Protein 2CYC (pdb70)

Sequence (742 aa):
MDIEERINLVLKKPTEEVLTVENLRHLFEIGAPLQHYIGFEISGYIHLGTGLMAGAKIADFQKAGIKTRVFLADWHSWINDKLGGDLEVIQEVALKYFKVGMEKSIEVMGGDPKKVEFVLASEILEKGDYWQTVIDISKNVTLSRVMRSITIMGRQMGEAIDFAKLIYPMMQVADIFYQGVTIAHAGMDQRKAHVIAIEVAQKLRYHPIVHEGEKLKPVAVHHHLLLGLQEPPKWPIESEEEFKEIKAQMKMSKSKPYSAVFIHDSPEEIRQKLRKAFCPAREVRYNPVLDWVEYIIFREEPTEFTVHRPAKFGGDVTYTTFEELKRDFAEGKLHPLDLKNAVAEYLINLLEPIRRYFEKHPEPLELMRSVMDIEERINLVLKKPTEEVLTVENLRHLFEIGAPLQHYIGFEISGYIHLGTGLMAGAKIADFQKAGIKTRVFLADWHSWINDKLGGDLEVIQEVALKYFKVGMEKSIEVMGGDPKKVEFVLASEILEKGDYWQTVIDISKNVTLSRVMRSITIMGRQMGEAIDFAKLIYPMMQVADIFYQGVTIAHAGMDQRKAHVIAIEVAQKLRYHPIVHEGEKLKPVAVHHHLLLGLQEPPKWPIESEEEFKEIKAQMKMSKSKPYSAVFIHDSPEEIRQKLRKAFCPAREVRYNPVLDWVEYIIFREEPTEFTVHRPAKFGGDVTYTTFEELKRDFAEGKLHPLDLKNAVAEYLINLLEPIRRYFEKHPEPLELMRSV

Organism: Pyrococcus horikoshii (strain ATCC 700860 / DSM 12428 / JCM 9974 / NBRC 100139 / OT-3) (NCBI:txid70601)

Solvent-accessible surface area: 30712 Å² total

Radius of gyration: 33.65 Å; Cα contacts (8 Å, |Δi|>4): 1297; chains: 2; bounding box: 55×48×128 Å

Structure (mmCIF, N/CA/C/O backbone):
data_2CYC
#
_entry.id   2CYC
#
_cell.length_a   74.350
_cell.length_b   88.260
_cell.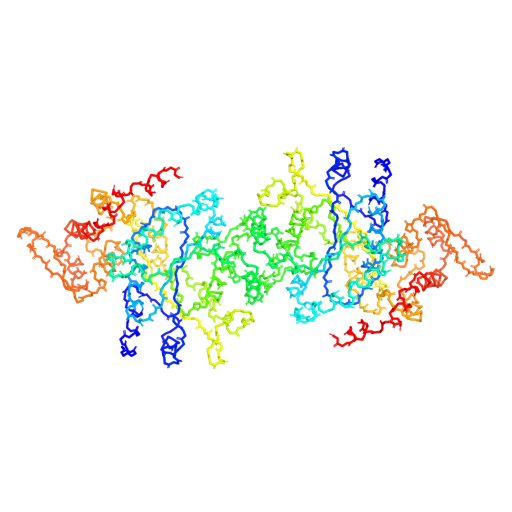length_c   162.920
_cell.angle_alpha   90.00
_cell.angle_beta   90.00
_cell.angle_gamma   90.00
#
_symmetry.space_group_name_H-M   'P 21 21 21'
#
loop_
_entity.id
_entity.type
_entity.pdbx_description
1 polymer 'tyrosyl-tRNA synthetase'
2 non-polymer TYROSINE
3 water water
#
loop_
_atom_site.group_PDB
_atom_site.id
_atom_site.type_symbol
_atom_site.label_atom_id
_atom_site.label_alt_id
_atom_site.label_comp_id
_atom_site.label_asym_id
_atom_site.label_entity_id
_atom_site.label_seq_id
_atom_site.pdbx_PDB_ins_code
_atom_site.Cartn_x
_atom_site.Cartn_y
_atom_site.Cartn_z
_atom_site.occupancy
_atom_site.B_iso_or_equiv
_atom_site.auth_seq_id
_atom_site.auth_comp_id
_atom_site.auth_asym_id
_atom_site.auth_atom_id
_atom_site.pdbx_PDB_model_num
ATOM 1 N N . MET A 1 1 ? 83.682 46.262 9.527 1.00 31.48 1 MET A N 1
ATOM 2 C CA . MET A 1 1 ? 83.936 47.239 8.434 1.00 29.15 1 MET A CA 1
ATOM 3 C C . MET A 1 1 ? 84.793 48.382 8.954 1.00 29.71 1 MET A C 1
ATOM 4 O O . MET A 1 1 ? 84.906 48.584 10.166 1.00 22.74 1 MET A O 1
ATOM 9 N N . ASP A 1 2 ? 85.415 49.115 8.036 1.00 26.16 2 ASP A N 1
ATOM 10 C CA . ASP A 1 2 ? 86.269 50.238 8.410 1.00 28.50 2 ASP A CA 1
ATOM 11 C C . ASP A 1 2 ? 85.529 51.226 9.331 1.00 25.60 2 ASP A C 1
ATOM 12 O O . ASP A 1 2 ? 84.361 51.555 9.110 1.00 21.77 2 ASP A O 1
ATOM 17 N N . ILE A 1 3 ? 86.214 51.696 10.365 1.00 21.12 3 ILE A N 1
ATOM 18 C CA . ILE A 1 3 ? 85.607 52.629 11.302 1.00 22.59 3 ILE A CA 1
ATOM 19 C C . ILE A 1 3 ? 85.055 53.891 10.615 1.00 26.96 3 ILE A C 1
ATOM 20 O O . ILE A 1 3 ? 84.063 54.468 11.068 1.00 22.50 3 ILE A O 1
ATOM 25 N N . GLU A 1 4 ? 85.685 54.304 9.516 1.00 22.59 4 GLU A N 1
ATOM 26 C CA . GLU A 1 4 ? 85.242 55.490 8.785 1.00 26.33 4 GLU A CA 1
ATOM 27 C C . GLU A 1 4 ? 83.853 55.266 8.183 1.00 24.34 4 GLU A C 1
ATOM 28 O O . GLU A 1 4 ? 82.988 56.140 8.219 1.00 20.83 4 GLU A O 1
ATOM 34 N N . GLU A 1 5 ? 83.648 54.080 7.633 1.00 23.46 5 GLU A N 1
ATOM 35 C CA . GLU A 1 5 ? 82.373 53.717 7.047 1.00 22.60 5 GLU A CA 1
ATOM 36 C C . GLU A 1 5 ? 81.306 53.562 8.139 1.00 21.46 5 GLU A C 1
ATOM 37 O O . GLU A 1 5 ? 80.133 53.892 7.925 1.00 20.66 5 GLU A O 1
ATOM 43 N N . ARG A 1 6 ? 81.710 53.072 9.311 1.00 16.12 6 ARG A N 1
ATOM 44 C CA . ARG A 1 6 ? 80.763 52.902 10.426 1.00 21.84 6 ARG A CA 1
ATOM 45 C C . ARG A 1 6 ? 80.290 54.272 10.916 1.00 19.90 6 ARG A C 1
ATOM 46 O O . ARG A 1 6 ? 79.102 54.485 11.156 1.00 17.86 6 ARG A O 1
ATOM 54 N N . ILE A 1 7 ? 81.238 55.190 11.073 1.00 19.16 7 ILE A N 1
ATOM 55 C CA . ILE A 1 7 ? 80.927 56.541 11.508 1.00 20.09 7 ILE A CA 1
ATOM 56 C C . ILE A 1 7 ? 79.990 57.210 10.517 1.00 18.98 7 ILE A C 1
ATOM 57 O O . ILE A 1 7 ? 79.006 57.830 10.914 1.00 18.26 7 ILE A O 1
ATOM 62 N N . ASN A 1 8 ? 80.282 57.073 9.225 1.00 16.72 8 ASN A N 1
ATOM 63 C CA . ASN A 1 8 ? 79.438 57.690 8.202 1.00 20.30 8 ASN A CA 1
ATOM 64 C C . ASN A 1 8 ? 78.009 57.152 8.213 1.00 21.03 8 ASN A C 1
ATOM 65 O O . ASN A 1 8 ? 77.068 57.887 7.936 1.00 19.44 8 ASN A O 1
ATOM 70 N N . LEU A 1 9 ? 77.846 55.867 8.506 1.00 21.30 9 LEU A N 1
ATOM 71 C CA . LEU A 1 9 ? 76.509 55.277 8.564 1.00 21.97 9 LEU A CA 1
ATOM 72 C C . LEU A 1 9 ? 75.725 55.961 9.696 1.00 21.36 9 LEU A C 1
ATOM 73 O O . LEU A 1 9 ? 74.532 56.243 9.562 1.00 24.00 9 LEU A O 1
ATOM 78 N N . VAL A 1 10 ? 76.395 56.227 10.816 1.00 17.22 10 VAL A N 1
ATOM 79 C CA . VAL A 1 10 ? 75.720 56.874 11.942 1.00 20.26 10 VAL A CA 1
ATOM 80 C C . VAL A 1 10 ? 75.413 58.331 11.592 1.00 21.55 10 VAL A C 1
ATOM 81 O O . VAL A 1 10 ? 74.340 58.851 11.903 1.00 16.38 10 VAL A O 1
ATOM 85 N N . LEU A 1 11 ? 76.364 58.966 10.915 1.00 22.81 11 LEU A N 1
ATOM 86 C CA . LEU A 1 11 ? 76.262 60.366 10.524 1.00 26.14 11 LEU A CA 1
ATOM 87 C C . LEU A 1 11 ? 75.346 60.705 9.346 1.00 23.91 11 LEU A C 1
ATOM 88 O O . LEU A 1 11 ? 74.831 61.815 9.275 1.00 24.07 11 LEU A O 1
ATOM 93 N N . LYS A 1 12 ? 75.118 59.767 8.437 1.00 24.06 12 LYS A N 1
ATOM 94 C CA . LYS A 1 12 ? 74.291 60.068 7.273 1.00 24.08 12 LYS A CA 1
ATOM 95 C C . LYS A 1 12 ? 72.861 60.504 7.584 1.00 28.03 12 LYS A C 1
ATOM 96 O O . LYS A 1 12 ? 72.252 60.054 8.567 1.00 18.18 12 LYS A O 1
ATOM 102 N N . LYS A 1 13 ? 72.334 61.390 6.735 1.00 20.44 13 LYS A N 1
ATOM 103 C CA . LYS A 1 13 ? 70.976 61.901 6.900 1.00 24.32 13 LYS A CA 1
ATOM 104 C C . LYS A 1 13 ? 70.032 60.727 7.000 1.00 19.16 13 LYS A C 1
ATOM 105 O O . LYS A 1 13 ? 70.260 59.695 6.383 1.00 21.54 13 LYS A O 1
ATOM 111 N N . PRO A 1 14 ? 68.908 60.897 7.708 1.00 19.71 14 PRO A N 1
ATOM 112 C CA . PRO A 1 14 ? 68.459 62.108 8.405 1.00 17.44 14 PRO A CA 1
ATOM 113 C C . PRO A 1 14 ? 69.146 62.531 9.712 1.00 17.08 14 PRO A C 1
ATOM 114 O O . PRO A 1 14 ? 68.614 63.368 10.436 1.00 17.11 14 PRO A O 1
ATOM 118 N N . THR A 1 15 ? 70.301 61.965 10.034 1.00 16.22 15 THR A N 1
ATOM 119 C CA . THR A 1 15 ? 70.978 62.391 11.256 1.00 21.51 15 THR A CA 1
ATOM 120 C C . THR A 1 15 ? 71.196 63.903 11.167 1.00 22.91 15 THR A C 1
ATOM 121 O O . THR A 1 15 ? 71.601 64.416 10.123 1.00 25.72 15 THR A O 1
ATOM 125 N N . GLU A 1 16 ? 70.930 64.609 12.257 1.00 22.42 16 GLU A N 1
ATOM 126 C CA . GLU A 1 16 ? 71.119 66.052 12.283 1.00 22.02 16 GLU A CA 1
ATOM 127 C C . GLU A 1 16 ? 72.197 66.436 13.290 1.00 23.01 16 GLU A C 1
ATOM 128 O O . GLU A 1 16 ? 72.907 67.422 13.116 1.00 20.26 16 GLU A O 1
ATOM 134 N N . GLU A 1 17 ? 72.326 65.643 14.342 1.00 20.80 17 GLU A N 1
ATOM 135 C CA . GLU A 1 17 ? 73.306 65.938 15.371 1.00 21.64 17 GLU A CA 1
ATOM 136 C C . GLU A 1 17 ? 73.801 64.672 16.058 1.00 20.19 17 GLU A C 1
ATOM 137 O O . GLU A 1 17 ? 73.033 63.736 16.285 1.00 17.21 17 GLU A O 1
ATOM 143 N N . VAL A 1 18 ? 75.088 64.658 16.388 1.00 18.41 18 VAL A N 1
ATOM 144 C CA . VAL A 1 18 ? 75.672 63.544 17.115 1.00 21.68 18 VAL A CA 1
ATOM 145 C C . VAL A 1 18 ? 76.492 64.111 18.263 1.00 23.44 18 VAL A C 1
ATOM 146 O O . VAL A 1 18 ? 77.370 64.947 18.045 1.00 22.20 18 VAL A O 1
ATOM 150 N N . LEU A 1 19 ? 76.179 63.684 19.486 1.00 18.29 19 LEU A N 1
ATOM 151 C CA . LEU A 1 19 ? 76.928 64.118 20.664 1.00 21.13 19 LEU A CA 1
ATOM 152 C C . LEU A 1 19 ? 77.629 62.881 21.240 1.00 19.89 19 LEU A C 1
ATOM 153 O O . LEU A 1 19 ? 77.001 62.112 21.971 1.00 19.51 19 LEU A O 1
ATOM 158 N N . THR A 1 20 ? 78.896 62.644 20.889 1.00 21.29 20 THR A N 1
ATOM 159 C CA . THR A 1 20 ? 79.693 63.475 19.980 1.00 21.89 20 THR A CA 1
ATOM 160 C C . THR A 1 20 ? 80.397 62.501 19.029 1.00 23.99 20 THR A C 1
ATOM 161 O O . THR A 1 20 ? 80.524 61.304 19.329 1.00 16.09 20 THR A O 1
ATOM 165 N N . VAL A 1 21 ? 80.874 63.005 17.897 1.00 19.61 21 VAL A N 1
ATOM 166 C CA . VAL A 1 21 ? 81.564 62.149 16.941 1.00 22.00 21 VAL A CA 1
ATOM 167 C C . VAL A 1 21 ? 82.821 61.560 17.571 1.00 21.45 21 VAL A C 1
ATOM 168 O O . VAL A 1 21 ? 83.167 60.398 17.336 1.00 22.31 21 VAL A O 1
ATOM 172 N N . GLU A 1 22 ? 83.495 62.359 18.389 1.00 18.91 22 GLU A N 1
ATOM 173 C CA . GLU A 1 22 ? 84.696 61.894 19.058 1.00 22.61 22 GLU A CA 1
ATOM 174 C C . GLU A 1 22 ? 84.397 60.715 19.994 1.00 22.58 22 GLU A C 1
ATOM 175 O O . GLU A 1 22 ? 85.135 59.732 20.012 1.00 19.59 22 GLU A O 1
ATOM 181 N N . ASN A 1 23 ? 83.319 60.806 20.772 1.00 20.25 23 ASN A N 1
ATOM 182 C CA . ASN A 1 23 ? 82.999 59.715 21.689 1.00 22.28 23 ASN A CA 1
ATOM 183 C C . ASN A 1 23 ? 82.542 58.483 20.905 1.00 19.21 23 ASN A C 1
ATOM 184 O O . ASN A 1 23 ? 82.834 57.345 21.284 1.00 21.33 23 ASN A O 1
ATOM 189 N N . LEU A 1 24 ? 81.839 58.716 19.800 1.00 18.51 24 LEU A N 1
ATOM 190 C CA . LEU A 1 24 ? 81.362 57.628 18.953 1.00 19.16 24 LEU A CA 1
ATOM 191 C C . LEU A 1 24 ? 82.550 56.834 18.425 1.00 22.00 24 LEU A C 1
ATOM 192 O O . LEU A 1 24 ? 82.563 55.601 18.467 1.00 22.74 24 LEU A O 1
ATOM 197 N N . ARG A 1 25 ? 83.544 57.553 17.911 1.00 24.64 25 ARG A N 1
ATOM 198 C CA . ARG A 1 25 ? 84.742 56.929 17.369 1.00 23.56 25 ARG A CA 1
ATOM 199 C C . ARG A 1 25 ? 85.451 56.159 18.479 1.00 19.24 25 ARG A C 1
ATOM 200 O O . ARG A 1 25 ? 85.926 55.046 18.276 1.00 19.78 25 ARG A O 1
ATOM 208 N N . HIS A 1 26 ? 85.513 56.769 19.654 1.00 17.68 26 HIS A N 1
ATOM 209 C CA . HIS A 1 26 ? 86.124 56.146 20.813 1.00 22.54 26 HIS A CA 1
ATOM 210 C C . HIS A 1 26 ? 85.419 54.813 21.092 1.00 24.37 26 HIS A C 1
ATOM 211 O O . HIS A 1 26 ? 86.072 53.783 21.274 1.00 25.73 26 HIS A O 1
ATOM 218 N N . LEU A 1 27 ? 84.086 54.829 21.119 1.00 21.84 27 LEU A N 1
ATOM 219 C CA . LEU A 1 27 ? 83.341 53.598 21.371 1.00 24.44 27 LEU A CA 1
ATOM 220 C C . LEU A 1 27 ? 83.649 52.525 20.327 1.00 22.81 27 LEU A C 1
ATOM 221 O O . LEU A 1 27 ? 83.792 51.356 20.668 1.00 20.02 27 LEU A O 1
ATOM 226 N N . PHE A 1 28 ? 83.729 52.918 19.056 1.00 19.71 28 PHE A N 1
ATOM 227 C CA . PHE A 1 28 ? 84.038 51.963 17.996 1.00 23.83 28 PHE A CA 1
ATOM 228 C C . PHE A 1 28 ? 85.430 51.374 18.206 1.00 26.89 28 PHE A C 1
ATOM 229 O O . PHE A 1 28 ? 85.611 50.156 18.156 1.00 26.06 28 PHE A O 1
ATOM 237 N N . GLU A 1 29 ? 86.404 52.245 18.462 1.00 23.47 29 GLU A N 1
ATOM 238 C CA . GLU A 1 29 ? 87.788 51.823 18.655 1.00 27.03 29 GLU A CA 1
ATOM 239 C C . GLU A 1 29 ? 88.053 50.907 19.840 1.00 28.86 29 GLU A C 1
ATOM 240 O O . GLU A 1 29 ? 88.803 49.939 19.712 1.00 29.23 29 GLU A O 1
ATOM 246 N N . ILE A 1 30 ? 87.438 51.192 20.987 1.00 27.44 30 ILE A N 1
ATOM 247 C CA . ILE A 1 30 ? 87.665 50.372 22.172 1.00 24.12 30 ILE A CA 1
ATOM 248 C C . ILE A 1 30 ? 86.813 49.113 22.186 1.00 25.30 30 ILE A C 1
ATOM 249 O O . ILE A 1 30 ? 86.924 48.293 23.092 1.00 26.75 30 ILE A O 1
ATOM 254 N N . GLY A 1 31 ? 85.964 48.963 21.178 1.00 22.11 31 GLY A N 1
ATOM 255 C CA . GLY A 1 31 ? 85.108 47.794 21.109 1.00 25.43 31 GLY A CA 1
ATOM 256 C C . GLY A 1 31 ? 84.041 47.763 22.189 1.00 29.22 31 GLY A C 1
ATOM 257 O O . GLY A 1 31 ? 83.648 46.694 22.659 1.00 28.45 31 GLY A O 1
ATOM 258 N N . ALA A 1 32 ? 83.564 48.934 22.595 1.00 26.08 32 ALA A N 1
ATOM 259 C CA . ALA A 1 32 ? 82.525 48.993 23.613 1.00 24.25 32 ALA A CA 1
ATOM 260 C C . ALA A 1 32 ? 81.229 48.389 23.066 1.00 19.73 32 ALA A C 1
ATOM 261 O O . ALA A 1 32 ? 81.032 48.309 21.855 1.00 18.18 32 ALA A O 1
ATOM 263 N N . PRO A 1 33 ? 80.340 47.923 23.953 1.00 20.91 33 PRO A N 1
ATOM 264 C CA . PRO A 1 33 ? 79.077 47.347 23.474 1.00 21.28 33 PRO A CA 1
ATOM 265 C C . PRO A 1 33 ? 78.296 48.412 22.712 1.00 21.25 33 PRO A C 1
ATOM 266 O O . PRO A 1 33 ? 78.326 49.585 23.076 1.00 21.87 33 PRO A O 1
ATOM 270 N N . LEU A 1 34 ? 77.614 48.003 21.650 1.00 16.37 34 LEU A N 1
ATOM 271 C CA . LEU A 1 34 ? 76.839 48.927 20.833 1.00 22.95 34 LEU A CA 1
ATOM 272 C C . LEU A 1 34 ? 75.357 48.575 20.909 1.00 22.63 34 LEU A C 1
ATOM 273 O O . LEU A 1 34 ? 74.848 47.776 20.119 1.00 25.47 34 LEU A O 1
ATOM 278 N N . GLN A 1 35 ? 74.675 49.164 21.883 1.00 19.28 35 GLN A N 1
ATOM 279 C CA . GLN A 1 35 ? 73.261 48.918 22.053 1.00 18.05 35 GLN A CA 1
ATOM 280 C C . GLN A 1 35 ? 72.520 50.212 21.787 1.00 17.51 35 GLN A C 1
ATOM 281 O O . GLN A 1 35 ? 72.717 51.214 22.475 1.00 17.86 35 GLN A O 1
ATOM 287 N N . HIS A 1 36 ? 71.674 50.182 20.772 1.00 16.25 36 HIS A N 1
ATOM 288 C CA . HIS A 1 36 ? 70.884 51.337 20.419 1.00 15.39 36 HIS A CA 1
ATOM 289 C C . HIS A 1 36 ? 69.472 51.153 20.948 1.00 16.78 36 HIS A C 1
ATOM 290 O O . HIS A 1 36 ? 69.089 50.070 21.399 1.00 14.14 36 HIS A O 1
ATOM 297 N N . TYR A 1 37 ? 68.724 52.245 20.894 1.00 16.81 37 TYR A N 1
ATOM 298 C CA . TYR A 1 37 ? 67.326 52.265 21.236 1.00 18.05 37 TYR A CA 1
ATOM 299 C C . TYR A 1 37 ? 66.766 53.619 20.841 1.00 15.07 37 TYR A C 1
ATOM 300 O O . TYR A 1 37 ? 67.500 54.601 20.689 1.00 14.65 37 TYR A O 1
ATOM 309 N N . ILE A 1 38 ? 65.460 53.641 20.639 1.00 18.68 38 ILE A N 1
ATOM 310 C CA . ILE A 1 38 ? 64.731 54.865 20.366 1.00 22.51 38 ILE A CA 1
ATOM 311 C C . ILE A 1 38 ? 63.346 54.566 20.926 1.00 20.66 38 ILE A C 1
ATOM 312 O O . ILE A 1 38 ? 62.729 53.539 20.606 1.00 20.98 38 ILE A O 1
ATOM 317 N N . GLY A 1 39 ? 62.894 55.436 21.819 1.00 16.94 39 GLY A N 1
ATOM 318 C CA . GLY A 1 39 ? 61.603 55.245 22.446 1.00 16.97 39 GLY A CA 1
ATOM 319 C C . GLY A 1 39 ? 60.511 56.069 21.800 1.00 21.42 39 GLY A C 1
ATOM 320 O O . GLY A 1 39 ? 60.762 57.131 21.228 1.00 14.39 39 GLY A O 1
ATOM 321 N N . PHE A 1 40 ? 59.283 55.575 21.887 1.00 16.01 40 PHE A N 1
ATOM 322 C CA . PHE A 1 40 ? 58.163 56.290 21.305 1.00 15.27 40 PHE A CA 1
ATOM 323 C C . PHE A 1 40 ? 56.981 56.254 22.242 1.00 17.46 40 PHE A C 1
ATOM 324 O O . PHE A 1 40 ? 56.704 55.239 22.886 1.00 20.11 40 PHE A O 1
ATOM 332 N N . GLU A 1 41 ? 56.274 57.365 22.309 1.00 16.01 41 GLU A N 1
ATOM 333 C CA . GLU A 1 41 ? 55.061 57.395 23.094 1.00 21.90 41 GLU A CA 1
ATOM 334 C C . GLU A 1 41 ? 54.047 56.668 22.204 1.00 21.99 41 GLU A C 1
ATOM 335 O O . GLU A 1 41 ? 54.232 56.581 20.988 1.00 16.74 41 GLU A O 1
ATOM 341 N N . ILE A 1 42 ? 52.989 56.146 22.807 1.00 23.39 42 ILE A N 1
ATOM 342 C CA . ILE A 1 42 ? 51.949 55.436 22.068 1.00 24.48 42 ILE A CA 1
ATOM 343 C C . ILE A 1 42 ? 50.702 56.331 22.128 1.00 29.89 42 ILE A C 1
ATOM 344 O O . ILE A 1 42 ? 50.122 56.527 23.199 1.00 27.47 42 ILE A O 1
ATOM 349 N N . SER A 1 43 ? 50.286 56.886 20.995 1.00 28.71 43 SER A N 1
ATOM 350 C CA . SER A 1 43 ? 49.126 57.780 21.024 1.00 38.93 43 SER A CA 1
ATOM 351 C C . SER A 1 43 ? 48.547 58.218 19.691 1.00 40.08 43 SER A C 1
ATOM 352 O O . SER A 1 43 ? 47.955 59.296 19.616 1.00 48.54 43 SER A O 1
ATOM 355 N N . GLY A 1 44 ? 48.713 57.420 18.644 1.00 37.06 44 GLY A N 1
ATOM 356 C CA . GLY A 1 44 ? 48.165 57.808 17.357 1.00 31.50 44 GLY A CA 1
ATOM 357 C C . GLY A 1 44 ? 48.805 57.096 16.183 1.00 29.29 44 GLY A C 1
ATOM 358 O O . GLY A 1 44 ? 49.668 56.228 16.360 1.00 20.84 44 GLY A O 1
ATOM 359 N N . TYR A 1 45 ? 48.376 57.466 14.980 1.00 23.84 45 TYR A N 1
ATOM 360 C CA . TYR A 1 45 ? 48.901 56.873 13.761 1.00 24.57 45 TYR A CA 1
ATOM 361 C C . TYR A 1 45 ? 50.343 57.293 13.546 1.00 21.89 45 TYR A C 1
ATOM 362 O O . TYR A 1 45 ? 50.743 58.398 13.908 1.00 22.39 45 TYR A O 1
ATOM 371 N N . ILE A 1 46 ? 51.125 56.394 12.964 1.00 19.83 46 ILE A N 1
ATOM 372 C CA . ILE A 1 46 ? 52.530 56.658 12.708 1.00 20.44 46 ILE A CA 1
ATOM 373 C C . ILE A 1 46 ? 52.702 57.522 11.457 1.00 25.67 46 ILE A C 1
ATOM 374 O O . ILE A 1 46 ? 52.444 57.059 10.343 1.00 22.43 46 ILE A O 1
ATOM 379 N N . HIS A 1 47 ? 53.123 58.774 11.639 1.00 20.13 47 HIS A N 1
ATOM 380 C CA . HIS A 1 47 ? 53.334 59.661 10.494 1.00 24.01 47 HIS A CA 1
ATOM 381 C C . HIS A 1 47 ? 54.733 59.400 9.942 1.00 19.68 47 HIS A C 1
ATOM 382 O O . HIS A 1 47 ? 55.519 58.705 10.581 1.00 17.27 47 HIS A O 1
ATOM 389 N N . LEU A 1 48 ? 55.045 59.939 8.762 1.00 21.44 48 LEU A N 1
ATOM 390 C CA . LEU A 1 48 ? 56.340 59.677 8.115 1.00 21.88 48 LEU A CA 1
ATOM 391 C C . LEU A 1 48 ? 57.590 60.012 8.921 1.00 26.67 48 LEU A C 1
ATOM 392 O O . LEU A 1 48 ? 58.619 59.334 8.791 1.00 19.40 48 LEU A O 1
ATOM 397 N N . GLY A 1 49 ? 57.518 61.061 9.732 1.00 21.96 49 GLY A N 1
ATOM 398 C CA . GLY A 1 49 ? 58.671 61.419 10.539 1.00 26.70 49 GLY A CA 1
ATOM 399 C C . GLY A 1 49 ? 59.012 60.298 11.505 1.00 25.51 49 GLY A C 1
ATOM 400 O O . GLY A 1 49 ? 60.166 59.891 11.631 1.00 29.98 49 GLY A O 1
ATOM 401 N N . THR A 1 50 ? 57.993 59.778 12.176 1.00 28.07 50 THR A N 1
ATOM 402 C CA . THR A 1 50 ? 58.170 58.708 13.155 1.00 24.23 50 THR A CA 1
ATOM 403 C C . THR A 1 50 ? 58.654 57.404 12.522 1.00 27.08 50 THR A C 1
ATOM 404 O O . THR A 1 50 ? 59.648 56.816 12.954 1.00 23.13 50 THR A O 1
ATOM 408 N N . GLY A 1 51 ? 57.951 56.955 11.490 1.00 22.64 51 GLY A N 1
ATOM 409 C CA . GLY A 1 51 ? 58.331 55.713 10.852 1.00 22.08 51 GLY A CA 1
ATOM 410 C C . GLY A 1 51 ? 59.538 55.770 9.936 1.00 27.00 51 GLY A C 1
ATOM 411 O O . GLY A 1 51 ? 60.506 55.026 10.140 1.00 28.76 51 GLY A O 1
ATOM 412 N N . LEU A 1 52 ? 59.497 56.654 8.938 1.00 20.53 52 LEU A N 1
ATOM 413 C CA . LEU A 1 52 ? 60.580 56.752 7.960 1.00 20.30 52 LEU A CA 1
ATOM 414 C C . LEU A 1 52 ? 61.929 57.249 8.465 1.00 17.45 52 LEU A C 1
ATOM 415 O O . LEU A 1 52 ? 62.954 56.641 8.175 1.00 20.45 52 LEU A O 1
ATOM 420 N N . MET A 1 53 ? 61.945 58.342 9.214 1.00 15.90 53 MET A N 1
ATOM 421 C CA . MET A 1 53 ? 63.213 58.863 9.702 1.00 19.78 53 MET A CA 1
ATOM 422 C C . MET A 1 53 ? 63.840 57.922 10.730 1.00 22.62 53 MET A C 1
ATOM 423 O O . MET A 1 53 ? 65.030 57.625 10.659 1.00 20.81 53 MET A O 1
ATOM 428 N N . ALA A 1 54 ? 63.050 57.445 11.684 1.00 18.20 54 ALA A N 1
ATOM 429 C CA . ALA A 1 54 ? 63.581 56.511 12.679 1.00 20.38 54 ALA A CA 1
ATOM 430 C C . ALA A 1 54 ? 63.972 55.209 11.969 1.00 16.02 54 ALA A C 1
ATOM 431 O O . ALA A 1 54 ? 65.008 54.620 12.249 1.00 16.20 54 ALA A O 1
ATOM 433 N N . GLY A 1 55 ? 63.125 54.777 11.041 1.00 19.40 55 GLY A N 1
ATOM 434 C CA . GLY A 1 55 ? 63.379 53.556 10.302 1.00 19.10 55 GLY A CA 1
ATOM 435 C C . GLY A 1 55 ? 64.660 53.638 9.512 1.00 20.91 55 GLY A C 1
ATOM 436 O O . GLY A 1 55 ? 65.439 52.682 9.489 1.00 20.05 55 GLY A O 1
ATOM 437 N N . ALA A 1 56 ? 64.881 54.777 8.856 1.00 16.17 56 ALA A N 1
ATOM 438 C CA . ALA A 1 56 ? 66.103 54.971 8.082 1.00 18.37 56 ALA A CA 1
ATOM 439 C C . ALA A 1 56 ? 67.337 54.847 8.986 1.00 19.94 56 ALA A C 1
ATOM 440 O O . ALA A 1 56 ? 68.295 54.163 8.639 1.00 20.41 56 ALA A O 1
ATOM 442 N N . LYS A 1 57 ? 67.318 55.489 10.154 1.00 16.21 57 LYS A N 1
ATOM 443 C CA . LYS A 1 57 ? 68.480 55.401 11.040 1.00 18.50 57 LYS A CA 1
ATOM 444 C C . LYS A 1 57 ? 68.671 53.988 11.593 1.00 20.99 57 LYS A C 1
ATOM 445 O O . LYS A 1 57 ? 69.802 53.508 11.710 1.00 15.77 57 LYS A O 1
ATOM 451 N N . ILE A 1 58 ? 67.569 53.326 11.941 1.00 12.65 58 ILE A N 1
ATOM 452 C CA . ILE A 1 58 ? 67.670 51.976 12.454 1.00 14.81 58 ILE A CA 1
ATOM 453 C C . ILE A 1 58 ? 68.371 51.120 11.392 1.00 19.11 58 ILE A C 1
ATOM 454 O O . ILE A 1 58 ? 69.265 50.326 11.714 1.00 19.91 58 ILE A O 1
ATOM 459 N N . ALA A 1 59 ? 67.996 51.311 10.128 1.00 15.42 59 ALA A N 1
ATOM 460 C CA . ALA A 1 59 ? 68.616 50.567 9.034 1.00 20.50 59 ALA A CA 1
ATOM 461 C C . ALA A 1 59 ? 70.108 50.880 8.971 1.00 21.35 59 ALA A C 1
ATOM 462 O O . ALA A 1 59 ? 70.932 49.973 8.827 1.00 23.21 59 ALA A O 1
ATOM 464 N N . ASP A 1 60 ? 70.456 52.163 9.070 1.00 20.25 60 ASP A N 1
ATOM 465 C CA . ASP A 1 60 ? 71.863 52.562 9.031 1.00 19.54 60 ASP A CA 1
ATOM 466 C C . ASP A 1 60 ? 72.647 51.942 10.178 1.00 20.63 60 ASP A C 1
ATOM 467 O O . ASP A 1 60 ? 73.761 51.435 9.982 1.00 16.23 60 ASP A O 1
ATOM 472 N N . PHE A 1 61 ? 72.068 51.996 11.377 1.00 13.17 61 PHE A N 1
ATOM 473 C CA . PHE A 1 61 ? 72.741 51.468 12.554 1.00 17.49 61 PHE A CA 1
ATOM 474 C C . PHE A 1 61 ? 73.026 49.971 12.421 1.00 15.09 61 PHE A C 1
ATOM 475 O O . PHE A 1 61 ? 74.126 49.517 12.748 1.00 19.71 61 PHE A O 1
ATOM 483 N N . GLN A 1 62 ? 72.046 49.211 11.937 1.00 21.18 62 GLN A N 1
ATOM 484 C CA . GLN A 1 62 ? 72.218 47.773 11.766 1.00 20.25 62 GLN A CA 1
ATOM 485 C C . GLN A 1 62 ? 73.435 47.516 10.866 1.00 23.69 62 GLN A C 1
ATOM 486 O O . GLN A 1 62 ? 74.281 46.677 11.185 1.00 21.23 62 GLN A O 1
ATOM 492 N N . LYS A 1 63 ? 73.532 48.249 9.755 1.00 19.89 63 LYS A N 1
ATOM 493 C CA . LYS A 1 63 ? 74.655 48.063 8.828 1.00 21.14 63 LYS A CA 1
ATOM 494 C C . LYS A 1 63 ? 76.005 48.394 9.442 1.00 22.26 63 LYS A C 1
ATOM 495 O O . LYS A 1 63 ? 77.043 47.905 8.989 1.00 18.03 63 LYS A O 1
ATOM 501 N N . ALA A 1 64 ? 75.995 49.235 10.468 1.00 19.17 64 ALA A N 1
ATOM 502 C CA . ALA A 1 64 ? 77.229 49.613 11.133 1.00 17.73 64 ALA A CA 1
ATOM 503 C C . ALA A 1 64 ? 77.567 48.594 12.221 1.00 15.85 64 ALA A C 1
ATOM 504 O O . ALA A 1 64 ? 78.575 48.724 12.900 1.00 22.19 64 ALA A O 1
ATOM 506 N N . GLY A 1 65 ? 76.717 47.588 12.393 1.00 21.53 65 GLY A N 1
ATOM 507 C CA . GLY A 1 65 ? 76.980 46.588 13.416 1.00 22.51 65 GLY A CA 1
ATOM 508 C C . GLY A 1 65 ? 76.517 47.008 14.804 1.00 21.43 65 GLY A C 1
ATOM 509 O O . GLY A 1 65 ? 77.120 46.629 15.807 1.00 20.02 65 GLY A O 1
ATOM 510 N N . ILE A 1 66 ? 75.449 47.801 14.860 1.00 18.72 66 ILE A N 1
ATOM 511 C CA . ILE A 1 66 ? 74.876 48.262 16.125 1.00 17.01 66 ILE A CA 1
ATOM 512 C C . ILE A 1 66 ? 73.579 47.489 16.381 1.00 18.96 66 ILE A C 1
ATOM 513 O O . ILE A 1 66 ? 72.759 47.339 15.473 1.00 20.88 66 ILE A O 1
ATOM 518 N N . LYS A 1 67 ? 73.396 46.986 17.604 1.00 17.87 67 LYS A N 1
ATOM 519 C CA . LYS A 1 67 ? 72.175 46.247 17.949 1.00 19.17 67 LYS A CA 1
ATOM 520 C C . LYS A 1 67 ? 71.062 47.268 18.192 1.00 14.13 67 LYS A C 1
ATOM 521 O O . LYS A 1 67 ? 71.140 48.079 19.116 1.00 22.79 67 LYS A O 1
ATOM 527 N N . THR A 1 68 ? 70.028 47.205 17.368 1.00 15.88 68 THR A N 1
ATOM 528 C CA . THR A 1 68 ? 68.923 48.145 17.422 1.00 17.51 68 THR A CA 1
ATOM 529 C C . THR A 1 68 ? 67.691 47.696 18.196 1.00 21.00 68 THR A C 1
ATOM 530 O O . THR A 1 68 ? 67.335 46.509 18.212 1.00 17.84 68 THR A O 1
ATOM 534 N N . ARG A 1 69 ? 67.025 48.666 18.820 1.00 17.72 69 ARG A N 1
ATOM 535 C CA . ARG A 1 69 ? 65.835 48.378 19.623 1.00 15.75 69 ARG A CA 1
ATOM 536 C C . ARG A 1 69 ? 64.796 49.488 19.587 1.00 17.16 69 ARG A C 1
ATOM 537 O O . ARG A 1 69 ? 65.142 50.670 19.654 1.00 18.47 69 ARG A O 1
ATOM 545 N N . VAL A 1 70 ? 63.527 49.097 19.477 1.00 15.48 70 VAL A N 1
ATOM 546 C CA . VAL A 1 70 ? 62.407 50.040 19.496 1.00 15.77 70 VAL A CA 1
ATOM 547 C C . VAL A 1 70 ? 61.799 49.871 20.895 1.00 19.52 70 VAL A C 1
ATOM 548 O O . VAL A 1 70 ? 61.434 48.762 21.296 1.00 18.40 70 VAL A O 1
ATOM 552 N N . PHE A 1 71 ? 61.722 50.979 21.626 1.00 19.27 71 PHE A N 1
ATOM 553 C CA . PHE A 1 71 ? 61.212 51.031 22.994 1.00 15.16 71 PHE A CA 1
ATOM 554 C C . PHE A 1 71 ? 59.809 51.656 22.983 1.00 19.08 71 PHE A C 1
ATOM 555 O O . PHE A 1 71 ? 59.651 52.834 22.637 1.00 16.62 71 PHE A O 1
ATOM 563 N N . LEU A 1 72 ? 58.803 50.860 23.357 1.00 16.13 72 LEU A N 1
ATOM 564 C CA . LEU A 1 72 ? 57.408 51.306 23.389 1.00 20.41 72 LEU A CA 1
ATOM 565 C C . LEU A 1 72 ? 57.154 51.850 24.800 1.00 20.71 72 LEU A C 1
ATOM 566 O O . LEU A 1 72 ? 56.974 51.087 25.759 1.00 21.78 72 LEU A O 1
ATOM 571 N N . ALA A 1 73 ? 57.150 53.175 24.913 1.00 18.73 73 ALA A N 1
ATOM 572 C CA . ALA A 1 73 ? 57.004 53.852 26.207 1.00 21.44 73 ALA A CA 1
ATOM 573 C C . ALA A 1 73 ? 55.582 53.914 26.753 1.00 21.32 73 ALA A C 1
ATOM 574 O O . ALA A 1 73 ? 54.974 54.993 26.768 1.00 18.68 73 ALA A O 1
ATOM 576 N N . ASP A 1 74 ? 55.069 52.776 27.240 1.00 17.86 74 ASP A N 1
ATOM 577 C CA . ASP A 1 74 ? 53.697 52.730 27.738 1.00 18.92 74 ASP A CA 1
ATOM 578 C C . ASP A 1 74 ? 53.387 53.560 28.986 1.00 19.10 74 ASP A C 1
ATOM 579 O O . ASP A 1 74 ? 52.503 54.419 28.929 1.00 19.32 74 ASP A O 1
ATOM 584 N N . TRP A 1 75 ? 54.093 53.335 30.097 1.00 16.17 75 TRP A N 1
ATOM 585 C CA . TRP A 1 75 ? 53.827 54.124 31.306 1.00 18.09 75 TRP A CA 1
ATOM 586 C C . TRP A 1 75 ? 54.064 55.600 31.019 1.00 20.37 75 TRP A C 1
ATOM 587 O O . TRP A 1 75 ? 53.349 56.464 31.538 1.00 22.28 75 TRP A O 1
ATOM 598 N N . HIS A 1 76 ? 55.067 55.889 30.193 1.00 17.96 76 HIS A N 1
ATOM 599 C CA . HIS A 1 76 ? 55.384 57.273 29.844 1.00 20.42 76 HIS A CA 1
ATOM 600 C C . HIS A 1 76 ? 54.173 57.917 29.169 1.00 19.38 76 HIS A C 1
ATOM 601 O O . HIS A 1 76 ? 53.816 59.048 29.478 1.00 20.39 76 HIS A O 1
ATOM 608 N N . SER A 1 77 ? 53.557 57.192 28.240 1.00 17.85 77 SER A N 1
ATOM 609 C CA . SER A 1 77 ? 52.387 57.690 27.518 1.00 20.53 77 SER A CA 1
ATOM 610 C C . SER A 1 77 ? 51.204 57.851 28.465 1.00 21.35 77 SER A C 1
ATOM 611 O O . SER A 1 77 ? 50.393 58.762 28.311 1.00 18.59 77 SER A O 1
ATOM 614 N N . TRP A 1 78 ? 51.108 56.944 29.431 1.00 19.14 78 TRP A N 1
ATOM 615 C CA . TRP A 1 78 ? 50.050 56.977 30.436 1.00 21.42 78 TRP A CA 1
ATOM 616 C C . TRP A 1 78 ? 50.223 58.267 31.253 1.00 27.03 78 TRP A C 1
ATOM 617 O O . TRP A 1 78 ? 49.268 59.012 31.490 1.00 23.60 78 TRP A O 1
ATOM 628 N N . ILE A 1 79 ? 51.460 58.528 31.659 1.00 21.36 79 ILE A N 1
ATOM 629 C CA . ILE A 1 79 ? 51.797 59.724 32.423 1.00 22.96 79 ILE A CA 1
ATOM 630 C C . ILE A 1 79 ? 51.490 60.972 31.606 1.00 24.54 79 ILE A C 1
ATOM 631 O O . ILE A 1 79 ? 50.975 61.968 32.127 1.00 23.12 79 ILE A O 1
ATOM 636 N N . ASN A 1 80 ? 51.798 60.907 30.315 1.00 18.36 80 ASN A N 1
ATOM 637 C CA . ASN A 1 80 ? 51.580 62.048 29.444 1.00 22.19 80 ASN A CA 1
ATOM 638 C C . ASN A 1 80 ? 50.155 62.158 28.899 1.00 20.10 80 ASN A C 1
ATOM 639 O O . ASN A 1 80 ? 49.906 62.877 27.936 1.00 21.73 80 ASN A O 1
ATOM 644 N N . ASP A 1 81 ? 49.229 61.441 29.529 1.00 22.68 81 ASP A N 1
ATOM 645 C CA . ASP A 1 81 ? 47.812 61.452 29.158 1.00 26.15 81 ASP A CA 1
ATOM 646 C C . ASP A 1 81 ? 47.456 61.058 27.724 1.00 31.02 81 ASP A C 1
ATOM 647 O O . ASP A 1 81 ? 46.518 61.604 27.150 1.00 25.86 81 ASP A O 1
ATOM 652 N N . LYS A 1 82 ? 48.173 60.104 27.144 1.00 28.72 82 LYS A N 1
ATOM 653 C CA . LYS A 1 82 ? 47.854 59.703 25.780 1.00 27.67 82 LYS A CA 1
ATOM 654 C C . LYS A 1 82 ? 46.732 58.688 25.794 1.00 27.36 82 LYS A C 1
ATOM 655 O O . LYS A 1 82 ? 46.555 57.960 26.775 1.00 22.09 82 LYS A O 1
ATOM 661 N N . LEU A 1 83 ? 45.972 58.642 24.704 1.00 26.64 83 LEU A N 1
ATOM 662 C CA . LEU A 1 83 ? 44.874 57.706 24.609 1.00 22.43 83 LEU A CA 1
ATOM 663 C C . LEU A 1 83 ? 44.046 57.787 25.884 1.00 25.95 83 LEU A C 1
ATOM 664 O O . LEU A 1 83 ? 43.743 56.772 26.519 1.00 26.30 83 LEU A O 1
ATOM 669 N N . GLY A 1 84 ? 43.693 59.016 26.258 1.00 27.08 84 GLY A N 1
ATOM 670 C CA . GLY A 1 84 ? 42.884 59.229 27.447 1.00 31.77 84 GLY A CA 1
ATOM 671 C C . GLY A 1 84 ? 43.464 58.668 28.734 1.00 34.29 84 GLY A C 1
ATOM 672 O O . GLY A 1 84 ? 42.728 58.388 29.680 1.00 37.32 84 GLY A O 1
ATOM 673 N N . GLY A 1 85 ? 44.781 58.495 28.771 1.00 35.24 85 GLY A N 1
ATOM 674 C CA . GLY A 1 85 ? 45.429 57.974 29.961 1.00 31.12 85 GLY A CA 1
ATOM 675 C C . GLY A 1 85 ? 45.044 56.556 30.342 1.00 29.10 85 GLY A C 1
ATOM 676 O O . GLY A 1 85 ? 45.202 56.163 31.500 1.00 30.55 85 GLY A O 1
ATOM 677 N N . ASP A 1 86 ? 44.547 55.780 29.384 1.00 29.23 86 ASP A N 1
ATOM 678 C CA . ASP A 1 86 ? 44.153 54.400 29.662 1.00 29.71 86 ASP A CA 1
ATOM 679 C C . ASP A 1 86 ? 45.345 53.493 29.346 1.00 29.95 86 ASP A C 1
ATOM 680 O O . ASP A 1 86 ? 45.535 53.061 28.203 1.00 31.95 86 ASP A O 1
ATOM 685 N N . LEU A 1 87 ? 46.149 53.212 30.365 1.00 29.64 87 LEU A N 1
ATOM 686 C CA . LEU A 1 87 ? 47.330 52.370 30.205 1.00 28.25 87 LEU A CA 1
ATOM 687 C C . LEU A 1 87 ? 47.026 51.070 29.464 1.00 28.71 87 LEU A C 1
ATOM 688 O O . LEU A 1 87 ? 47.818 50.629 28.633 1.00 29.47 87 LEU A O 1
ATOM 693 N N . GLU A 1 88 ? 45.880 50.463 29.767 1.00 26.72 88 GLU A N 1
ATOM 694 C CA . GLU A 1 88 ? 45.467 49.214 29.126 1.00 28.44 88 GLU A CA 1
ATOM 695 C C . GLU A 1 88 ? 45.372 49.377 27.610 1.00 29.54 88 GLU A C 1
ATOM 696 O O . GLU A 1 88 ? 45.866 48.539 26.854 1.00 27.87 88 GLU A O 1
ATOM 702 N N . VAL A 1 89 ? 44.703 50.444 27.176 1.00 21.08 89 VAL A N 1
ATOM 703 C CA . VAL A 1 89 ? 44.540 50.706 25.757 1.00 26.63 89 VAL A CA 1
ATOM 704 C C . VAL A 1 89 ? 45.890 51.051 25.135 1.00 24.81 89 VAL A C 1
ATOM 705 O O . VAL A 1 89 ? 46.185 50.647 24.004 1.00 22.20 89 VAL A O 1
ATOM 709 N N . ILE A 1 90 ? 46.703 51.801 25.878 1.00 21.99 90 ILE A N 1
ATOM 710 C CA . ILE A 1 90 ? 48.032 52.177 25.414 1.00 21.92 90 ILE A CA 1
ATOM 711 C C . ILE A 1 90 ? 48.828 50.910 25.103 1.00 22.54 90 ILE A C 1
ATOM 712 O O . ILE A 1 90 ? 49.450 50.793 24.047 1.00 22.41 90 ILE A O 1
ATOM 717 N N . GLN A 1 91 ? 48.770 49.948 26.017 1.00 19.55 91 GLN A N 1
ATOM 718 C CA . GLN A 1 91 ? 49.495 48.695 25.847 1.00 26.32 91 GLN A CA 1
ATOM 719 C C . GLN A 1 91 ? 48.998 47.832 24.686 1.00 28.09 91 GLN A C 1
ATOM 720 O O . GLN A 1 91 ? 49.791 47.207 23.979 1.00 26.89 91 GLN A O 1
ATOM 726 N N . GLU A 1 92 ? 47.690 47.817 24.471 1.00 26.20 92 GLU A N 1
ATOM 727 C CA . GLU A 1 92 ? 47.137 47.032 23.383 1.00 26.73 92 GLU A CA 1
ATOM 728 C C . GLU A 1 92 ? 47.563 47.655 22.054 1.00 28.36 92 GLU A C 1
ATOM 729 O O . GLU A 1 92 ? 47.967 46.951 21.120 1.00 21.65 92 GLU A O 1
ATOM 735 N N . VAL A 1 93 ? 47.466 48.982 21.983 1.00 23.38 93 VAL A N 1
ATOM 736 C CA . VAL A 1 93 ? 47.844 49.725 20.787 1.00 22.45 93 VAL A CA 1
ATOM 737 C C . VAL A 1 93 ? 49.328 49.546 20.477 1.00 21.05 93 VAL A C 1
ATOM 738 O O . VAL A 1 93 ? 49.712 49.334 19.328 1.00 16.80 93 VAL A O 1
ATOM 742 N N . ALA A 1 94 ? 50.158 49.636 21.509 1.00 21.62 94 ALA A N 1
ATOM 743 C CA . ALA A 1 94 ? 51.598 49.492 21.342 1.00 24.79 94 ALA A CA 1
ATOM 744 C C . ALA A 1 94 ? 51.947 48.148 20.691 1.00 24.07 94 ALA A C 1
ATOM 745 O O . ALA A 1 94 ? 52.694 48.090 19.715 1.00 23.04 94 ALA A O 1
ATOM 747 N N . LEU A 1 95 ? 51.385 47.074 21.234 1.00 22.29 95 LEU A N 1
ATOM 748 C CA . LEU A 1 95 ? 51.635 45.728 20.738 1.00 29.03 95 LEU A CA 1
ATOM 749 C C . LEU A 1 95 ? 50.887 45.324 19.469 1.00 26.09 95 LEU A C 1
ATOM 750 O O . LEU A 1 95 ? 51.417 44.583 18.647 1.00 28.74 95 LEU A O 1
ATOM 755 N N . LYS A 1 96 ? 49.665 45.808 19.295 1.00 26.97 96 LYS A N 1
ATOM 756 C CA . LYS A 1 96 ? 48.890 45.407 18.132 1.00 30.62 96 LYS A CA 1
ATOM 757 C C . LYS A 1 96 ? 48.970 46.306 16.919 1.00 29.27 96 LYS A C 1
ATOM 758 O O . LYS A 1 96 ? 48.699 45.863 15.803 1.00 28.48 96 LYS A O 1
ATOM 764 N N . TYR A 1 97 ? 49.338 47.564 17.122 1.00 27.13 97 TYR A N 1
ATOM 765 C CA . TYR A 1 97 ? 49.439 48.487 15.996 1.00 25.37 97 TYR A CA 1
ATOM 766 C C . TYR A 1 97 ? 50.816 49.099 15.807 1.00 25.33 97 TYR A C 1
ATOM 767 O O . TYR A 1 97 ? 51.432 48.955 14.753 1.00 22.57 97 TYR A O 1
ATOM 776 N N . PHE A 1 98 ? 51.290 49.793 16.835 1.00 26.46 98 PHE A N 1
ATOM 777 C CA . PHE A 1 98 ? 52.564 50.488 16.747 1.00 23.59 98 PHE A CA 1
ATOM 778 C C . PHE A 1 98 ? 53.759 49.616 16.405 1.00 21.34 98 PHE A C 1
ATOM 779 O O . PHE A 1 98 ? 54.544 49.958 15.524 1.00 23.24 98 PHE A O 1
ATOM 787 N N . LYS A 1 99 ? 53.898 48.496 17.105 1.00 22.18 99 LYS A N 1
ATOM 788 C CA . LYS A 1 99 ? 55.001 47.583 16.867 1.00 21.43 99 LYS A CA 1
ATOM 789 C C . LYS A 1 99 ? 55.092 47.188 15.403 1.00 21.23 99 LYS A C 1
ATOM 790 O O . LYS A 1 99 ? 56.140 47.358 14.780 1.00 22.29 99 LYS A O 1
ATOM 796 N N . VAL A 1 100 ? 53.989 46.682 14.849 1.00 21.94 100 VAL A N 1
ATOM 797 C CA . VAL A 1 100 ? 53.989 46.250 13.457 1.00 22.58 100 VAL A CA 1
ATOM 798 C C . VAL A 1 100 ? 54.115 47.425 12.485 1.00 23.12 100 VAL A C 1
ATOM 799 O O . VAL A 1 100 ? 54.702 47.288 11.413 1.00 24.38 100 VAL A O 1
ATOM 803 N N . GLY A 1 101 ? 53.573 48.580 12.858 1.00 23.56 101 GLY A N 1
ATOM 804 C CA . GLY A 1 101 ? 53.692 49.745 11.998 1.00 20.22 101 GLY A CA 1
ATOM 805 C C . GLY A 1 101 ? 55.162 50.121 11.862 1.00 23.91 101 GLY A C 1
ATOM 806 O O . GLY A 1 101 ? 55.625 50.476 10.782 1.00 24.96 101 GLY A O 1
ATOM 807 N N . MET A 1 102 ? 55.904 50.039 12.964 1.00 22.30 102 MET A N 1
ATOM 808 C CA . MET A 1 102 ? 57.332 50.358 12.949 1.00 23.39 102 MET A CA 1
ATOM 809 C C . MET A 1 102 ? 58.124 49.306 12.187 1.00 23.90 102 MET A C 1
ATOM 810 O O . MET A 1 102 ? 59.054 49.636 11.448 1.00 26.59 102 MET A O 1
ATOM 815 N N . GLU A 1 103 ? 57.761 48.038 12.377 1.00 21.53 103 GLU A N 1
ATOM 816 C CA . GLU A 1 103 ? 58.442 46.952 11.683 1.00 23.66 103 GLU A CA 1
ATOM 817 C C . GLU A 1 103 ? 58.376 47.186 10.174 1.00 23.51 103 GLU A C 1
ATOM 818 O O . GLU A 1 103 ? 59.380 47.049 9.475 1.00 20.35 103 GLU A O 1
ATOM 824 N N . LYS A 1 104 ? 57.200 47.554 9.674 1.00 24.85 104 LYS A N 1
ATOM 825 C CA . LYS A 1 104 ? 57.053 47.790 8.243 1.00 25.04 104 LYS A CA 1
ATOM 826 C C . LYS A 1 104 ? 57.751 49.073 7.788 1.00 27.50 104 LYS A C 1
ATOM 827 O O . LYS A 1 104 ? 58.214 49.159 6.653 1.00 23.65 104 LYS A O 1
ATOM 833 N N . SER A 1 105 ? 57.832 50.068 8.667 1.00 23.18 105 SER A N 1
ATOM 834 C CA . SER A 1 105 ? 58.505 51.313 8.312 1.00 24.67 105 SER A CA 1
ATOM 835 C C . SER A 1 105 ? 59.999 51.045 8.184 1.00 24.17 105 SER A C 1
ATOM 836 O O . SER A 1 105 ? 60.645 51.516 7.256 1.00 22.34 105 SER A O 1
ATOM 839 N N . ILE A 1 106 ? 60.540 50.281 9.128 1.00 25.02 106 ILE A N 1
ATOM 840 C CA . ILE A 1 106 ? 61.957 49.932 9.116 1.00 23.88 106 ILE A CA 1
ATOM 841 C C . ILE A 1 106 ? 62.256 49.163 7.827 1.00 22.83 106 ILE A C 1
ATOM 842 O O . ILE A 1 106 ? 63.261 49.391 7.159 1.00 21.70 106 ILE A O 1
ATOM 847 N N . GLU A 1 107 ? 61.351 48.267 7.474 1.00 22.96 107 GLU A N 1
ATOM 848 C CA . GLU A 1 107 ? 61.510 47.461 6.285 1.00 25.93 107 GLU A CA 1
ATOM 849 C C . GLU A 1 107 ? 61.562 48.276 4.991 1.00 22.87 107 GLU A C 1
ATOM 850 O O . GLU A 1 107 ? 62.459 48.066 4.180 1.00 25.17 107 GLU A O 1
ATOM 856 N N . VAL A 1 108 ? 60.630 49.208 4.786 1.00 20.38 108 VAL A N 1
ATOM 857 C CA . VAL A 1 108 ? 60.675 50.000 3.553 1.00 22.89 108 VAL A CA 1
ATOM 858 C C . VAL A 1 108 ? 61.879 50.925 3.496 1.00 20.44 108 VAL A C 1
ATOM 859 O O . VAL A 1 108 ? 62.277 51.353 2.414 1.00 24.01 108 VAL A O 1
ATOM 863 N N . MET A 1 109 ? 62.456 51.250 4.648 1.00 19.48 109 MET A N 1
ATOM 864 C CA . MET A 1 109 ? 63.636 52.113 4.656 1.00 20.83 109 MET A CA 1
ATOM 865 C C . MET A 1 109 ? 64.897 51.259 4.539 1.00 23.50 109 MET A C 1
ATOM 866 O O . MET A 1 109 ? 66.008 51.740 4.748 1.00 22.87 109 MET A O 1
ATOM 871 N N . GLY A 1 110 ? 64.715 49.981 4.217 1.00 20.82 110 GLY A N 1
ATOM 872 C CA . GLY A 1 110 ? 65.859 49.102 4.036 1.00 20.30 110 GLY A CA 1
ATOM 873 C C . GLY A 1 110 ? 66.448 48.396 5.240 1.00 22.31 110 GLY A C 1
ATOM 874 O O . GLY A 1 110 ? 67.519 47.798 5.143 1.00 23.88 110 GLY A O 1
ATOM 875 N N . GLY A 1 111 ? 65.778 48.469 6.382 1.00 20.02 111 GLY A N 1
ATOM 876 C CA . GLY A 1 111 ? 66.299 47.792 7.554 1.00 22.87 111 GLY A CA 1
ATOM 877 C C . GLY A 1 111 ? 65.681 46.407 7.656 1.00 20.49 111 GLY A C 1
ATOM 878 O O . GLY A 1 111 ? 64.759 46.086 6.916 1.00 20.04 111 GLY A O 1
ATOM 879 N N . ASP A 1 112 ? 66.195 45.589 8.564 1.00 20.93 112 ASP A N 1
ATOM 880 C CA . ASP A 1 112 ? 65.680 44.237 8.773 1.00 25.69 112 ASP A CA 1
ATOM 881 C C . ASP A 1 112 ? 64.952 44.219 10.113 1.00 20.23 112 ASP A C 1
ATOM 882 O O . ASP A 1 112 ? 65.578 44.139 11.169 1.00 23.19 112 ASP A O 1
ATOM 887 N N . PRO A 1 113 ? 63.615 44.285 10.082 1.00 26.38 113 PRO A N 1
ATOM 888 C CA . PRO A 1 113 ? 62.753 44.287 11.270 1.00 26.55 113 PRO A CA 1
ATOM 889 C C . PRO A 1 113 ? 62.989 43.095 12.191 1.00 29.16 113 PRO A C 1
ATOM 890 O O . PRO A 1 113 ? 62.876 43.213 13.414 1.00 25.13 113 PRO A O 1
ATOM 894 N N . LYS A 1 114 ? 63.310 41.950 11.595 1.00 25.71 114 LYS A N 1
ATOM 895 C CA . LYS A 1 114 ? 63.539 40.725 12.355 1.00 33.11 114 LYS A CA 1
ATOM 896 C C . LYS A 1 114 ? 64.758 40.827 13.264 1.00 30.91 114 LYS A C 1
ATOM 897 O O . LYS A 1 114 ? 64.909 40.055 14.209 1.00 27.57 114 LYS A O 1
ATOM 903 N N . LYS A 1 115 ? 65.632 41.782 12.981 1.00 28.40 115 LYS A N 1
ATOM 904 C CA . LYS A 1 115 ? 66.819 41.930 13.798 1.00 30.67 115 LYS A CA 1
ATOM 905 C C . LYS A 1 115 ? 66.711 43.131 14.724 1.00 28.58 115 LYS A C 1
ATOM 906 O O . LYS A 1 115 ? 67.695 43.562 15.312 1.00 34.36 115 LYS A O 1
ATOM 912 N N . VAL A 1 116 ? 65.504 43.665 14.849 1.00 23.26 116 VAL A N 1
ATOM 913 C CA . VAL A 1 116 ? 65.263 44.798 15.729 1.00 21.41 116 VAL A CA 1
ATOM 914 C C . VAL A 1 116 ? 64.575 44.288 16.999 1.00 21.23 116 VAL A C 1
ATOM 915 O O . VAL A 1 116 ? 63.599 43.550 16.927 1.00 18.48 116 VAL A O 1
ATOM 919 N N . GLU A 1 117 ? 65.109 44.654 18.157 1.00 19.17 117 GLU A N 1
ATOM 920 C CA . GLU A 1 117 ? 64.511 44.261 19.428 1.00 23.49 117 GLU A CA 1
ATOM 921 C C . GLU A 1 117 ? 63.329 45.194 19.697 1.00 27.10 117 GLU A C 1
ATOM 922 O O . GLU A 1 117 ? 63.405 46.398 19.417 1.00 23.36 117 GLU A O 1
ATOM 928 N N . PHE A 1 118 ? 62.234 44.631 20.202 1.00 21.66 118 PHE A N 1
ATOM 929 C CA . PHE A 1 118 ? 61.059 45.411 20.551 1.00 22.80 118 PHE A CA 1
ATOM 930 C C . PHE A 1 118 ? 60.804 45.185 22.043 1.00 22.57 118 PHE A C 1
ATOM 931 O O . PHE A 1 118 ? 60.604 44.057 22.487 1.00 22.78 118 PHE A O 1
ATOM 939 N N . VAL A 1 119 ? 60.829 46.270 22.808 1.00 19.44 119 VAL A N 1
ATOM 940 C CA . VAL A 1 119 ? 60.648 46.212 24.258 1.00 16.73 119 VAL A CA 1
ATOM 941 C C . VAL A 1 119 ? 59.516 47.115 24.747 1.00 20.91 119 VAL A C 1
ATOM 942 O O . VAL A 1 119 ? 59.498 48.312 24.463 1.00 21.11 119 VAL A O 1
ATOM 946 N N . LEU A 1 120 ? 58.562 46.535 25.469 1.00 23.17 120 LEU A N 1
ATOM 947 C CA . LEU A 1 120 ? 57.468 47.310 26.045 1.00 20.48 120 LEU A CA 1
ATOM 948 C C . LEU A 1 120 ? 58.087 47.891 27.322 1.00 18.62 120 LEU A C 1
ATOM 949 O O . LEU A 1 120 ? 58.593 47.135 28.149 1.00 19.61 120 LEU A O 1
ATOM 954 N N . ALA A 1 121 ? 58.057 49.213 27.492 1.00 16.31 121 ALA A N 1
ATOM 955 C CA . ALA A 1 121 ? 58.680 49.839 28.673 1.00 19.30 121 ALA A CA 1
ATOM 956 C C . ALA A 1 121 ? 58.369 49.153 29.996 1.00 17.60 121 ALA A C 1
ATOM 957 O O . ALA A 1 121 ? 59.266 48.946 30.816 1.00 18.15 121 ALA A O 1
ATOM 959 N N . SER A 1 122 ? 57.108 48.801 30.212 1.00 17.18 122 SER A N 1
ATOM 960 C CA . SER A 1 122 ? 56.733 48.161 31.468 1.00 16.02 122 SER A CA 1
ATOM 961 C C . SER A 1 122 ? 57.561 46.910 31.789 1.00 19.92 122 SER A C 1
ATOM 962 O O . SER A 1 122 ? 57.638 46.502 32.949 1.00 21.63 122 SER A O 1
ATOM 965 N N . GLU A 1 123 ? 58.190 46.315 30.774 1.00 19.49 123 GLU A N 1
ATOM 966 C CA . GLU A 1 123 ? 59.029 45.142 30.993 1.00 20.74 123 GLU A CA 1
ATOM 967 C C . GLU A 1 123 ? 60.148 45.524 31.964 1.00 25.09 123 GLU A C 1
ATOM 968 O O . GLU A 1 123 ? 60.554 44.713 32.800 1.00 21.52 123 GLU A O 1
ATOM 974 N N . ILE A 1 124 ? 60.664 46.750 31.856 1.00 18.24 124 ILE A N 1
ATOM 975 C CA . ILE A 1 124 ? 61.713 47.160 32.785 1.00 18.97 124 ILE A CA 1
ATOM 976 C C . ILE A 1 124 ? 61.154 48.005 33.927 1.00 16.05 124 ILE A C 1
ATOM 977 O O . ILE A 1 124 ? 61.679 47.958 35.035 1.00 22.71 124 ILE A O 1
ATOM 982 N N . LEU A 1 125 ? 60.090 48.766 33.681 1.00 17.96 125 LEU A N 1
ATOM 983 C CA . LEU A 1 125 ? 59.525 49.617 34.741 1.00 19.63 125 LEU A CA 1
ATOM 984 C C . LEU A 1 125 ? 58.922 48.809 35.898 1.00 21.77 125 LEU A C 1
ATOM 985 O O . LEU A 1 125 ? 58.785 49.309 37.016 1.00 20.80 125 LEU A O 1
ATOM 990 N N . GLU A 1 126 ? 58.574 47.557 35.625 1.00 22.56 126 GLU A N 1
ATOM 991 C CA . GLU A 1 126 ? 58.019 46.673 36.647 1.00 29.09 126 GLU A CA 1
ATOM 992 C C . GLU A 1 126 ? 59.127 46.136 37.552 1.00 28.12 126 GLU A C 1
ATOM 993 O O . GLU A 1 126 ? 58.901 45.261 38.381 1.00 27.52 126 GLU A O 1
ATOM 999 N N . LYS A 1 127 ? 60.330 46.676 37.401 1.00 27.66 127 LYS A N 1
ATOM 1000 C CA . LYS A 1 127 ? 61.452 46.245 38.225 1.00 28.53 127 LYS A CA 1
ATOM 1001 C C . LYS A 1 127 ? 61.905 47.356 39.169 1.00 29.02 127 LYS A C 1
ATOM 1002 O O . LYS A 1 127 ? 62.235 48.454 38.730 1.00 27.05 127 LYS A O 1
ATOM 1008 N N . GLY A 1 128 ? 61.913 47.065 40.467 1.00 25.52 128 GLY A N 1
ATOM 1009 C CA . GLY A 1 128 ? 62.324 48.054 41.446 1.00 21.84 128 GLY A CA 1
ATOM 1010 C C . GLY A 1 128 ? 63.755 48.555 41.307 1.00 25.85 128 GLY A C 1
ATOM 1011 O O . GLY A 1 128 ? 64.040 49.699 41.661 1.00 21.38 128 GLY A O 1
ATOM 1012 N N . ASP A 1 129 ? 64.663 47.717 40.805 1.00 23.11 129 ASP A N 1
ATOM 1013 C CA . ASP A 1 129 ? 66.057 48.136 40.660 1.00 22.26 129 ASP A CA 1
ATOM 1014 C C . ASP A 1 129 ? 66.179 49.191 39.553 1.00 22.55 129 ASP A C 1
ATOM 1015 O O . ASP A 1 129 ? 67.131 49.973 39.521 1.00 18.44 129 ASP A O 1
ATOM 1020 N N . TYR A 1 130 ? 65.195 49.216 38.659 1.00 20.96 130 TYR A N 1
ATOM 1021 C CA . TYR A 1 130 ? 65.148 50.219 37.608 1.00 20.90 130 TYR A CA 1
ATOM 1022 C C . TYR A 1 130 ? 64.857 51.555 38.310 1.00 21.66 130 TYR A C 1
ATOM 1023 O O . TYR A 1 130 ? 65.502 52.579 38.049 1.00 17.24 130 TYR A O 1
ATOM 1032 N N . TRP A 1 131 ? 63.883 51.535 39.214 1.00 23.69 131 TRP A N 1
ATOM 1033 C CA . TRP A 1 131 ? 63.506 52.749 39.936 1.00 20.96 131 TRP A CA 1
ATOM 1034 C C . TRP A 1 131 ? 64.588 53.240 40.886 1.00 20.22 131 TRP A C 1
ATOM 1035 O O . TRP A 1 131 ? 64.680 54.443 41.183 1.00 17.56 131 TRP A O 1
ATOM 1046 N N . GLN A 1 132 ? 65.428 52.324 41.352 1.00 20.20 132 GLN A N 1
ATOM 1047 C CA . GLN A 1 132 ? 66.505 52.736 42.231 1.00 19.41 132 GLN A CA 1
ATOM 1048 C C . GLN A 1 132 ? 67.430 53.618 41.388 1.00 18.22 132 GLN A C 1
ATOM 1049 O O . GLN A 1 132 ? 68.015 54.584 41.877 1.00 19.23 132 GLN A O 1
ATOM 1055 N N . THR A 1 133 ? 67.540 53.288 40.108 1.00 20.31 133 THR A N 1
ATOM 1056 C CA . THR A 1 133 ? 68.374 54.064 39.201 1.00 20.11 133 THR A CA 1
ATOM 1057 C C . THR A 1 133 ? 67.671 55.374 38.821 1.00 18.23 133 THR A C 1
ATOM 1058 O O . THR A 1 133 ? 68.327 56.380 38.567 1.00 16.99 133 THR A O 1
ATOM 1062 N N . VAL A 1 134 ? 66.343 55.383 38.804 1.00 17.87 134 VAL A N 1
ATOM 1063 C CA . VAL A 1 134 ? 65.640 56.635 38.527 1.00 14.02 134 VAL A CA 1
ATOM 1064 C C . VAL A 1 134 ? 66.031 57.591 39.670 1.00 20.76 134 VAL A C 1
ATOM 1065 O O . VAL A 1 134 ? 66.318 58.773 39.445 1.00 18.37 134 VAL A O 1
ATOM 1069 N N . ILE A 1 135 ? 66.050 57.061 40.894 1.00 19.27 135 ILE A N 1
ATOM 1070 C CA . ILE A 1 135 ? 66.416 57.850 42.071 1.00 18.03 135 ILE A CA 1
ATOM 1071 C C . ILE A 1 135 ? 67.880 58.301 41.986 1.00 21.95 135 ILE A C 1
ATOM 1072 O O . ILE A 1 135 ? 68.193 59.469 42.203 1.00 17.88 135 ILE A O 1
ATOM 1077 N N . ASP A 1 136 ? 68.767 57.358 41.681 1.00 16.84 136 ASP A N 1
ATOM 1078 C CA . ASP A 1 136 ? 70.197 57.639 41.581 1.00 17.50 136 ASP A CA 1
ATOM 1079 C C . ASP A 1 136 ? 70.463 58.800 40.626 1.00 21.20 136 ASP A C 1
ATOM 1080 O O . ASP A 1 136 ? 71.248 59.706 40.919 1.00 21.65 136 ASP A O 1
ATOM 1085 N N . ILE A 1 137 ? 69.810 58.755 39.472 1.00 16.09 137 ILE A N 1
ATOM 1086 C CA . ILE A 1 137 ? 69.938 59.804 38.480 1.00 16.79 137 ILE A CA 1
ATOM 1087 C C . ILE A 1 137 ? 69.346 61.111 39.028 1.00 18.87 137 ILE A C 1
ATOM 1088 O O . ILE A 1 137 ? 69.951 62.181 38.914 1.00 18.62 137 ILE A O 1
ATOM 1093 N N . SER A 1 138 ? 68.164 61.015 39.627 1.00 16.95 138 SER A N 1
ATOM 1094 C CA . SER A 1 138 ? 67.485 62.191 40.156 1.00 19.20 138 SER A CA 1
ATOM 1095 C C . SER A 1 138 ? 68.282 62.937 41.215 1.00 21.65 138 SER A C 1
ATOM 1096 O O . SER A 1 138 ? 68.053 64.125 41.441 1.00 21.48 138 SER A O 1
ATOM 1099 N N . LYS A 1 139 ? 69.208 62.238 41.864 1.00 15.64 139 LYS A N 1
ATOM 1100 C CA . LYS A 1 139 ? 70.066 62.858 42.870 1.00 18.73 139 LYS A CA 1
ATOM 1101 C C . LYS A 1 139 ? 71.093 63.774 42.202 1.00 21.05 139 LYS A C 1
ATOM 1102 O O . LYS A 1 139 ? 71.660 64.647 42.855 1.00 22.14 139 LYS A O 1
ATOM 1108 N N . ASN A 1 140 ? 71.330 63.578 40.904 1.00 18.02 140 ASN A N 1
ATOM 1109 C CA . ASN A 1 140 ? 72.323 64.381 40.183 1.00 19.74 140 ASN A CA 1
ATOM 1110 C C . ASN A 1 140 ? 71.739 65.403 39.230 1.00 23.71 140 ASN A C 1
ATOM 1111 O O . ASN A 1 140 ? 72.455 65.942 38.393 1.00 26.45 140 ASN A O 1
ATOM 1116 N N . VAL A 1 141 ? 70.441 65.655 39.351 1.00 22.58 141 VAL A N 1
ATOM 1117 C CA . VAL A 1 141 ? 69.760 66.603 38.487 1.00 21.91 141 VAL A CA 1
ATOM 1118 C C . VAL A 1 141 ? 68.869 67.500 39.345 1.00 26.12 141 VAL A C 1
ATOM 1119 O O . VAL A 1 141 ? 68.150 67.019 40.218 1.00 23.03 141 VAL A O 1
ATOM 1123 N N . THR A 1 142 ? 68.911 68.800 39.095 1.00 22.93 142 THR A N 1
ATOM 1124 C CA . THR A 1 142 ? 68.094 69.719 39.869 1.00 23.41 142 THR A CA 1
ATOM 1125 C C . THR A 1 142 ? 66.665 69.751 39.370 1.00 21.97 142 THR A C 1
ATOM 1126 O O . THR A 1 142 ? 66.381 69.426 38.214 1.00 26.45 142 THR A O 1
ATOM 1130 N N . LEU A 1 143 ? 65.765 70.146 40.258 1.00 23.32 143 LEU A N 1
ATOM 1131 C CA . LEU A 1 143 ? 64.360 70.268 39.920 1.00 25.23 143 LEU A CA 1
ATOM 1132 C C . LEU A 1 143 ? 64.229 71.231 38.745 1.00 24.79 143 LEU A C 1
ATOM 1133 O O . LEU A 1 143 ? 63.515 70.961 37.778 1.00 23.87 143 LEU A O 1
ATOM 1138 N N . SER A 1 144 ? 64.934 72.355 38.829 1.00 28.23 144 SER A N 1
ATOM 1139 C CA . SER A 1 144 ? 64.882 73.368 37.777 1.00 29.49 144 SER A CA 1
ATOM 1140 C C . SER A 1 144 ? 65.287 72.776 36.431 1.00 25.24 144 SER A C 1
ATOM 1141 O O . SER A 1 144 ? 64.694 73.090 35.403 1.00 27.41 144 SER A O 1
ATOM 1144 N N . ARG A 1 145 ? 66.300 71.918 36.446 1.00 24.43 145 ARG A N 1
ATOM 1145 C CA . ARG A 1 145 ? 66.772 71.280 35.228 1.00 26.48 145 ARG A CA 1
ATOM 1146 C C . ARG A 1 145 ? 65.671 70.365 34.668 1.00 22.98 145 ARG A C 1
ATOM 1147 O O . ARG A 1 145 ? 65.389 70.380 33.476 1.00 21.99 145 ARG A O 1
ATOM 1155 N N . VAL A 1 146 ? 65.034 69.585 35.534 1.00 23.44 146 VAL A N 1
ATOM 1156 C CA . VAL A 1 146 ? 63.972 68.698 35.080 1.00 21.06 146 VAL A CA 1
ATOM 1157 C C . VAL A 1 146 ? 62.825 69.522 34.501 1.00 27.01 146 VAL A C 1
ATOM 1158 O O . VAL A 1 146 ? 62.261 69.174 33.465 1.00 22.62 146 VAL A O 1
ATOM 1162 N N . MET A 1 147 ? 62.478 70.614 35.178 1.00 25.57 147 MET A N 1
ATOM 1163 C CA . MET A 1 147 ? 61.396 71.479 34.719 1.00 29.69 147 MET A CA 1
ATOM 1164 C C . MET A 1 147 ? 61.676 71.969 33.304 1.00 31.87 147 MET A C 1
ATOM 1165 O O . MET A 1 147 ? 60.768 72.061 32.485 1.00 26.00 147 MET A O 1
ATOM 1170 N N . ARG A 1 148 ? 62.943 72.268 33.026 1.00 31.90 148 ARG A N 1
ATOM 1171 C CA . ARG A 1 148 ? 63.351 72.754 31.711 1.00 34.77 148 ARG A CA 1
ATOM 1172 C C . ARG A 1 148 ? 63.353 71.671 30.641 1.00 32.19 148 ARG A C 1
ATOM 1173 O O . ARG A 1 148 ? 63.344 71.979 29.454 1.00 31.46 148 ARG A O 1
ATOM 1181 N N . SER A 1 149 ? 63.358 70.407 31.053 1.00 30.72 149 SER A N 1
ATOM 1182 C CA . SER A 1 149 ? 63.411 69.305 30.091 1.00 29.24 149 SER A CA 1
ATOM 1183 C C . SER A 1 149 ? 62.029 68.764 29.733 1.00 27.43 149 SER A C 1
ATOM 1184 O O . SER A 1 149 ? 61.897 67.812 28.966 1.00 28.99 149 SER A O 1
ATOM 1187 N N . ILE A 1 150 ? 61.007 69.401 30.291 1.00 28.23 150 ILE A N 1
ATOM 1188 C CA . ILE A 1 150 ? 59.614 69.024 30.096 1.00 29.77 150 ILE A CA 1
ATOM 1189 C C . ILE A 1 150 ? 59.148 69.094 28.629 1.00 24.88 150 ILE A C 1
ATOM 1190 O O . ILE A 1 150 ? 58.176 68.442 28.234 1.00 24.97 150 ILE A O 1
ATOM 1195 N N . THR A 1 151 ? 59.851 69.879 27.823 1.00 23.88 151 THR A N 1
ATOM 1196 C CA . THR A 1 151 ? 59.504 70.020 26.415 1.00 25.50 151 THR A CA 1
ATOM 1197 C C . THR A 1 151 ? 59.668 68.715 25.619 1.00 27.40 151 THR A C 1
ATOM 1198 O O . THR A 1 151 ? 59.054 68.560 24.561 1.00 21.70 151 THR A O 1
ATOM 1202 N N . ILE A 1 152 ? 60.481 67.777 26.116 1.00 20.97 152 ILE A N 1
ATOM 1203 C CA . ILE A 1 152 ? 60.672 66.526 25.390 1.00 24.14 152 ILE A CA 1
ATOM 1204 C C . ILE A 1 152 ? 59.363 65.749 25.276 1.00 26.43 152 ILE A C 1
ATOM 1205 O O . ILE A 1 152 ? 59.237 64.861 24.424 1.00 25.84 152 ILE A O 1
ATOM 1210 N N . MET A 1 153 ? 58.385 66.071 26.121 1.00 23.98 153 MET A N 1
ATOM 1211 C CA . MET A 1 153 ? 57.113 65.366 26.043 1.00 26.09 153 MET A CA 1
ATOM 1212 C C . MET A 1 153 ? 56.036 66.228 25.407 1.00 26.66 153 MET A C 1
ATOM 1213 O O . MET A 1 153 ? 54.838 65.950 25.525 1.00 26.95 153 MET A O 1
ATOM 1218 N N . GLY A 1 154 ? 56.492 67.268 24.711 1.00 28.99 154 GLY A N 1
ATOM 1219 C CA . GLY A 1 154 ? 55.596 68.169 24.013 1.00 35.82 154 GLY A CA 1
ATOM 1220 C C . GLY A 1 154 ? 54.823 69.121 24.899 1.00 37.13 154 GLY A C 1
ATOM 1221 O O . GLY A 1 154 ? 53.761 69.596 24.511 1.00 38.71 154 GLY A O 1
ATOM 1222 N N . ARG A 1 155 ? 55.351 69.404 26.084 1.00 37.92 155 ARG A N 1
ATOM 1223 C CA . ARG A 1 155 ? 54.689 70.311 27.018 1.00 39.69 155 ARG A CA 1
ATOM 1224 C C . ARG A 1 155 ? 55.577 71.451 27.466 1.00 42.22 155 ARG A C 1
ATOM 1225 O O . ARG A 1 155 ? 56.795 71.435 27.267 1.00 37.63 155 ARG A O 1
ATOM 1233 N N . GLN A 1 156 ? 54.937 72.438 28.079 1.00 39.77 156 GLN A N 1
ATOM 1234 C CA . GLN A 1 156 ? 55.624 73.589 28.629 1.00 45.17 156 GLN A CA 1
ATOM 1235 C C . GLN A 1 156 ? 55.241 73.581 30.105 1.00 45.08 156 GLN A C 1
ATOM 1236 O O . GLN A 1 156 ? 54.188 73.056 30.470 1.00 44.57 156 GLN A O 1
ATOM 1242 N N . MET A 1 157 ? 56.095 74.139 30.952 1.00 46.09 157 MET A N 1
ATOM 1243 C CA . MET A 1 157 ? 55.812 74.181 32.377 1.00 51.73 157 MET A CA 1
ATOM 1244 C C . MET A 1 157 ? 54.517 74.928 32.681 1.00 57.72 157 MET A C 1
ATOM 1245 O O . MET A 1 157 ? 54.424 76.137 32.471 1.00 61.59 157 MET A O 1
ATOM 1250 N N . GLY A 1 158 ? 53.519 74.196 33.170 1.00 61.90 158 GLY A N 1
ATOM 1251 C CA . GLY A 1 158 ? 52.242 74.797 33.510 1.00 61.46 158 GLY A CA 1
ATOM 1252 C C . GLY A 1 158 ? 52.123 75.030 35.004 1.00 61.67 158 GLY A C 1
ATOM 1253 O O . GLY A 1 158 ? 52.750 74.335 35.805 1.00 60.41 158 GLY A O 1
ATOM 1254 N N . GLU A 1 159 ? 51.315 76.011 35.385 1.00 62.93 159 GLU A N 1
ATOM 1255 C CA . GLU A 1 159 ? 51.123 76.336 36.795 1.00 66.63 159 GLU A CA 1
ATOM 1256 C C . GLU A 1 159 ? 50.657 75.145 37.634 1.00 63.54 159 GLU A C 1
ATOM 1257 O O . GLU A 1 159 ? 51.165 74.914 38.733 1.00 64.20 159 GLU A O 1
ATOM 1263 N N . ALA A 1 160 ? 49.693 74.390 37.120 1.00 55.71 160 ALA A N 1
ATOM 1264 C CA . ALA A 1 160 ? 49.166 73.254 37.865 1.00 51.38 160 ALA A CA 1
ATOM 1265 C C . ALA A 1 160 ? 49.516 71.897 37.264 1.00 47.17 160 ALA A C 1
ATOM 1266 O O . ALA A 1 160 ? 48.702 70.973 37.295 1.00 45.06 160 ALA A O 1
ATOM 1268 N N . ILE A 1 161 ? 50.722 71.766 36.726 1.00 39.91 161 ILE A N 1
ATOM 1269 C CA . ILE A 1 161 ? 51.128 70.497 36.137 1.00 35.17 161 ILE A CA 1
ATOM 1270 C C . ILE A 1 161 ? 51.246 69.435 37.236 1.00 29.76 161 ILE A C 1
ATOM 1271 O O . ILE A 1 161 ? 51.713 69.726 38.339 1.00 25.68 161 ILE A O 1
ATOM 1276 N N . ASP A 1 162 ? 50.802 68.212 36.944 1.00 27.28 162 ASP A N 1
ATOM 1277 C CA . ASP A 1 162 ? 50.875 67.137 37.930 1.00 26.84 162 ASP A CA 1
ATOM 1278 C C . ASP A 1 162 ? 52.322 66.676 38.093 1.00 23.36 162 ASP A C 1
ATOM 1279 O O . ASP A 1 162 ? 53.134 66.784 37.168 1.00 19.12 162 ASP A O 1
ATOM 1284 N N . PHE A 1 163 ? 52.642 66.147 39.268 1.00 19.10 163 PHE A N 1
ATOM 1285 C CA . PHE A 1 163 ? 54.005 65.736 39.535 1.00 18.91 163 PHE A CA 1
ATOM 1286 C C . PHE A 1 163 ? 54.544 64.597 38.681 1.00 20.44 163 PHE A C 1
ATOM 1287 O O . PHE A 1 163 ? 55.740 64.570 38.375 1.00 20.42 163 PHE A O 1
ATOM 1295 N N . ALA A 1 164 ? 53.678 63.666 38.291 1.00 17.74 164 ALA A N 1
ATOM 1296 C CA . ALA A 1 164 ? 54.106 62.521 37.491 1.00 20.06 164 ALA A CA 1
ATOM 1297 C C . ALA A 1 164 ? 54.813 62.937 36.209 1.00 19.42 164 ALA A C 1
ATOM 1298 O O . ALA A 1 164 ? 55.743 62.259 35.773 1.00 14.57 164 ALA A O 1
ATOM 1300 N N . LYS A 1 165 ? 54.376 64.047 35.610 1.00 15.31 165 LYS A N 1
ATOM 1301 C CA . LYS A 1 165 ? 54.983 64.524 34.367 1.00 22.13 165 LYS A CA 1
ATOM 1302 C C . LYS A 1 165 ? 56.426 64.951 34.541 1.00 20.56 165 LYS A C 1
ATOM 1303 O O . LYS A 1 165 ? 57.207 64.899 33.589 1.00 18.90 165 LYS A O 1
ATOM 1309 N N . LEU A 1 166 ? 56.779 65.368 35.755 1.00 17.84 166 LEU A N 1
ATOM 1310 C CA . LEU A 1 166 ? 58.156 65.765 36.060 1.00 17.48 166 LEU A CA 1
ATOM 1311 C C . LEU A 1 166 ? 59.015 64.506 36.240 1.00 15.92 166 LEU A C 1
ATOM 1312 O O . LEU A 1 166 ? 60.230 64.542 36.068 1.00 19.45 166 LEU A O 1
ATOM 1317 N N . ILE A 1 167 ? 58.386 63.391 36.598 1.00 13.95 167 ILE A N 1
ATOM 1318 C CA . ILE A 1 167 ? 59.142 62.150 36.762 1.00 18.95 167 ILE A CA 1
ATOM 1319 C C . ILE A 1 167 ? 59.539 61.597 35.383 1.00 15.85 167 ILE A C 1
ATOM 1320 O O . ILE A 1 167 ? 60.625 61.041 35.203 1.00 18.77 167 ILE A O 1
ATOM 1325 N N . TYR A 1 168 ? 58.652 61.772 34.409 1.00 19.87 168 TYR A N 1
ATOM 1326 C CA . TYR A 1 168 ? 58.860 61.306 33.030 1.00 15.95 168 TYR A CA 1
ATOM 1327 C C . TYR A 1 168 ? 60.285 61.518 32.464 1.00 17.69 168 TYR A C 1
ATOM 1328 O O . TYR A 1 168 ? 60.913 60.582 31.966 1.00 23.25 168 TYR A O 1
ATOM 1337 N N . PRO A 1 169 ? 60.823 62.738 32.544 1.00 18.60 169 PRO A N 1
ATOM 1338 C CA . PRO A 1 169 ? 62.174 62.910 31.988 1.00 21.25 169 PRO A CA 1
ATOM 1339 C C . PRO A 1 169 ? 63.253 62.075 32.691 1.00 20.38 169 PRO A C 1
ATOM 1340 O O . PRO A 1 169 ? 64.216 61.635 32.067 1.00 16.89 169 PRO A O 1
ATOM 1344 N N . MET A 1 170 ? 63.104 61.874 33.994 1.00 14.51 170 MET A N 1
ATOM 1345 C CA . MET A 1 170 ? 64.083 61.089 34.724 1.00 17.07 170 MET A CA 1
ATOM 1346 C C . MET A 1 170 ? 63.942 59.616 34.332 1.00 16.65 170 MET A C 1
ATOM 1347 O O . MET A 1 170 ? 64.909 58.854 34.359 1.00 20.25 170 MET A O 1
ATOM 1352 N N . MET A 1 171 ? 62.733 59.221 33.954 1.00 19.64 171 MET A N 1
ATOM 1353 C CA . MET A 1 171 ? 62.499 57.851 33.515 1.00 18.89 171 MET A CA 1
ATOM 1354 C C . MET A 1 171 ? 63.159 57.648 32.144 1.00 18.06 171 MET A C 1
ATOM 1355 O O . MET A 1 171 ? 63.712 56.582 31.868 1.00 18.08 171 MET A O 1
ATOM 1360 N N . GLN A 1 172 ? 63.105 58.671 31.291 1.00 14.55 172 GLN A N 1
ATOM 1361 C CA . GLN A 1 172 ? 63.699 58.566 29.958 1.00 19.44 172 GLN A CA 1
ATOM 1362 C C . GLN A 1 172 ? 65.205 58.401 30.081 1.00 20.60 172 GLN A C 1
ATOM 1363 O O . GLN A 1 172 ? 65.809 57.606 29.352 1.00 16.11 172 GLN A O 1
ATOM 1369 N N . VAL A 1 173 ? 65.817 59.141 31.000 1.00 13.02 173 VAL A N 1
ATOM 1370 C CA . VAL A 1 173 ? 67.257 59.009 31.182 1.00 16.54 173 VAL A CA 1
ATOM 1371 C C . VAL A 1 173 ? 67.591 57.622 31.746 1.00 17.22 173 VAL A C 1
ATOM 1372 O O . VAL A 1 173 ? 68.529 56.965 31.285 1.00 17.66 173 VAL A O 1
ATOM 1376 N N . ALA A 1 174 ? 66.810 57.177 32.730 1.00 15.83 174 ALA A N 1
ATOM 1377 C CA . ALA A 1 174 ? 67.004 55.863 33.350 1.00 16.10 174 ALA A CA 1
ATOM 1378 C C . ALA A 1 174 ? 66.838 54.734 32.329 1.00 16.49 174 ALA A C 1
ATOM 1379 O O . ALA A 1 174 ? 67.555 53.729 32.373 1.00 15.26 174 ALA A O 1
ATOM 1381 N N . ASP A 1 175 ? 65.896 54.907 31.407 1.00 14.88 175 ASP A N 1
ATOM 1382 C CA . ASP A 1 175 ? 65.665 53.912 30.368 1.00 17.49 175 ASP A CA 1
ATOM 1383 C C . ASP A 1 175 ? 66.958 53.646 29.613 1.00 22.65 175 ASP A C 1
ATOM 1384 O O . ASP A 1 175 ? 67.221 52.520 29.181 1.00 14.83 175 ASP A O 1
ATOM 1389 N N . ILE A 1 176 ? 67.753 54.697 29.436 1.00 15.39 176 ILE A N 1
ATOM 1390 C CA . ILE A 1 176 ? 69.006 54.564 28.716 1.00 17.66 176 ILE A CA 1
ATOM 1391 C C . ILE A 1 176 ? 70.014 53.710 29.480 1.00 15.67 176 ILE A C 1
ATOM 1392 O O . ILE A 1 176 ? 70.544 52.724 28.957 1.00 17.26 176 ILE A O 1
ATOM 1397 N N . PHE A 1 177 ? 70.266 54.072 30.728 1.00 16.65 177 PHE A N 1
ATOM 1398 C CA . PHE A 1 177 ? 71.248 53.341 31.512 1.00 21.17 177 PHE A CA 1
ATOM 1399 C C . PHE A 1 177 ? 70.830 51.945 31.919 1.00 19.69 177 PHE A C 1
ATOM 1400 O O . PHE A 1 177 ? 71.653 51.037 31.930 1.00 19.61 177 PHE A O 1
ATOM 1408 N N . TYR A 1 178 ? 69.547 51.759 32.213 1.00 17.88 178 TYR A N 1
ATOM 1409 C CA . TYR A 1 178 ? 69.073 50.446 32.614 1.00 19.66 178 TYR A CA 1
ATOM 1410 C C . TYR A 1 178 ? 69.223 49.405 31.503 1.00 20.55 178 TYR A C 1
ATOM 1411 O O . TYR A 1 178 ? 69.502 48.241 31.777 1.00 19.99 178 TYR A O 1
ATOM 1420 N N . GLN A 1 179 ? 69.031 49.818 30.252 1.00 16.99 179 GLN A N 1
ATOM 1421 C CA . GLN A 1 179 ? 69.156 48.900 29.120 1.00 15.53 179 GLN A CA 1
ATOM 1422 C C . GLN A 1 179 ? 70.585 48.867 28.552 1.00 16.47 179 GLN A C 1
ATOM 1423 O O . GLN A 1 179 ? 70.836 48.198 27.551 1.00 21.48 179 GLN A O 1
ATOM 1429 N N . GLY A 1 180 ? 71.505 49.589 29.190 1.00 13.71 180 GLY A N 1
ATOM 1430 C CA . GLY A 1 180 ? 72.887 49.638 28.730 1.00 14.07 180 GLY A CA 1
ATOM 1431 C C . GLY A 1 180 ? 73.037 50.304 27.370 1.00 17.71 180 GLY A C 1
ATOM 1432 O O . GLY A 1 180 ? 73.918 49.948 26.588 1.00 16.45 180 GLY A O 1
ATOM 1433 N N . VAL A 1 181 ? 72.189 51.288 27.084 1.00 16.98 181 VAL A N 1
ATOM 1434 C CA . VAL A 1 181 ? 72.229 51.973 25.794 1.00 17.58 181 VAL A CA 1
ATOM 1435 C C . VAL A 1 181 ? 73.463 52.864 25.574 1.00 19.99 181 VAL A C 1
ATOM 1436 O O . VAL A 1 181 ? 73.727 53.776 26.357 1.00 16.80 181 VAL A O 1
ATOM 1440 N N . THR A 1 182 ? 74.226 52.585 24.513 1.00 19.15 182 THR A N 1
ATOM 1441 C CA . THR A 1 182 ? 75.417 53.380 24.192 1.00 16.89 182 THR A CA 1
ATOM 1442 C C . THR A 1 182 ? 75.153 54.246 22.958 1.00 19.71 182 THR A C 1
ATOM 1443 O O . THR A 1 182 ? 75.906 55.174 22.666 1.00 17.08 182 THR A O 1
ATOM 1447 N N . ILE A 1 183 ? 74.093 53.916 22.224 1.00 16.18 183 ILE A N 1
ATOM 1448 C CA . ILE A 1 183 ? 73.691 54.697 21.052 1.00 14.52 183 ILE A CA 1
ATOM 1449 C C . ILE A 1 183 ? 72.255 55.155 21.332 1.00 18.56 183 ILE A C 1
ATOM 1450 O O . ILE A 1 183 ? 71.291 54.449 21.011 1.00 14.86 183 ILE A O 1
ATOM 1455 N N . ALA A 1 184 ? 72.118 56.327 21.949 1.00 18.30 184 ALA A N 1
ATOM 1456 C CA . ALA A 1 184 ? 70.798 56.866 22.293 1.00 19.70 184 ALA A CA 1
ATOM 1457 C C . ALA A 1 184 ? 70.272 57.648 21.098 1.00 18.95 184 ALA A C 1
ATOM 1458 O O . ALA A 1 184 ? 70.748 58.745 20.793 1.00 16.86 184 ALA A O 1
ATOM 1460 N N . HIS A 1 185 ? 69.280 57.065 20.433 1.00 18.77 185 HIS A N 1
ATOM 1461 C CA . HIS A 1 185 ? 68.690 57.625 19.223 1.00 17.88 185 HIS A CA 1
ATOM 1462 C C . HIS A 1 185 ? 67.298 58.238 19.442 1.00 19.47 185 HIS A C 1
ATOM 1463 O O . HIS A 1 185 ? 66.435 57.653 20.107 1.00 17.53 185 HIS A O 1
ATOM 1470 N N . ALA A 1 186 ? 67.096 59.429 18.884 1.00 17.76 186 ALA A N 1
ATOM 1471 C CA . ALA A 1 186 ? 65.823 60.136 18.987 1.00 18.80 186 ALA A CA 1
ATOM 1472 C C . ALA A 1 186 ? 65.761 61.266 17.972 1.00 16.87 186 ALA A C 1
ATOM 1473 O O . ALA A 1 186 ? 66.742 61.555 17.285 1.00 16.24 186 ALA A O 1
ATOM 1475 N N . GLY A 1 187 ? 64.590 61.894 17.887 1.00 19.45 187 GLY A N 1
ATOM 1476 C CA . GLY A 1 187 ? 64.432 63.046 17.027 1.00 14.38 187 GLY A CA 1
ATOM 1477 C C . GLY A 1 187 ? 65.042 64.192 17.829 1.00 14.85 187 GLY A C 1
ATOM 1478 O O . GLY A 1 187 ? 65.154 64.096 19.057 1.00 13.98 187 GLY A O 1
ATOM 1479 N N . MET A 1 188 ? 65.434 65.263 17.145 1.00 15.88 188 MET A N 1
ATOM 1480 C CA . MET A 1 188 ? 66.052 66.440 17.763 1.00 18.35 188 MET A CA 1
ATOM 1481 C C . MET A 1 188 ? 65.354 67.042 18.980 1.00 17.70 188 MET A C 1
ATOM 1482 O O . MET A 1 188 ? 66.022 67.624 19.833 1.00 16.59 188 MET A O 1
ATOM 1487 N N . ASP A 1 189 ? 64.032 66.910 19.071 1.00 15.59 189 ASP A N 1
ATOM 1488 C CA . ASP A 1 189 ? 63.309 67.483 20.203 1.00 22.15 189 ASP A CA 1
ATOM 1489 C C . ASP A 1 189 ? 63.489 66.734 21.521 1.00 23.27 189 ASP A C 1
ATOM 1490 O O . ASP A 1 189 ? 62.992 67.165 22.563 1.00 24.70 189 ASP A O 1
ATOM 1495 N N . GLN A 1 190 ? 64.202 65.616 21.479 1.00 18.00 190 GLN A N 1
ATOM 1496 C CA . GLN A 1 190 ? 64.453 64.843 22.686 1.00 17.76 190 GLN A CA 1
ATOM 1497 C C . GLN A 1 190 ? 65.869 65.076 23.204 1.00 19.54 190 GLN A C 1
ATOM 1498 O O . GLN A 1 190 ? 66.244 64.509 24.223 1.00 18.89 190 GLN A O 1
ATOM 1504 N N . ARG A 1 191 ? 66.647 65.911 22.514 1.00 17.72 191 ARG A N 1
ATOM 1505 C CA . ARG A 1 191 ? 68.052 66.124 22.883 1.00 18.80 191 ARG A CA 1
ATOM 1506 C C . ARG A 1 191 ? 68.337 66.524 24.320 1.00 13.30 191 ARG A C 1
ATOM 1507 O O . ARG A 1 191 ? 69.384 66.169 24.868 1.00 20.27 191 ARG A O 1
ATOM 1515 N N . LYS A 1 192 ? 67.420 67.250 24.946 1.00 18.54 192 LYS A N 1
ATOM 1516 C CA . LYS A 1 192 ? 67.642 67.656 26.327 1.00 19.09 192 LYS A CA 1
ATOM 1517 C C . LYS A 1 192 ? 67.852 66.467 27.252 1.00 18.62 192 LYS A C 1
ATOM 1518 O O . LYS A 1 192 ? 68.709 66.507 28.137 1.00 21.08 192 LYS A O 1
ATOM 1524 N N . ALA A 1 193 ? 67.072 65.408 27.046 1.00 16.47 193 ALA A N 1
ATOM 1525 C CA . ALA A 1 193 ? 67.186 64.220 27.890 1.00 18.00 193 ALA A CA 1
ATOM 1526 C C . ALA A 1 193 ? 68.542 63.559 27.703 1.00 15.22 193 ALA A C 1
ATOM 1527 O O . ALA A 1 193 ? 69.119 63.001 28.642 1.00 18.36 193 ALA A O 1
ATOM 1529 N N . HIS A 1 194 ? 69.048 63.612 26.478 1.00 15.07 194 HIS A N 1
ATOM 1530 C CA . HIS A 1 194 ? 70.331 63.002 26.173 1.00 15.94 194 HIS A CA 1
ATOM 1531 C C . HIS A 1 194 ? 71.493 63.840 26.718 1.00 19.73 194 HIS A C 1
ATOM 1532 O O . HIS A 1 194 ? 72.515 63.291 27.130 1.00 18.35 194 HIS A O 1
ATOM 1539 N N . VAL A 1 195 ? 71.335 65.164 26.745 1.00 18.40 195 VAL A N 1
ATOM 1540 C CA . VAL A 1 195 ? 72.387 66.018 27.292 1.00 18.77 195 VAL A CA 1
ATOM 1541 C C . VAL A 1 195 ? 72.518 65.714 28.801 1.00 17.38 195 VAL A C 1
ATOM 1542 O O . VAL A 1 195 ? 73.616 65.685 29.347 1.00 20.23 195 VAL A O 1
ATOM 1546 N N . ILE A 1 196 ? 71.392 65.475 29.465 1.00 21.33 196 ILE A N 1
ATOM 1547 C CA . ILE A 1 196 ? 71.410 65.149 30.888 1.00 19.68 196 ILE A CA 1
ATOM 1548 C C . ILE A 1 196 ? 72.045 63.761 31.069 1.00 20.06 196 ILE A C 1
ATOM 1549 O O . ILE A 1 196 ? 72.891 63.559 31.937 1.00 22.06 196 ILE A O 1
ATOM 1554 N N . ALA A 1 197 ? 71.644 62.814 30.229 1.00 17.10 197 ALA A N 1
ATOM 1555 C CA . ALA A 1 197 ? 72.189 61.466 30.294 1.00 17.67 197 ALA A CA 1
ATOM 1556 C C . ALA A 1 197 ? 73.720 61.503 30.206 1.00 20.10 197 ALA A C 1
ATOM 1557 O O . ALA A 1 197 ? 74.413 60.828 30.958 1.00 17.65 197 ALA A O 1
ATOM 1559 N N . ILE A 1 198 ? 74.242 62.298 29.282 1.00 18.33 198 ILE A N 1
ATOM 1560 C CA . ILE A 1 198 ? 75.677 62.399 29.113 1.00 21.08 198 ILE A CA 1
ATOM 1561 C C . ILE A 1 198 ? 76.331 63.032 30.336 1.00 23.37 198 ILE A C 1
ATOM 1562 O O . ILE A 1 198 ? 77.396 62.588 30.761 1.00 21.48 198 ILE A O 1
ATOM 1567 N N . GLU A 1 199 ? 75.686 64.045 30.912 1.00 22.72 199 GLU A N 1
ATOM 1568 C CA . GLU A 1 199 ? 76.196 64.714 32.118 1.00 25.57 199 GLU A CA 1
ATOM 1569 C C . GLU A 1 199 ? 76.277 63.805 33.362 1.00 27.38 199 GLU A C 1
ATOM 1570 O O . GLU A 1 199 ? 77.237 63.884 34.129 1.00 26.08 199 GLU A O 1
ATOM 1576 N N . VAL A 1 200 ? 75.278 62.947 33.568 1.00 20.89 200 VAL A N 1
ATOM 1577 C CA . VAL A 1 200 ? 75.277 62.082 34.748 1.00 22.98 200 VAL A CA 1
ATOM 1578 C C . VAL A 1 200 ? 75.873 60.688 34.555 1.00 21.00 200 VAL A C 1
ATOM 1579 O O . VAL A 1 200 ? 76.047 59.955 35.531 1.00 18.90 200 VAL A O 1
ATOM 1583 N N . ALA A 1 201 ? 76.183 60.322 33.312 1.00 16.26 201 ALA A N 1
ATOM 1584 C CA . ALA A 1 201 ? 76.693 58.975 33.018 1.00 20.90 201 ALA A CA 1
ATOM 1585 C C . ALA A 1 201 ? 77.753 58.412 33.959 1.00 23.60 201 ALA A C 1
ATOM 1586 O O . ALA A 1 201 ? 77.627 57.289 34.453 1.00 22.95 201 ALA A O 1
ATOM 1588 N N . GLN A 1 202 ? 78.806 59.184 34.191 1.00 18.98 202 GLN A N 1
ATOM 1589 C CA . GLN A 1 202 ? 79.893 58.720 35.025 1.00 21.81 202 GLN A CA 1
ATOM 1590 C C . GLN A 1 202 ? 79.676 58.868 36.521 1.00 23.98 202 GLN A C 1
ATOM 1591 O O . GLN A 1 202 ? 80.521 58.463 37.314 1.00 24.10 202 GLN A O 1
ATOM 1597 N N . LYS A 1 203 ? 78.532 59.424 36.907 1.00 22.19 203 LYS A N 1
ATOM 1598 C CA . LYS A 1 203 ? 78.215 59.592 38.322 1.00 23.27 203 LYS A CA 1
ATOM 1599 C C . LYS A 1 203 ? 77.283 58.494 38.831 1.00 25.03 203 LYS A C 1
ATOM 1600 O O . LYS A 1 203 ? 77.062 58.377 40.037 1.00 26.00 203 LYS A O 1
ATOM 1606 N N . LEU A 1 204 ? 76.729 57.705 37.911 1.00 20.17 204 LEU A N 1
ATOM 1607 C CA . LEU A 1 204 ? 75.789 56.630 38.258 1.00 22.49 204 LEU A CA 1
ATOM 1608 C C . LEU A 1 204 ? 76.400 55.475 39.041 1.00 22.12 204 LEU A C 1
ATOM 1609 O O . LEU A 1 204 ? 77.492 54.993 38.725 1.00 24.44 204 LEU A O 1
ATOM 1614 N N . ARG A 1 205 ? 75.676 55.018 40.055 1.00 23.25 205 ARG A N 1
ATOM 1615 C CA . ARG A 1 205 ? 76.165 53.934 40.891 1.00 26.54 205 ARG A CA 1
ATOM 1616 C C . ARG A 1 205 ? 75.615 52.556 40.546 1.00 23.52 205 ARG A C 1
ATOM 1617 O O . ARG A 1 205 ? 76.336 51.570 40.627 1.00 27.37 205 ARG A O 1
ATOM 1625 N N . TYR A 1 206 ? 74.347 52.471 40.160 1.00 25.37 206 TYR A N 1
ATOM 1626 C CA . TYR A 1 206 ? 73.765 51.163 39.875 1.00 18.12 206 TYR A CA 1
ATOM 1627 C C . TYR A 1 206 ? 73.751 50.746 38.417 1.00 23.11 206 TYR A C 1
ATOM 1628 O O . TYR A 1 206 ? 73.939 49.565 38.104 1.00 20.48 206 TYR A O 1
ATOM 1637 N N . HIS A 1 207 ? 73.527 51.695 37.516 1.00 18.81 207 HIS A N 1
ATOM 1638 C CA . HIS A 1 207 ? 73.537 51.334 36.110 1.00 20.47 207 HIS A CA 1
ATOM 1639 C C . HIS A 1 207 ? 74.451 52.144 35.202 1.00 20.40 207 HIS A C 1
ATOM 1640 O O . HIS A 1 207 ? 74.047 52.601 34.136 1.00 18.24 207 HIS A O 1
ATOM 1647 N N . PRO A 1 208 ? 75.702 52.353 35.630 1.00 21.56 208 PRO A N 1
ATOM 1648 C CA . PRO A 1 208 ? 76.583 53.109 34.737 1.00 21.29 208 PRO A CA 1
ATOM 1649 C C . PRO A 1 208 ? 76.909 52.137 33.596 1.00 22.27 208 PRO A C 1
ATOM 1650 O O . PRO A 1 208 ? 76.596 50.956 33.682 1.00 22.83 208 PRO A O 1
ATOM 1654 N N . ILE A 1 209 ? 77.505 52.632 32.524 1.00 23.07 209 ILE A N 1
ATOM 1655 C CA . ILE A 1 209 ? 77.882 51.772 31.414 1.00 23.83 209 ILE A CA 1
ATOM 1656 C C . ILE A 1 209 ? 79.379 51.543 31.614 1.00 26.27 209 ILE A C 1
ATOM 1657 O O . ILE A 1 209 ? 80.184 52.457 31.432 1.00 24.95 209 ILE A O 1
ATOM 1662 N N . VAL A 1 210 ? 79.742 50.330 32.022 1.00 27.26 210 VAL A N 1
ATOM 1663 C CA . VAL A 1 210 ? 81.135 50.005 32.289 1.00 24.89 210 VAL A CA 1
ATOM 1664 C C . VAL A 1 210 ? 81.765 49.149 31.210 1.00 29.35 210 VAL A C 1
ATOM 1665 O O . VAL A 1 210 ? 81.227 48.109 30.816 1.00 29.27 210 VAL A O 1
ATOM 1669 N N . HIS A 1 211 ? 82.908 49.605 30.716 1.00 22.72 211 HIS A N 1
ATOM 1670 C CA . HIS A 1 211 ? 83.620 48.849 29.705 1.00 29.40 211 HIS A CA 1
ATOM 1671 C C . HIS A 1 211 ? 85.093 48.896 30.045 1.00 27.40 211 HIS A C 1
ATOM 1672 O O . HIS A 1 211 ? 85.682 49.974 30.159 1.00 27.59 211 HIS A O 1
ATOM 1679 N N . GLU A 1 212 ? 85.676 47.720 30.233 1.00 31.87 212 GLU A N 1
ATOM 1680 C CA . GLU A 1 212 ? 87.093 47.608 30.556 1.00 35.87 212 GLU A CA 1
ATOM 1681 C C . GLU A 1 212 ? 87.510 48.563 31.668 1.00 30.84 212 GLU A C 1
ATOM 1682 O O . GLU A 1 212 ? 88.474 49.316 31.533 1.00 37.20 212 GLU A O 1
ATOM 1688 N N . GLY A 1 213 ? 86.759 48.522 32.765 1.00 31.35 213 GLY A N 1
ATOM 1689 C CA . GLY A 1 213 ? 87.048 49.356 33.912 1.00 32.36 213 GLY A CA 1
ATOM 1690 C C . GLY A 1 213 ? 86.669 50.822 33.804 1.00 35.48 213 GLY A C 1
ATOM 1691 O O . GLY A 1 213 ? 86.891 51.582 34.742 1.00 36.84 213 GLY A O 1
ATOM 1692 N N . GLU A 1 214 ? 86.094 51.238 32.683 1.00 34.82 214 GLU A N 1
ATOM 1693 C CA . GLU A 1 214 ? 85.732 52.643 32.537 1.00 37.86 214 GLU A CA 1
ATOM 1694 C C . GLU A 1 214 ? 84.236 52.915 32.393 1.00 34.16 214 GLU A C 1
ATOM 1695 O O . GLU A 1 214 ? 83.510 52.164 31.731 1.00 29.06 214 GLU A O 1
ATOM 1701 N N . LYS A 1 215 ? 83.783 53.998 33.021 1.00 26.95 215 LYS A N 1
ATOM 1702 C CA . LYS A 1 215 ? 82.386 54.391 32.924 1.00 30.23 215 LYS A CA 1
ATOM 1703 C C . LYS A 1 215 ? 82.271 55.198 31.641 1.00 27.01 215 LYS A C 1
ATOM 1704 O O . LYS A 1 215 ? 82.967 56.195 31.458 1.00 29.76 215 LYS A O 1
ATOM 1710 N N . LEU A 1 216 ? 81.394 54.754 30.753 1.00 23.26 216 LEU A N 1
ATOM 1711 C CA . LEU A 1 216 ? 81.211 55.411 29.473 1.00 26.53 216 LEU A CA 1
ATOM 1712 C C . LEU A 1 216 ? 80.037 56.372 29.440 1.00 24.31 216 LEU A C 1
ATOM 1713 O O . LEU A 1 216 ? 79.146 56.320 30.281 1.00 23.84 216 LEU A O 1
ATOM 1718 N N . LYS A 1 217 ? 80.061 57.249 28.444 1.00 21.24 217 LYS A N 1
ATOM 1719 C CA . LYS A 1 217 ? 78.993 58.201 28.213 1.00 24.96 217 LYS A CA 1
ATOM 1720 C C . LYS A 1 217 ? 78.312 57.708 26.944 1.00 21.26 217 LYS A C 1
ATOM 1721 O O . LYS A 1 217 ? 78.975 57.394 25.958 1.00 20.61 217 LYS A O 1
ATOM 1727 N N . PRO A 1 218 ? 76.984 57.601 26.959 1.00 21.36 218 PRO A N 1
ATOM 1728 C CA . PRO A 1 218 ? 76.347 57.134 25.730 1.00 20.96 218 PRO A CA 1
ATOM 1729 C C . PRO A 1 218 ? 76.473 58.215 24.663 1.00 20.76 218 PRO A C 1
ATOM 1730 O O . PRO A 1 218 ? 76.632 59.395 24.982 1.00 20.72 218 PRO A O 1
ATOM 1734 N N . VAL A 1 219 ? 76.410 57.796 23.406 1.00 17.01 219 VAL A N 1
ATOM 1735 C CA . VAL A 1 219 ? 76.468 58.698 22.268 1.00 20.99 219 VAL A CA 1
ATOM 1736 C C . VAL A 1 219 ? 75.018 59.008 21.887 1.00 22.05 219 VAL A C 1
ATOM 1737 O O . VAL A 1 219 ? 74.202 58.097 21.748 1.00 21.27 219 VAL A O 1
ATOM 1741 N N . ALA A 1 220 ? 74.701 60.287 21.732 1.00 17.45 220 ALA A N 1
ATOM 1742 C CA . ALA A 1 220 ? 73.355 60.701 21.347 1.00 17.63 220 ALA A CA 1
ATOM 1743 C C . ALA A 1 220 ? 73.329 60.953 19.842 1.00 18.74 220 ALA A C 1
ATOM 1744 O O . ALA A 1 220 ? 74.204 61.640 19.310 1.00 18.23 220 ALA A O 1
ATOM 1746 N N . VAL A 1 221 ? 72.344 60.382 19.152 1.00 15.51 221 VAL A N 1
ATOM 1747 C CA . VAL A 1 221 ? 72.218 60.576 17.706 1.00 13.03 221 VAL A CA 1
ATOM 1748 C C . VAL A 1 221 ? 70.796 61.051 17.451 1.00 16.97 221 VAL A C 1
ATOM 1749 O O . VAL A 1 221 ? 69.824 60.329 17.707 1.00 15.35 221 VAL A O 1
ATOM 1753 N N . HIS A 1 222 ? 70.685 62.276 16.943 1.00 12.90 222 HIS A N 1
ATOM 1754 C CA . HIS A 1 222 ? 69.389 62.904 16.708 1.00 14.58 222 HIS A CA 1
ATOM 1755 C C . HIS A 1 222 ? 69.072 63.078 15.242 1.00 18.35 222 HIS A C 1
ATOM 1756 O O . HIS A 1 222 ? 69.902 63.560 14.461 1.00 16.43 222 HIS A O 1
ATOM 1763 N N . HIS A 1 223 ? 67.866 62.684 14.851 1.00 15.79 223 HIS A N 1
ATOM 1764 C CA . HIS A 1 223 ? 67.524 62.827 13.457 1.00 21.15 223 HIS A CA 1
ATOM 1765 C C . HIS A 1 223 ? 66.629 64.015 13.227 1.00 17.08 223 HIS A C 1
ATOM 1766 O O . HIS A 1 223 ? 65.953 64.483 14.136 1.00 17.41 223 HIS A O 1
ATOM 1773 N N . HIS A 1 224 ? 66.657 64.496 11.995 1.00 16.72 224 HIS A N 1
ATOM 1774 C CA . HIS A 1 224 ? 65.879 65.646 11.564 1.00 19.92 224 HIS A CA 1
ATOM 1775 C C . HIS A 1 224 ? 64.376 65.437 11.776 1.00 21.86 224 HIS A C 1
ATOM 1776 O O . HIS A 1 224 ? 63.854 64.332 11.586 1.00 16.61 224 HIS A O 1
ATOM 1783 N N . LEU A 1 225 ? 63.687 66.498 12.184 1.00 17.64 225 LEU A N 1
ATOM 1784 C CA . LEU A 1 225 ? 62.243 66.424 12.379 1.00 19.16 225 LEU A CA 1
ATOM 1785 C C . LEU A 1 225 ? 61.540 66.919 11.111 1.00 19.24 225 LEU A C 1
ATOM 1786 O O . LEU A 1 225 ? 61.637 68.091 10.762 1.00 20.71 225 LEU A O 1
ATOM 1791 N N . LEU A 1 226 ? 60.848 66.032 10.403 1.00 20.64 226 LEU A N 1
ATOM 1792 C CA . LEU A 1 226 ? 60.143 66.456 9.196 1.00 21.75 226 LEU A CA 1
ATOM 1793 C C . LEU A 1 226 ? 59.013 67.425 9.565 1.00 22.56 226 LEU A C 1
ATOM 1794 O O . LEU A 1 226 ? 58.297 67.220 10.545 1.00 24.38 226 LEU A O 1
ATOM 1799 N N . LEU A 1 227 ? 58.862 68.476 8.770 1.00 25.70 227 LEU A N 1
ATOM 1800 C CA . LEU A 1 227 ? 57.817 69.472 8.987 1.00 23.84 227 LEU A CA 1
ATOM 1801 C C . LEU A 1 227 ? 56.455 68.972 8.541 1.00 26.18 227 LEU A C 1
ATOM 1802 O O . LEU A 1 227 ? 56.355 68.118 7.657 1.00 22.38 227 LEU A O 1
ATOM 1807 N N . GLY A 1 228 ? 55.406 69.496 9.169 1.00 24.92 228 GLY A N 1
ATOM 1808 C CA . GLY A 1 228 ? 54.061 69.145 8.760 1.00 23.39 228 GLY A CA 1
ATOM 1809 C C . GLY A 1 228 ? 53.857 69.885 7.439 1.00 21.03 228 GLY A C 1
ATOM 1810 O O . GLY A 1 228 ? 54.615 70.798 7.129 1.00 19.84 228 GLY A O 1
ATOM 1811 N N . LEU A 1 229 ? 52.840 69.518 6.665 1.00 23.29 229 LEU A N 1
ATOM 1812 C CA . LEU A 1 229 ? 52.606 70.154 5.370 1.00 24.30 229 LEU A CA 1
ATOM 1813 C C . LEU A 1 229 ? 51.811 71.460 5.408 1.00 27.92 229 LEU A C 1
ATOM 1814 O O . LEU A 1 229 ? 51.685 72.132 4.387 1.00 26.77 229 LEU A O 1
ATOM 1819 N N . GLN A 1 230 ? 51.295 71.825 6.580 1.00 28.82 230 GLN A N 1
ATOM 1820 C CA . GLN A 1 230 ? 50.489 73.039 6.722 1.00 30.24 230 GLN A CA 1
ATOM 1821 C C . GLN A 1 230 ? 51.271 74.345 6.573 1.00 32.68 230 GLN A C 1
ATOM 1822 O O . GLN A 1 230 ? 52.471 74.398 6.853 1.00 30.49 230 GLN A O 1
ATOM 1828 N N . GLU A 1 231 ? 50.588 75.403 6.132 1.00 35.69 231 GLU A N 1
ATOM 1829 C CA . GLU A 1 231 ? 51.251 76.691 5.980 1.00 41.21 231 GLU A CA 1
ATOM 1830 C C . GLU A 1 231 ? 51.513 77.257 7.369 1.00 37.14 231 GLU A C 1
ATOM 1831 O O . GLU A 1 231 ? 50.754 77.001 8.303 1.00 40.86 231 GLU A O 1
ATOM 1837 N N . PRO A 1 232 ? 52.597 78.031 7.523 1.00 36.56 232 PRO A N 1
ATOM 1838 C CA . PRO A 1 232 ? 52.983 78.642 8.801 1.00 39.23 232 PRO A CA 1
ATOM 1839 C C . PRO A 1 232 ? 51.910 79.572 9.363 1.00 43.66 232 PRO A C 1
ATOM 1840 O O . PRO A 1 232 ? 51.085 80.100 8.620 1.00 42.26 232 PRO A O 1
ATOM 1844 N N . PRO A 1 233 ? 51.925 79.793 10.686 1.00 46.18 233 PRO A N 1
ATOM 1845 C CA . PRO A 1 233 ? 50.954 80.667 11.354 1.00 49.95 233 PRO A CA 1
ATOM 1846 C C . PRO A 1 233 ? 51.179 82.119 10.944 1.00 52.16 233 PRO A C 1
ATOM 1847 O O . PRO A 1 233 ? 50.301 82.968 11.093 1.00 52.71 233 PRO A O 1
ATOM 1851 N N . LYS A 1 234 ? 52.370 82.386 10.420 1.00 53.37 234 LYS A N 1
ATOM 1852 C CA . LYS A 1 234 ? 52.751 83.722 9.990 1.00 54.47 234 LYS A CA 1
ATOM 1853 C C . LYS A 1 234 ? 53.619 83.655 8.733 1.00 57.06 234 LYS A C 1
ATOM 1854 O O . LYS A 1 234 ? 54.405 82.718 8.558 1.00 52.75 234 LYS A O 1
ATOM 1860 N N . TRP A 1 235 ? 53.479 84.648 7.860 1.00 52.87 235 TRP A N 1
ATOM 1861 C CA . TRP A 1 235 ? 54.266 84.683 6.635 1.00 53.78 235 TRP A CA 1
ATOM 1862 C C . TRP A 1 235 ? 54.314 86.095 6.062 1.00 54.69 235 TRP A C 1
ATOM 1863 O O . TRP A 1 235 ? 53.303 86.795 6.038 1.00 57.81 235 TRP A O 1
ATOM 1874 N N . PRO A 1 236 ? 55.496 86.539 5.601 1.00 54.95 236 PRO A N 1
ATOM 1875 C CA . PRO A 1 236 ? 56.763 85.802 5.589 1.00 53.85 236 PRO A CA 1
ATOM 1876 C C . PRO A 1 236 ? 57.383 85.673 6.973 1.00 53.02 236 PRO A C 1
ATOM 1877 O O . PRO A 1 236 ? 57.046 86.426 7.886 1.00 52.15 236 PRO A O 1
ATOM 1881 N N . ILE A 1 237 ? 58.288 84.711 7.119 1.00 50.84 237 ILE A N 1
ATOM 1882 C CA . ILE A 1 237 ? 58.978 84.496 8.384 1.00 53.98 237 ILE A CA 1
ATOM 1883 C C . ILE A 1 237 ? 60.186 85.426 8.372 1.00 55.46 237 ILE A C 1
ATOM 1884 O O . ILE A 1 237 ? 61.027 85.349 7.479 1.00 53.18 237 ILE A O 1
ATOM 1889 N N . GLU A 1 238 ? 60.262 86.305 9.365 1.00 60.23 238 GLU A N 1
ATOM 1890 C CA . GLU A 1 238 ? 61.341 87.286 9.456 1.00 64.57 238 GLU A CA 1
ATOM 1891 C C . GLU A 1 238 ? 62.677 86.802 10.030 1.00 65.38 238 GLU A C 1
ATOM 1892 O O . GLU A 1 238 ? 63.520 86.285 9.294 1.00 70.51 238 GLU A O 1
ATOM 1898 N N . SER A 1 239 ? 62.871 86.970 11.335 1.00 63.71 239 SER A N 1
ATOM 1899 C CA . SER A 1 239 ? 64.121 86.574 11.990 1.00 62.51 239 SER A CA 1
ATOM 1900 C C . SER A 1 239 ? 64.471 85.087 11.913 1.00 62.21 239 SER A C 1
ATOM 1901 O O . SER A 1 239 ? 63.640 84.246 11.559 1.00 60.27 239 SER A O 1
ATOM 1904 N N . GLU A 1 240 ? 65.718 84.780 12.258 1.00 60.24 240 GLU A N 1
ATOM 1905 C CA . GLU A 1 240 ? 66.217 83.412 12.257 1.00 62.97 240 GLU A CA 1
ATOM 1906 C C . GLU A 1 240 ? 65.684 82.697 13.493 1.00 63.02 240 GLU A C 1
ATOM 1907 O O . GLU A 1 240 ? 65.372 81.509 13.451 1.00 63.63 240 GLU A O 1
ATOM 1913 N N . GLU A 1 241 ? 65.588 83.431 14.598 1.00 61.26 241 GLU A N 1
ATOM 1914 C CA . GLU A 1 241 ? 65.076 82.870 15.840 1.00 60.73 241 GLU A CA 1
ATOM 1915 C C . GLU A 1 241 ? 63.622 82.469 15.603 1.00 57.96 241 GLU A C 1
ATOM 1916 O O . GLU A 1 241 ? 63.138 81.475 16.144 1.00 55.51 241 GLU A O 1
ATOM 1922 N N . GLU A 1 242 ? 62.938 83.256 14.778 1.00 55.48 242 GLU A N 1
ATOM 1923 C CA . GLU A 1 242 ? 61.540 83.014 14.442 1.00 54.22 242 GLU A CA 1
ATOM 1924 C C . GLU A 1 242 ? 61.440 81.775 13.550 1.00 47.36 242 GLU A C 1
ATOM 1925 O O . GLU A 1 242 ? 60.508 80.983 13.669 1.00 44.50 242 GLU A O 1
ATOM 1931 N N . PHE A 1 243 ? 62.413 81.625 12.659 1.00 46.26 243 PHE A N 1
ATOM 1932 C CA . PHE A 1 243 ? 62.480 80.487 11.751 1.00 45.71 243 PHE A CA 1
ATOM 1933 C C . PHE A 1 243 ? 62.457 79.225 12.618 1.00 44.11 243 PHE A C 1
ATOM 1934 O O . PHE A 1 243 ? 61.554 78.393 12.506 1.00 41.69 243 PHE A O 1
ATOM 1942 N N . LYS A 1 244 ? 63.447 79.102 13.499 1.00 41.69 244 LYS A N 1
ATOM 1943 C CA . LYS A 1 244 ? 63.545 77.958 14.403 1.00 50.11 244 LYS A CA 1
ATOM 1944 C C . LYS A 1 244 ? 62.255 77.758 15.213 1.00 48.43 244 LYS A C 1
ATOM 1945 O O . LYS A 1 244 ? 61.697 76.657 15.261 1.00 46.37 244 LYS A O 1
ATOM 1951 N N . GLU A 1 245 ? 61.795 78.832 15.847 1.00 46.15 245 GLU A N 1
ATOM 1952 C CA . GLU A 1 245 ? 60.580 78.818 16.657 1.00 48.89 245 GLU A CA 1
ATOM 1953 C C . GLU A 1 245 ? 59.382 78.222 15.900 1.00 48.18 245 GLU A C 1
ATOM 1954 O O . GLU A 1 245 ? 58.690 77.331 16.402 1.00 39.45 245 GLU A O 1
ATOM 1960 N N . ILE A 1 246 ? 59.139 78.719 14.691 1.00 42.61 246 ILE A N 1
ATOM 1961 C CA . ILE A 1 246 ? 58.024 78.232 13.891 1.00 42.11 246 ILE A CA 1
ATOM 1962 C C . ILE A 1 246 ? 58.225 76.778 13.464 1.00 42.12 246 ILE A C 1
ATOM 1963 O O . ILE A 1 246 ? 57.270 75.990 13.466 1.00 35.84 246 ILE A O 1
ATOM 1968 N N . LYS A 1 247 ? 59.456 76.418 13.099 1.00 36.54 247 LYS A N 1
ATOM 1969 C CA . LYS A 1 247 ? 59.730 75.042 12.693 1.00 38.01 247 LYS A CA 1
ATOM 1970 C C . LYS A 1 247 ? 59.398 74.080 13.832 1.00 34.61 247 LYS A C 1
ATOM 1971 O O . LYS A 1 247 ? 58.814 73.016 13.604 1.00 30.56 247 LYS A O 1
ATOM 1977 N N . ALA A 1 248 ? 59.746 74.464 15.058 1.00 29.95 248 ALA A N 1
ATOM 1978 C CA . ALA A 1 248 ? 59.461 73.632 16.223 1.00 30.62 248 ALA A CA 1
ATOM 1979 C C . ALA A 1 248 ? 57.956 73.443 16.368 1.00 33.32 248 ALA A C 1
ATOM 1980 O O . ALA A 1 248 ? 57.482 72.372 16.746 1.00 37.40 248 ALA A O 1
ATOM 1982 N N . GLN A 1 249 ? 57.203 74.492 16.060 1.00 35.63 249 GLN A N 1
ATOM 1983 C CA . GLN A 1 249 ? 55.748 74.447 16.152 1.00 37.36 249 GLN A CA 1
ATOM 1984 C C . GLN A 1 249 ? 55.102 73.694 14.992 1.00 36.29 249 GLN A C 1
ATOM 1985 O O . GLN A 1 249 ? 54.059 73.052 15.158 1.00 34.05 249 GLN A O 1
ATOM 1991 N N . MET A 1 250 ? 55.729 73.777 13.823 1.00 30.24 250 MET A N 1
ATOM 1992 C CA . MET A 1 250 ? 55.198 73.157 12.617 1.00 34.61 250 MET A CA 1
ATOM 1993 C C . MET A 1 250 ? 55.586 71.697 12.363 1.00 35.73 250 MET A C 1
ATOM 1994 O O . MET A 1 250 ? 55.098 71.089 11.401 1.00 29.38 250 MET A O 1
ATOM 1999 N N . LYS A 1 251 ? 56.442 71.128 13.213 1.00 33.36 251 LYS A N 1
ATOM 2000 C CA . LYS A 1 251 ? 56.856 69.734 13.030 1.00 33.78 251 LYS A CA 1
ATOM 2001 C C . LYS A 1 251 ? 55.617 68.828 12.967 1.00 33.72 251 LYS A C 1
ATOM 2002 O O . LYS A 1 251 ? 54.646 69.025 13.701 1.00 31.21 251 LYS A O 1
ATOM 2008 N N . MET A 1 252 ? 55.663 67.843 12.075 1.00 30.46 252 MET A N 1
ATOM 2009 C CA . MET A 1 252 ? 54.551 66.925 11.863 1.00 25.02 252 MET A CA 1
ATOM 2010 C C . MET A 1 252 ? 53.918 66.283 13.100 1.00 30.28 252 MET A C 1
ATOM 2011 O O . MET A 1 252 ? 52.722 65.979 13.088 1.00 30.21 252 MET A O 1
ATOM 2016 N N . SER A 1 253 ? 54.690 66.062 14.160 1.00 29.18 253 SER A N 1
ATOM 2017 C CA . SER A 1 253 ? 54.116 65.465 15.373 1.00 34.87 253 SER A CA 1
ATOM 2018 C C . SER A 1 253 ? 53.054 66.357 16.011 1.00 32.78 253 SER A C 1
ATOM 2019 O O . SER A 1 253 ? 52.258 65.900 16.827 1.00 33.61 253 SER A O 1
ATOM 2022 N N . LYS A 1 254 ? 53.038 67.629 15.635 1.00 34.67 254 LYS A N 1
ATOM 2023 C CA . LYS A 1 254 ? 52.058 68.552 16.186 1.00 38.46 254 LYS A CA 1
ATOM 2024 C C . LYS A 1 254 ? 50.960 68.946 15.198 1.00 38.33 254 LYS A C 1
ATOM 2025 O O . LYS A 1 254 ? 50.034 69.678 15.557 1.00 35.84 254 LYS A O 1
ATOM 2031 N N . SER A 1 255 ? 51.060 68.445 13.967 1.00 34.81 255 SER A N 1
ATOM 2032 C CA . SER A 1 255 ? 50.092 68.756 12.909 1.00 35.26 255 SER A CA 1
ATOM 2033 C C . SER A 1 255 ? 48.769 67.995 13.000 1.00 36.13 255 SER A C 1
ATOM 2034 O O . SER A 1 255 ? 48.687 66.924 13.602 1.00 33.36 255 SER A O 1
ATOM 2037 N N . LYS A 1 256 ? 47.736 68.560 12.385 1.00 38.12 256 LYS A N 1
ATOM 2038 C CA . LYS A 1 256 ? 46.432 67.914 12.337 1.00 41.76 256 LYS A CA 1
ATOM 2039 C C . LYS A 1 256 ? 46.579 66.784 11.314 1.00 38.86 256 LYS A C 1
ATOM 2040 O O . LYS A 1 256 ? 47.445 66.836 10.441 1.00 37.32 256 LYS A O 1
ATOM 2046 N N . PRO A 1 257 ? 45.737 65.749 11.411 1.00 36.26 257 PRO A N 1
ATOM 2047 C CA . PRO A 1 257 ? 45.774 64.607 10.493 1.00 39.06 257 PRO A CA 1
ATOM 2048 C C . PRO A 1 257 ? 45.814 65.003 9.012 1.00 40.12 257 PRO A C 1
ATOM 2049 O O . PRO A 1 257 ? 46.457 64.335 8.194 1.00 37.53 257 PRO A O 1
ATOM 2053 N N . TYR A 1 258 ? 45.136 66.097 8.678 1.00 38.06 258 TYR A N 1
ATOM 2054 C CA . TYR A 1 258 ? 45.067 66.570 7.297 1.00 41.26 258 TYR A CA 1
ATOM 2055 C C . TYR A 1 258 ? 46.387 67.138 6.773 1.00 38.95 258 TYR A C 1
ATOM 2056 O O . TYR A 1 258 ? 46.574 67.254 5.558 1.00 33.01 258 TYR A O 1
ATOM 2065 N N . SER A 1 259 ? 47.291 67.498 7.684 1.00 33.56 259 SER A N 1
ATOM 2066 C CA . SER A 1 259 ? 48.587 68.069 7.306 1.00 33.68 259 SER A CA 1
ATOM 2067 C C . SER A 1 259 ? 49.761 67.146 7.611 1.00 32.82 259 SER A C 1
ATOM 2068 O O . SER A 1 259 ? 50.927 67.560 7.592 1.00 31.10 259 SER A O 1
ATOM 2071 N N . ALA A 1 260 ? 49.444 65.893 7.899 1.00 31.84 260 ALA A N 1
ATOM 2072 C CA . ALA A 1 260 ? 50.468 64.911 8.183 1.00 27.80 260 ALA A CA 1
ATOM 2073 C C . ALA A 1 260 ? 50.156 63.688 7.340 1.00 27.60 260 ALA A C 1
ATOM 2074 O O . ALA A 1 260 ? 48.996 63.350 7.135 1.00 24.89 260 ALA A O 1
ATOM 2076 N N . VAL A 1 261 ? 51.188 63.036 6.825 1.00 22.31 261 VAL A N 1
ATOM 2077 C CA . VAL A 1 261 ? 50.964 61.839 6.045 1.00 21.75 261 VAL A CA 1
ATOM 2078 C C . VAL A 1 261 ? 51.358 60.647 6.912 1.00 25.39 261 VAL A C 1
ATOM 2079 O O . VAL A 1 261 ? 52.416 60.651 7.548 1.00 23.29 261 VAL A O 1
ATOM 2083 N N . PHE A 1 262 ? 50.485 59.645 6.950 1.00 21.06 262 PHE A N 1
ATOM 2084 C CA . PHE A 1 262 ? 50.720 58.439 7.729 1.00 22.52 262 PHE A CA 1
ATOM 2085 C C . PHE A 1 262 ? 51.186 57.309 6.816 1.00 19.54 262 PHE A C 1
ATOM 2086 O O . PHE A 1 262 ? 50.835 57.260 5.632 1.00 21.91 262 PHE A O 1
ATOM 2094 N N . ILE A 1 263 ? 51.991 56.408 7.363 1.00 20.39 263 ILE A N 1
ATOM 2095 C CA . ILE A 1 263 ? 52.555 55.326 6.569 1.00 17.69 263 ILE A CA 1
ATOM 2096 C C . ILE A 1 263 ? 51.537 54.495 5.799 1.00 22.72 263 ILE A C 1
ATOM 2097 O O . ILE A 1 263 ? 51.850 53.984 4.725 1.00 23.13 263 ILE A O 1
ATOM 2102 N N . HIS A 1 264 ? 50.322 54.371 6.331 1.00 18.67 264 HIS A N 1
ATOM 2103 C CA . HIS A 1 264 ? 49.293 53.598 5.653 1.00 21.67 264 HIS A CA 1
ATOM 2104 C C . HIS A 1 264 ? 48.219 54.434 4.949 1.00 24.02 264 HIS A C 1
ATOM 2105 O O . HIS A 1 264 ? 47.161 53.913 4.595 1.00 21.00 264 HIS A O 1
ATOM 2112 N N . ASP A 1 265 ? 48.471 55.724 4.742 1.00 20.15 265 ASP A N 1
ATOM 2113 C CA . ASP A 1 265 ? 47.484 56.551 4.035 1.00 21.37 265 ASP A CA 1
ATOM 2114 C C . ASP A 1 265 ? 47.266 55.993 2.617 1.00 25.29 265 ASP A C 1
ATOM 2115 O O . ASP A 1 265 ? 48.208 55.531 1.966 1.00 20.92 265 ASP A O 1
ATOM 2120 N N . SER A 1 266 ? 46.028 56.034 2.135 1.00 27.58 266 SER A N 1
ATOM 2121 C CA . SER A 1 266 ? 45.730 55.511 0.803 1.00 26.94 266 SER A CA 1
ATOM 2122 C C . SER A 1 266 ? 46.389 56.377 -0.270 1.00 29.28 266 SER A C 1
ATOM 2123 O O . SER A 1 266 ? 46.815 57.506 0.002 1.00 27.50 266 SER A O 1
ATOM 2126 N N . PRO A 1 267 ? 46.484 55.857 -1.507 1.00 28.29 267 PRO A N 1
ATOM 2127 C CA . PRO A 1 267 ? 47.102 56.637 -2.583 1.00 27.38 267 PRO A CA 1
ATOM 2128 C C . PRO A 1 267 ? 46.381 57.971 -2.754 1.00 26.67 267 PRO A C 1
ATOM 2129 O O . PRO A 1 267 ? 47.015 59.004 -2.935 1.00 28.84 267 PRO A O 1
ATOM 2133 N N . GLU A 1 268 ? 45.053 57.942 -2.680 1.00 26.76 268 GLU A N 1
ATOM 2134 C CA . GLU A 1 268 ? 44.265 59.162 -2.832 1.00 31.56 268 GLU A CA 1
ATOM 2135 C C . GLU A 1 268 ? 44.475 60.162 -1.697 1.00 28.44 268 GLU A C 1
ATOM 2136 O O . GLU A 1 268 ? 44.539 61.367 -1.935 1.00 26.37 268 GLU A O 1
ATOM 2142 N N . GLU A 1 269 ? 44.561 59.672 -0.461 1.00 28.93 269 GLU A N 1
ATOM 2143 C CA . GLU A 1 269 ? 44.784 60.568 0.670 1.00 30.44 269 GLU A CA 1
ATOM 2144 C C . GLU A 1 269 ? 46.142 61.240 0.490 1.00 26.05 269 GLU A C 1
ATOM 2145 O O . GLU A 1 269 ? 46.295 62.432 0.743 1.00 25.14 269 GLU A O 1
ATOM 2151 N N . ILE A 1 270 ? 47.127 60.477 0.032 1.00 21.32 270 ILE A N 1
ATOM 2152 C CA . ILE A 1 270 ? 48.450 61.054 -0.169 1.00 25.78 270 ILE A CA 1
ATOM 2153 C C . ILE A 1 270 ? 48.433 62.136 -1.249 1.00 26.56 270 ILE A C 1
ATOM 2154 O O . ILE A 1 270 ? 48.992 63.215 -1.052 1.00 23.71 270 ILE A O 1
ATOM 2159 N N . ARG A 1 271 ? 47.783 61.865 -2.381 1.00 25.39 271 ARG A N 1
ATOM 2160 C CA . ARG A 1 271 ? 47.728 62.865 -3.448 1.00 26.83 271 ARG A CA 1
ATOM 2161 C C . ARG A 1 271 ? 47.052 64.121 -2.926 1.00 26.52 271 ARG A C 1
ATOM 2162 O O . ARG A 1 271 ? 47.523 65.243 -3.149 1.00 27.30 271 ARG A O 1
ATOM 2170 N N . GLN A 1 272 ? 45.951 63.926 -2.210 1.00 23.42 272 GLN A N 1
ATOM 2171 C CA . GLN A 1 272 ? 45.197 65.044 -1.665 1.00 28.23 272 GLN A CA 1
ATOM 2172 C C . GLN A 1 272 ? 46.035 65.891 -0.712 1.00 31.30 272 GLN A C 1
ATOM 2173 O O . GLN A 1 272 ? 46.054 67.119 -0.821 1.00 25.18 272 GLN A O 1
ATOM 2179 N N . LYS A 1 273 ? 46.725 65.241 0.225 1.00 29.34 273 LYS A N 1
ATOM 2180 C CA . LYS A 1 273 ? 47.546 65.975 1.184 1.00 29.88 273 LYS A CA 1
ATOM 2181 C C . LYS A 1 273 ? 48.711 66.725 0.529 1.00 27.80 273 LYS A C 1
ATOM 2182 O O . LYS A 1 273 ? 48.972 67.884 0.869 1.00 22.82 273 LYS A O 1
ATOM 2188 N N . LEU A 1 274 ? 49.420 66.080 -0.395 1.00 21.79 274 LEU A N 1
ATOM 2189 C CA . LEU A 1 274 ? 50.522 66.766 -1.069 1.00 26.64 274 LEU A CA 1
ATOM 2190 C C . LEU A 1 274 ? 49.981 67.923 -1.890 1.00 29.00 274 LEU A C 1
ATOM 2191 O 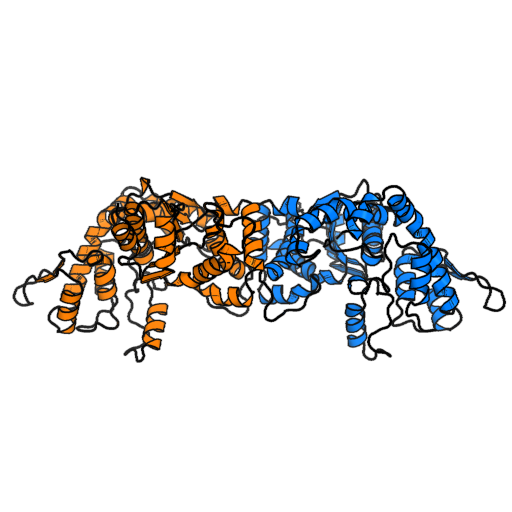O . LEU A 1 274 ? 50.602 68.986 -1.985 1.00 27.65 274 LEU A O 1
ATOM 2196 N N . ARG A 1 275 ? 48.806 67.701 -2.473 1.00 32.15 275 ARG A N 1
ATOM 2197 C CA . ARG A 1 275 ? 48.130 68.706 -3.289 1.00 38.83 275 ARG A CA 1
ATOM 2198 C C . ARG A 1 275 ? 47.922 70.012 -2.525 1.00 36.67 275 ARG A C 1
ATOM 2199 O O . ARG A 1 275 ? 48.180 71.092 -3.057 1.00 34.77 275 ARG A O 1
ATOM 2207 N N . LYS A 1 276 ? 47.480 69.919 -1.273 1.00 33.91 276 LYS A N 1
ATOM 2208 C CA . LYS A 1 276 ? 47.276 71.138 -0.494 1.00 37.36 276 LYS A CA 1
ATOM 2209 C C . LYS A 1 276 ? 48.456 71.578 0.348 1.00 33.05 276 LYS A C 1
ATOM 2210 O O . LYS A 1 276 ? 48.374 72.574 1.055 1.00 33.09 276 LYS A O 1
ATOM 2216 N N . ALA A 1 277 ? 49.557 70.839 0.272 1.00 30.80 277 ALA A N 1
ATOM 2217 C CA . ALA A 1 277 ? 50.747 71.164 1.063 1.00 28.87 277 ALA A CA 1
ATOM 2218 C C . ALA A 1 277 ? 51.288 72.560 0.770 1.00 29.81 277 ALA A C 1
ATOM 2219 O O . ALA A 1 277 ? 51.163 73.064 -0.353 1.00 24.74 277 ALA A O 1
ATOM 2221 N N . PHE A 1 278 ? 51.893 73.182 1.779 1.00 28.33 278 PHE A N 1
ATOM 2222 C CA . PHE A 1 278 ? 52.481 74.509 1.626 1.00 25.86 278 PHE A CA 1
ATOM 2223 C C . PHE A 1 278 ? 53.777 74.295 0.844 1.00 30.89 278 PHE A C 1
ATOM 2224 O O . PHE A 1 278 ? 54.610 73.467 1.225 1.00 30.04 278 PHE A O 1
ATOM 2232 N N . CYS A 1 279 ? 53.944 75.039 -0.245 1.00 29.78 279 CYS A N 1
ATOM 2233 C CA . CYS A 1 279 ? 55.126 74.914 -1.094 1.00 29.26 279 CYS A CA 1
ATOM 2234 C C . CYS A 1 279 ? 55.167 76.098 -2.061 1.00 29.78 279 CYS A C 1
ATOM 2235 O O . CYS A 1 279 ? 54.906 75.944 -3.262 1.00 25.99 279 CYS A O 1
ATOM 2238 N N . PRO A 1 280 ? 55.488 77.298 -1.544 1.00 27.14 280 PRO A N 1
ATOM 2239 C CA . PRO A 1 280 ? 55.566 78.528 -2.342 1.00 28.76 280 PRO A CA 1
ATOM 2240 C C . PRO A 1 280 ? 56.599 78.420 -3.438 1.00 29.56 280 PRO A C 1
ATOM 2241 O O . PRO A 1 280 ? 57.710 77.938 -3.214 1.00 30.20 280 PRO A O 1
ATOM 2245 N N . ALA A 1 281 ? 56.235 78.880 -4.627 1.00 32.26 281 ALA A N 1
ATOM 2246 C CA . ALA A 1 281 ? 57.147 78.839 -5.757 1.00 26.45 281 ALA A CA 1
ATOM 2247 C C . ALA A 1 281 ? 58.453 79.548 -5.395 1.00 27.55 281 ALA A C 1
ATOM 2248 O O . ALA A 1 281 ? 58.440 80.636 -4.808 1.00 30.12 281 ALA A O 1
ATOM 2250 N N . ARG A 1 282 ? 59.571 78.914 -5.744 1.00 27.68 282 ARG A N 1
ATOM 2251 C CA . ARG A 1 282 ? 60.919 79.437 -5.495 1.00 30.51 282 ARG A CA 1
ATOM 2252 C C . ARG A 1 282 ? 61.334 79.560 -4.031 1.00 31.20 282 ARG A C 1
ATOM 2253 O O . ARG A 1 282 ? 62.486 79.884 -3.744 1.00 39.03 282 ARG A O 1
ATOM 2261 N N . GLU A 1 283 ? 60.414 79.310 -3.104 1.00 28.83 283 GLU A N 1
ATOM 2262 C CA . GLU A 1 283 ? 60.746 79.401 -1.683 1.00 30.15 283 GLU A CA 1
ATOM 2263 C C . GLU A 1 283 ? 61.556 78.173 -1.267 1.00 28.27 283 GLU A C 1
ATOM 2264 O O . GLU A 1 283 ? 61.099 77.040 -1.429 1.00 32.90 283 GLU A O 1
ATOM 2270 N N . VAL A 1 284 ? 62.761 78.396 -0.748 1.00 30.40 284 VAL A N 1
ATOM 2271 C CA . VAL A 1 284 ? 63.615 77.293 -0.317 1.00 32.35 284 VAL A CA 1
ATOM 2272 C C . VAL A 1 284 ? 64.024 77.367 1.149 1.00 33.96 284 VAL A C 1
ATOM 2273 O O . VAL A 1 284 ? 64.668 76.451 1.647 1.00 37.54 284 VAL A O 1
ATOM 2277 N N . ARG A 1 285 ? 63.658 78.447 1.834 1.00 34.91 285 ARG A N 1
ATOM 2278 C CA . ARG A 1 285 ? 63.989 78.611 3.254 1.00 37.15 285 ARG A CA 1
ATOM 2279 C C . ARG A 1 285 ? 63.015 77.809 4.131 1.00 36.65 285 ARG A C 1
ATOM 2280 O O . ARG A 1 285 ? 63.429 77.038 4.997 1.00 33.72 285 ARG A O 1
ATOM 2288 N N . TYR A 1 286 ? 61.719 78.012 3.915 1.00 30.44 286 TYR A N 1
ATOM 2289 C CA . TYR A 1 286 ? 60.701 77.283 4.661 1.00 32.29 286 TYR A CA 1
ATOM 2290 C C . TYR A 1 286 ? 59.779 76.673 3.613 1.00 32.19 286 TYR A C 1
ATOM 2291 O O . TYR A 1 286 ? 58.956 77.362 3.004 1.00 31.74 286 TYR A O 1
ATOM 2300 N N . ASN A 1 287 ? 59.919 75.370 3.416 1.00 28.21 287 ASN A N 1
ATOM 2301 C CA . ASN A 1 287 ? 59.124 74.655 2.436 1.00 26.99 287 ASN A CA 1
ATOM 2302 C C . ASN A 1 287 ? 58.995 73.196 2.872 1.00 26.80 287 ASN A C 1
ATOM 2303 O O . ASN A 1 287 ? 59.921 72.400 2.697 1.00 23.44 287 ASN A O 1
ATOM 2308 N N . PRO A 1 288 ? 57.844 72.831 3.454 1.00 25.79 288 PRO A N 1
ATOM 2309 C CA . PRO A 1 288 ? 57.624 71.456 3.910 1.00 25.13 288 PRO A CA 1
ATOM 2310 C C . PRO A 1 288 ? 57.862 70.414 2.821 1.00 26.32 288 PRO A C 1
ATOM 2311 O O . PRO A 1 288 ? 58.415 69.341 3.081 1.00 23.94 288 PRO A O 1
ATOM 2315 N N . VAL A 1 289 ? 57.458 70.733 1.597 1.00 23.28 289 VAL A N 1
ATOM 2316 C CA . VAL A 1 289 ? 57.638 69.792 0.514 1.00 22.53 289 VAL A CA 1
ATOM 2317 C C . VAL A 1 289 ? 59.111 69.545 0.204 1.00 24.22 289 VAL A C 1
ATOM 2318 O O . VAL A 1 289 ? 59.520 68.390 0.047 1.00 23.44 289 VAL A O 1
ATOM 2322 N N . LEU A 1 290 ? 59.906 70.610 0.107 1.00 19.56 290 LEU A N 1
ATOM 2323 C CA . LEU A 1 290 ? 61.331 70.440 -0.180 1.00 22.87 290 LEU A CA 1
ATOM 2324 C C . LEU A 1 290 ? 61.991 69.715 0.999 1.00 22.67 290 LEU A C 1
ATOM 2325 O O . LEU A 1 290 ? 62.954 68.971 0.816 1.00 24.82 290 LEU A O 1
ATOM 2330 N N . ASP A 1 291 ? 61.465 69.947 2.201 1.00 19.23 291 ASP A N 1
ATOM 2331 C CA . ASP A 1 291 ? 61.971 69.317 3.419 1.00 21.25 291 ASP A CA 1
ATOM 2332 C C . ASP A 1 291 ? 61.863 67.792 3.258 1.00 21.99 291 ASP A C 1
ATOM 2333 O O . ASP A 1 291 ? 62.806 67.054 3.542 1.00 23.40 291 ASP A O 1
ATOM 2338 N N . TRP A 1 292 ? 60.710 67.333 2.777 1.00 19.23 292 TRP A N 1
ATOM 2339 C CA . TRP A 1 292 ? 60.468 65.911 2.562 1.00 17.22 292 TRP A CA 1
ATOM 2340 C C . TRP A 1 292 ? 61.314 65.380 1.401 1.00 22.31 292 TRP A C 1
ATOM 2341 O O . TRP A 1 292 ? 61.804 64.240 1.438 1.00 17.95 292 TRP A O 1
ATOM 2352 N N . VAL A 1 293 ? 61.484 66.200 0.367 1.00 19.72 293 VAL A N 1
ATOM 2353 C CA . VAL A 1 293 ? 62.288 65.796 -0.785 1.00 23.04 293 VAL A CA 1
ATOM 2354 C C . VAL A 1 293 ? 63.739 65.580 -0.337 1.00 21.42 293 VAL A C 1
ATOM 2355 O O . VAL A 1 293 ? 64.375 64.600 -0.700 1.00 20.48 293 VAL A O 1
ATOM 2359 N N . GLU A 1 294 ? 64.255 66.498 0.466 1.00 22.34 294 GLU A N 1
ATOM 2360 C CA . GLU A 1 294 ? 65.627 66.377 0.918 1.00 24.63 294 GLU A CA 1
ATOM 2361 C C . GLU A 1 294 ? 65.887 65.183 1.829 1.00 24.19 294 GLU A C 1
ATOM 2362 O O . GLU A 1 294 ? 66.836 64.441 1.612 1.00 19.86 294 GLU A O 1
ATOM 2368 N N . TYR A 1 295 ? 65.043 64.998 2.842 1.00 19.62 295 TYR A N 1
ATOM 2369 C CA . TYR A 1 295 ? 65.240 63.918 3.805 1.00 24.90 295 TYR A CA 1
ATOM 2370 C C . TYR A 1 295 ? 64.667 62.539 3.490 1.00 22.63 295 TYR A C 1
ATOM 2371 O O . TYR A 1 295 ? 65.095 61.550 4.074 1.00 21.34 295 TYR A O 1
ATOM 2380 N N . ILE A 1 296 ? 63.706 62.465 2.578 1.00 22.75 296 ILE A N 1
ATOM 2381 C CA . ILE A 1 296 ? 63.142 61.172 2.215 1.00 19.87 296 ILE A CA 1
ATOM 2382 C C . ILE A 1 296 ? 63.682 60.743 0.852 1.00 21.70 296 ILE A C 1
ATOM 2383 O O . ILE A 1 296 ? 64.471 59.796 0.751 1.00 21.35 296 ILE A O 1
ATOM 2388 N N . ILE A 1 297 ? 63.292 61.470 -0.191 1.00 20.51 297 ILE A N 1
ATOM 2389 C CA . ILE A 1 297 ? 63.709 61.141 -1.552 1.00 20.17 297 ILE A CA 1
ATOM 2390 C C . ILE A 1 297 ? 65.228 61.125 -1.782 1.00 20.62 297 ILE A C 1
ATOM 2391 O O . ILE A 1 297 ? 65.741 60.227 -2.448 1.00 20.31 297 ILE A O 1
ATOM 2396 N N . PHE A 1 298 ? 65.948 62.104 -1.240 1.00 14.17 298 PHE A N 1
ATOM 2397 C CA . PHE A 1 298 ? 67.403 62.129 -1.398 1.00 26.86 298 PHE A CA 1
ATOM 2398 C C . PHE A 1 298 ? 68.100 61.717 -0.109 1.00 26.92 298 PHE A C 1
ATOM 2399 O O . PHE A 1 298 ? 69.159 62.247 0.237 1.00 24.20 298 PHE A O 1
ATOM 2407 N N . ARG A 1 299 ? 67.486 60.783 0.611 1.00 28.54 299 ARG A N 1
ATOM 2408 C CA . ARG A 1 299 ? 68.068 60.294 1.848 1.00 34.30 299 ARG A CA 1
ATOM 2409 C C . ARG A 1 299 ? 69.454 59.778 1.503 1.00 34.31 299 ARG A C 1
ATOM 2410 O O . ARG A 1 299 ? 70.416 60.033 2.213 1.00 37.93 299 ARG A O 1
ATOM 2418 N N . GLU A 1 300 ? 69.538 59.048 0.401 1.00 38.55 300 GLU A N 1
ATOM 2419 C CA . GLU A 1 300 ? 70.806 58.517 -0.064 1.00 47.25 300 GLU A CA 1
ATOM 2420 C C . GLU A 1 300 ? 71.047 59.014 -1.480 1.00 51.45 300 GLU A C 1
ATOM 2421 O O . GLU A 1 300 ? 70.296 58.694 -2.398 1.00 53.35 300 GLU A O 1
ATOM 2427 N N . GLU A 1 301 ? 72.083 59.823 -1.651 1.00 55.88 301 GLU A N 1
ATOM 2428 C CA . GLU A 1 301 ? 72.413 60.339 -2.968 1.00 57.26 301 GLU A CA 1
ATOM 2429 C C . GLU A 1 301 ? 73.882 60.075 -3.289 1.00 57.69 301 GLU A C 1
ATOM 2430 O O . GLU A 1 301 ? 74.706 59.902 -2.388 1.00 58.54 301 GLU A O 1
ATOM 2436 N N . PRO A 1 302 ? 74.228 60.036 -4.585 1.00 58.41 302 PRO A N 1
ATOM 2437 C CA . PRO A 1 302 ? 73.292 60.234 -5.696 1.00 52.45 302 PRO A CA 1
ATOM 2438 C C . PRO A 1 302 ? 72.229 59.153 -5.863 1.00 48.98 302 PRO A C 1
ATOM 2439 O O . PRO A 1 302 ? 72.409 57.990 -5.486 1.00 45.89 302 PRO A O 1
ATOM 2443 N N . THR A 1 303 ? 71.109 59.575 -6.428 1.00 40.99 303 THR A N 1
ATOM 2444 C CA . THR A 1 303 ? 69.983 58.709 -6.699 1.00 40.66 303 THR A CA 1
ATOM 2445 C C . THR A 1 303 ? 69.339 59.321 -7.933 1.00 40.13 303 THR A C 1
ATOM 2446 O O . THR A 1 303 ? 69.883 60.259 -8.516 1.00 44.14 303 THR A O 1
ATOM 2450 N N . GLU A 1 304 ? 68.192 58.797 -8.339 1.00 41.02 304 GLU A N 1
ATOM 2451 C CA . GLU A 1 304 ? 67.507 59.333 -9.499 1.00 41.77 304 GLU A CA 1
ATOM 2452 C C . GLU A 1 304 ? 66.060 59.648 -9.167 1.00 37.50 304 GLU A C 1
ATOM 2453 O O . GLU A 1 304 ? 65.287 58.755 -8.821 1.00 33.97 304 GLU A O 1
ATOM 2459 N N . PHE A 1 305 ? 65.711 60.928 -9.245 1.00 33.85 305 PHE A N 1
ATOM 2460 C CA . PHE A 1 305 ? 64.342 61.366 -8.991 1.00 34.32 305 PHE A CA 1
ATOM 2461 C C . PHE A 1 305 ? 63.880 62.134 -10.226 1.00 29.57 305 PHE A C 1
ATOM 2462 O O . PHE A 1 305 ? 64.394 63.215 -10.529 1.00 28.83 305 PHE A O 1
ATOM 2470 N N . THR A 1 306 ? 62.915 61.564 -10.935 1.00 26.93 306 THR A N 1
ATOM 2471 C CA . THR A 1 306 ? 62.407 62.174 -12.156 1.00 34.79 306 THR A CA 1
ATOM 2472 C C . THR A 1 306 ? 61.041 62.833 -12.033 1.00 31.89 306 THR A C 1
ATOM 2473 O O . THR A 1 306 ? 60.105 62.248 -11.498 1.00 36.56 306 THR A O 1
ATOM 2477 N N . VAL A 1 307 ? 60.943 64.061 -12.530 1.00 32.79 307 VAL A N 1
ATOM 2478 C CA . VAL A 1 307 ? 59.679 64.790 -12.543 1.00 29.65 307 VAL A CA 1
ATOM 2479 C C . VAL A 1 307 ? 59.241 64.790 -14.005 1.00 31.22 307 VAL A C 1
ATOM 2480 O O . VAL A 1 307 ? 59.896 65.401 -14.855 1.00 27.75 307 VAL A O 1
ATOM 2484 N N . HIS A 1 308 ? 58.158 64.075 -14.302 1.00 31.02 308 HIS A N 1
ATOM 2485 C CA . HIS A 1 308 ? 57.655 63.997 -15.667 1.00 33.28 308 HIS A CA 1
ATOM 2486 C C . HIS A 1 308 ? 56.775 65.196 -15.984 1.00 36.03 308 HIS A C 1
ATOM 2487 O O . HIS A 1 308 ? 55.848 65.510 -15.236 1.00 37.52 308 HIS A O 1
ATOM 2494 N N . ARG A 1 309 ? 57.074 65.859 -17.098 1.00 33.31 309 ARG A N 1
ATOM 2495 C CA . ARG A 1 309 ? 56.319 67.028 -17.534 1.00 30.89 309 ARG A CA 1
ATOM 2496 C C . ARG A 1 309 ? 56.275 67.050 -19.051 1.00 34.64 309 ARG A C 1
ATOM 2497 O O . ARG A 1 309 ? 57.156 66.496 -19.711 1.00 36.56 309 ARG A O 1
ATOM 2505 N N . PRO A 1 310 ? 55.238 67.674 -19.629 1.00 35.94 310 PRO A N 1
ATOM 2506 C CA . PRO A 1 310 ? 55.195 67.722 -21.092 1.00 33.38 310 PRO A CA 1
ATOM 2507 C C . PRO A 1 310 ? 56.223 68.767 -21.511 1.00 31.35 310 PRO A C 1
ATOM 2508 O O . PRO A 1 310 ? 56.592 69.630 -20.713 1.00 28.68 310 PRO A O 1
ATOM 2512 N N . ALA A 1 311 ? 56.692 68.684 -22.749 1.00 30.85 311 ALA A N 1
ATOM 2513 C CA . ALA A 1 311 ? 57.682 69.630 -23.254 1.00 32.15 311 ALA A CA 1
ATOM 2514 C C . ALA A 1 311 ? 57.337 71.096 -22.959 1.00 31.85 311 ALA A C 1
ATOM 2515 O O . ALA A 1 311 ? 58.221 71.893 -22.628 1.00 28.76 311 ALA A O 1
ATOM 2517 N N . LYS A 1 312 ? 56.059 71.454 -23.066 1.00 29.60 312 LYS A N 1
ATOM 2518 C CA . LYS A 1 312 ? 55.658 72.841 -22.819 1.00 28.31 312 LYS A CA 1
ATOM 2519 C C . LYS A 1 312 ? 55.957 73.319 -21.399 1.00 30.37 312 LYS A C 1
ATOM 2520 O O . LYS A 1 312 ? 56.071 74.525 -21.165 1.00 29.38 312 LYS A O 1
ATOM 2526 N N . PHE A 1 313 ? 56.087 72.388 -20.455 1.00 25.20 313 PHE A N 1
ATOM 2527 C CA . PHE A 1 313 ? 56.391 72.764 -19.078 1.00 26.61 313 PHE A CA 1
ATOM 2528 C C . PHE A 1 313 ? 57.825 72.399 -18.693 1.00 26.58 313 PHE A C 1
ATOM 2529 O O . PHE A 1 313 ? 58.169 72.341 -17.508 1.00 25.46 313 PHE A O 1
ATOM 2537 N N . GLY A 1 314 ? 58.660 72.164 -19.705 1.00 28.48 314 GLY A N 1
ATOM 2538 C CA . GLY A 1 314 ? 60.054 71.842 -19.457 1.00 28.81 314 GLY A CA 1
ATOM 2539 C C . GLY A 1 314 ? 60.478 70.414 -19.735 1.00 30.62 314 GLY A C 1
ATOM 2540 O O . GLY A 1 314 ? 61.661 70.098 -19.626 1.00 33.26 314 GLY A O 1
ATOM 2541 N N . GLY A 1 315 ? 59.532 69.551 -20.094 1.00 32.68 315 GLY A N 1
ATOM 2542 C CA . GLY A 1 315 ? 59.867 68.158 -20.363 1.00 30.34 315 GLY A CA 1
ATOM 2543 C C . GLY A 1 315 ? 60.368 67.423 -19.123 1.00 31.50 315 GLY A C 1
ATOM 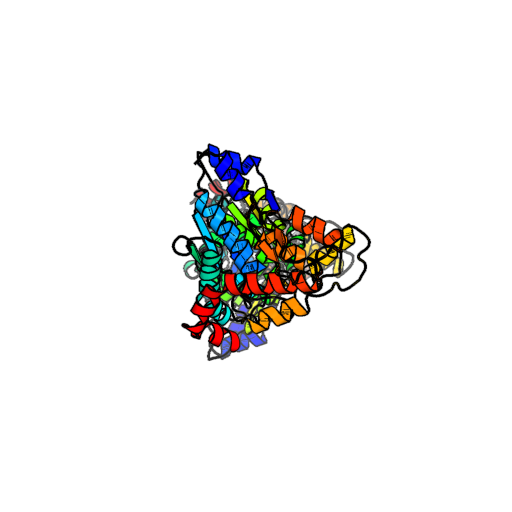2544 O O . GLY A 1 315 ? 60.671 68.047 -18.097 1.00 26.18 315 GLY A O 1
ATOM 2545 N N . ASP A 1 316 ? 60.455 66.097 -19.209 1.00 31.58 316 ASP A N 1
ATOM 2546 C CA . ASP A 1 316 ? 60.929 65.288 -18.089 1.00 31.16 316 ASP A CA 1
ATOM 2547 C C . ASP A 1 316 ? 62.306 65.738 -17.641 1.00 32.28 316 ASP A C 1
ATOM 2548 O O . ASP A 1 316 ? 63.151 66.092 -18.462 1.00 33.02 316 ASP A O 1
ATOM 2553 N N . VAL A 1 317 ? 62.525 65.733 -16.332 1.00 33.57 317 VAL A N 1
ATOM 2554 C CA . VAL A 1 317 ? 63.813 66.111 -15.774 1.00 34.29 317 VAL A CA 1
ATOM 2555 C C . VAL A 1 317 ? 64.147 65.148 -14.642 1.00 37.37 317 VAL A C 1
ATOM 2556 O O . VAL A 1 317 ? 63.324 64.894 -13.765 1.00 39.93 317 VAL A O 1
ATOM 2560 N N . THR A 1 318 ? 65.356 64.598 -14.682 1.00 37.40 318 THR A N 1
ATOM 2561 C CA . THR A 1 318 ? 65.803 63.654 -13.665 1.00 36.82 318 THR A CA 1
ATOM 2562 C C . THR A 1 318 ? 66.879 64.281 -12.798 1.00 34.97 318 THR A C 1
ATOM 2563 O O . THR A 1 318 ? 67.873 64.798 -13.307 1.00 38.32 318 THR A O 1
ATOM 2567 N N . TYR A 1 319 ? 66.669 64.253 -11.487 1.00 32.47 319 TYR A N 1
ATOM 2568 C CA . TYR A 1 319 ? 67.642 64.817 -10.563 1.00 33.00 319 TYR A CA 1
ATOM 2569 C C . TYR A 1 319 ? 68.430 63.717 -9.862 1.00 33.05 319 TYR A C 1
ATOM 2570 O O . TYR A 1 319 ? 67.900 62.637 -9.591 1.00 32.54 319 TYR A O 1
ATOM 2579 N N . THR A 1 320 ? 6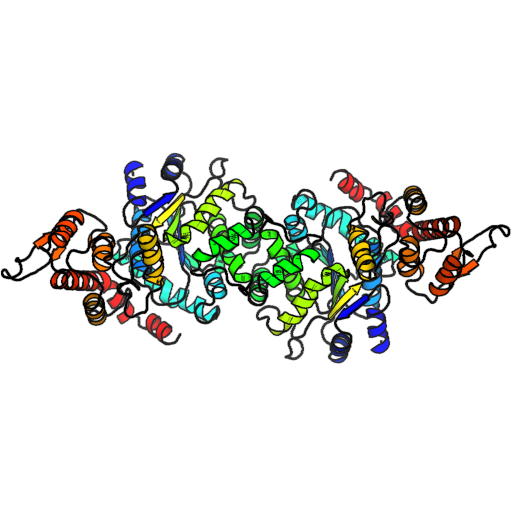9.697 63.997 -9.572 1.00 31.29 320 THR A N 1
ATOM 2580 C CA . THR A 1 320 ? 70.550 63.022 -8.908 1.00 34.04 320 THR A CA 1
ATOM 2581 C C . THR A 1 320 ? 70.899 63.456 -7.498 1.00 33.81 320 THR A C 1
ATOM 2582 O O . THR A 1 320 ? 71.227 62.625 -6.651 1.00 40.65 320 THR A O 1
ATOM 2586 N N . THR A 1 321 ? 70.846 64.758 -7.244 1.00 33.39 321 THR A N 1
ATOM 2587 C CA . THR A 1 321 ? 71.139 65.263 -5.910 1.00 32.79 321 THR A CA 1
ATOM 2588 C C . THR A 1 321 ? 70.091 66.295 -5.523 1.00 36.78 321 THR A C 1
ATOM 2589 O O . THR A 1 321 ? 69.481 66.929 -6.384 1.00 33.53 321 THR A O 1
ATOM 2593 N N . PHE A 1 322 ? 69.880 66.458 -4.223 1.00 32.31 322 PHE A N 1
ATOM 2594 C CA . PHE A 1 322 ? 68.905 67.416 -3.752 1.00 30.29 322 PHE A CA 1
ATOM 2595 C C . PHE A 1 322 ? 69.298 68.815 -4.199 1.00 34.20 322 PHE A C 1
ATOM 2596 O O . PHE A 1 322 ? 68.450 69.612 -4.615 1.00 30.63 322 PHE A O 1
ATOM 2604 N N . GLU A 1 323 ? 70.592 69.106 -4.122 1.00 35.20 323 GLU A N 1
ATOM 2605 C CA . GLU A 1 323 ? 71.093 70.417 -4.496 1.00 35.91 323 GLU A CA 1
ATOM 2606 C C . GLU A 1 323 ? 70.662 70.839 -5.899 1.00 32.50 323 GLU A C 1
ATOM 2607 O O . GLU A 1 323 ? 70.253 71.979 -6.098 1.00 27.86 323 GLU A O 1
ATOM 2613 N N . GLU A 1 324 ? 70.751 69.932 -6.869 1.00 34.68 324 GLU A N 1
ATOM 2614 C CA . GLU A 1 324 ? 70.334 70.260 -8.236 1.00 38.22 324 GLU A CA 1
ATOM 2615 C C . GLU A 1 324 ? 68.858 70.652 -8.229 1.00 39.29 324 GLU A C 1
ATOM 2616 O O . GLU A 1 324 ? 68.470 71.687 -8.781 1.00 37.18 324 GLU A O 1
ATOM 2622 N N . LEU A 1 325 ? 68.036 69.811 -7.601 1.00 33.69 325 LEU A N 1
ATOM 2623 C CA . LEU A 1 325 ? 66.602 70.062 -7.545 1.00 30.68 325 LEU A CA 1
ATOM 2624 C C . LEU A 1 325 ? 66.290 71.380 -6.861 1.00 27.66 325 LEU A C 1
ATOM 2625 O O . LEU A 1 325 ? 65.461 72.155 -7.337 1.00 30.99 325 LEU A O 1
ATOM 2630 N N . LYS A 1 326 ? 66.955 71.632 -5.743 1.00 27.73 326 LYS A N 1
ATOM 2631 C CA . LYS A 1 326 ? 66.740 72.860 -4.994 1.00 31.57 326 LYS A CA 1
ATOM 2632 C C . LYS A 1 326 ? 67.057 74.085 -5.857 1.00 35.65 326 LYS A C 1
ATOM 2633 O O . LYS A 1 326 ? 66.322 75.076 -5.832 1.00 36.94 326 LYS A O 1
ATOM 2639 N N . ARG A 1 327 ? 68.154 74.011 -6.608 1.00 35.29 327 ARG A N 1
ATOM 2640 C CA . ARG A 1 327 ? 68.570 75.103 -7.492 1.00 38.93 327 ARG A CA 1
ATOM 2641 C C . ARG A 1 327 ? 67.462 75.347 -8.524 1.00 32.98 327 ARG A C 1
ATOM 2642 O O . ARG A 1 327 ? 66.993 76.465 -8.702 1.00 30.58 327 ARG A O 1
ATOM 2650 N N . ASP A 1 328 ? 67.055 74.282 -9.200 1.00 32.46 328 ASP A N 1
ATOM 2651 C CA . ASP A 1 328 ? 66.002 74.359 -10.197 1.00 31.93 328 ASP A CA 1
ATOM 2652 C C . ASP A 1 328 ? 64.713 74.938 -9.621 1.00 33.80 328 ASP A C 1
ATOM 2653 O O . ASP A 1 328 ? 63.973 75.623 -10.322 1.00 34.69 328 ASP A O 1
ATOM 2658 N N . PHE A 1 329 ? 64.447 74.673 -8.346 1.00 31.58 329 PHE A N 1
ATOM 2659 C CA . PHE A 1 329 ? 63.231 75.182 -7.720 1.00 31.32 329 PHE A CA 1
ATOM 2660 C C . PHE A 1 329 ? 63.397 76.664 -7.395 1.00 31.39 329 PHE A C 1
ATOM 2661 O O . PHE A 1 329 ? 62.512 77.477 -7.671 1.00 32.84 329 PHE A O 1
ATOM 2669 N N . ALA A 1 330 ? 64.536 77.013 -6.809 1.00 28.50 330 ALA A N 1
ATOM 2670 C CA . ALA A 1 330 ? 64.809 78.399 -6.448 1.00 29.78 330 ALA A CA 1
ATOM 2671 C C . ALA A 1 330 ? 64.779 79.294 -7.681 1.00 32.19 330 ALA A C 1
ATOM 2672 O O . ALA A 1 330 ? 64.319 80.435 -7.615 1.00 32.95 330 ALA A O 1
ATOM 2674 N N . GLU A 1 331 ? 65.262 78.768 -8.804 1.00 26.69 331 GLU A N 1
ATOM 2675 C CA . GLU A 1 331 ? 65.293 79.523 -10.054 1.00 33.39 331 GLU A CA 1
ATOM 2676 C C . GLU A 1 331 ? 63.979 79.489 -10.838 1.00 32.05 331 GLU A C 1
ATOM 2677 O O . GLU A 1 331 ? 63.918 79.971 -11.963 1.00 33.20 331 GLU A O 1
ATOM 2683 N N . GLY A 1 332 ? 62.932 78.919 -10.249 1.00 33.80 332 GLY A N 1
ATOM 2684 C CA . GLY A 1 332 ? 61.649 78.855 -10.930 1.00 27.60 332 GLY A CA 1
ATOM 2685 C C . GLY A 1 332 ? 61.617 77.941 -12.141 1.00 28.82 332 GLY A C 1
ATOM 2686 O O . GLY A 1 332 ? 60.761 78.080 -13.008 1.00 32.52 332 GLY A O 1
ATOM 2687 N N . LYS A 1 333 ? 62.551 77.002 -12.219 1.00 29.21 333 LYS A N 1
ATOM 2688 C CA . LYS A 1 333 ? 62.570 76.070 -13.339 1.00 29.36 333 LYS A CA 1
ATOM 2689 C C . LYS A 1 333 ? 61.775 74.799 -13.005 1.00 27.60 333 LYS A C 1
ATOM 2690 O O . LYS A 1 333 ? 61.420 74.017 -13.890 1.00 28.43 333 LYS A O 1
ATOM 2696 N N . LEU A 1 334 ? 61.490 74.610 -11.720 1.00 23.26 334 LEU A N 1
ATOM 2697 C CA . LEU A 1 334 ? 60.706 73.461 -11.254 1.00 28.29 334 LEU A CA 1
ATOM 2698 C C . LEU A 1 334 ? 59.553 74.058 -10.458 1.00 24.81 334 LEU A C 1
ATOM 2699 O O . LEU A 1 334 ? 59.763 74.659 -9.404 1.00 22.40 334 LEU A O 1
ATOM 2704 N N . HIS A 1 335 ? 58.337 73.894 -10.958 1.00 20.59 335 HIS A N 1
ATOM 2705 C CA . HIS A 1 335 ? 57.177 74.475 -10.290 1.00 24.76 335 HIS A CA 1
ATOM 2706 C C . HIS A 1 335 ? 56.512 73.549 -9.265 1.00 19.24 335 HIS A C 1
ATOM 2707 O O . HIS A 1 335 ? 56.453 72.340 -9.453 1.00 25.51 335 HIS A O 1
ATOM 2714 N N . PRO A 1 336 ? 56.003 74.120 -8.163 1.00 22.22 336 PRO A N 1
ATOM 2715 C CA . PRO A 1 336 ? 55.337 73.346 -7.111 1.00 22.46 336 PRO A CA 1
ATOM 2716 C C . PRO A 1 336 ? 54.296 72.358 -7.643 1.00 25.17 336 PRO A C 1
ATOM 2717 O O . PRO A 1 336 ? 54.148 71.268 -7.098 1.00 27.58 336 PRO A O 1
ATOM 2721 N N . LEU A 1 337 ? 53.573 72.732 -8.700 1.00 23.52 337 LEU A N 1
ATOM 2722 C CA . LEU A 1 337 ? 52.560 71.834 -9.263 1.00 27.27 337 LEU A CA 1
ATOM 2723 C C . LEU A 1 337 ? 53.167 70.485 -9.649 1.00 24.88 337 LEU A C 1
ATOM 2724 O O . LEU A 1 337 ? 52.622 69.430 -9.327 1.00 26.61 337 LEU A O 1
ATOM 2729 N N . ASP A 1 338 ? 54.298 70.523 -10.341 1.00 23.89 338 ASP A N 1
ATOM 2730 C CA . ASP A 1 338 ? 54.946 69.295 -10.784 1.00 26.26 338 ASP A CA 1
ATOM 2731 C C . ASP A 1 338 ? 55.700 68.586 -9.661 1.00 23.86 338 ASP A C 1
ATOM 2732 O O . ASP A 1 338 ? 55.648 67.362 -9.559 1.00 29.69 338 ASP A O 1
ATOM 2737 N N . LEU A 1 339 ? 56.387 69.348 -8.815 1.00 23.69 339 LEU A N 1
ATOM 2738 C CA . LEU A 1 339 ? 57.118 68.757 -7.694 1.00 25.42 339 LEU A CA 1
ATOM 2739 C C . LEU A 1 339 ? 56.154 68.009 -6.761 1.00 24.99 339 LEU A C 1
ATOM 2740 O O . LEU A 1 339 ? 56.399 66.854 -6.398 1.00 25.77 339 LEU A O 1
ATOM 2745 N N . LYS A 1 340 ? 55.055 68.664 -6.385 1.00 23.15 340 LYS A N 1
ATOM 2746 C CA . LYS A 1 340 ? 54.064 68.041 -5.504 1.00 25.99 340 LYS A CA 1
ATOM 2747 C C . LYS A 1 340 ? 53.554 66.707 -6.054 1.00 26.19 340 LYS A C 1
ATOM 2748 O O . LYS A 1 340 ? 53.441 65.722 -5.322 1.00 22.94 340 LYS A O 1
ATOM 2754 N N . ASN A 1 341 ? 53.224 66.682 -7.341 1.00 23.87 341 ASN A N 1
ATOM 2755 C CA . ASN A 1 341 ? 52.727 65.459 -7.943 1.00 24.73 341 ASN A CA 1
ATOM 2756 C C . ASN A 1 341 ? 53.803 64.378 -7.941 1.00 23.84 341 ASN A C 1
ATOM 2757 O O . ASN A 1 341 ? 53.523 63.207 -7.680 1.00 23.83 341 ASN A O 1
ATOM 2762 N N . ALA A 1 342 ? 55.045 64.762 -8.210 1.00 23.81 342 ALA A N 1
ATOM 2763 C CA . ALA A 1 342 ? 56.112 63.768 -8.227 1.00 26.08 342 ALA A CA 1
ATOM 2764 C C . ALA A 1 342 ? 56.356 63.218 -6.813 1.00 22.65 342 ALA A C 1
ATOM 2765 O O . ALA A 1 342 ? 56.563 62.024 -6.637 1.00 19.48 342 ALA A O 1
ATOM 2767 N N . VAL A 1 343 ? 56.310 64.080 -5.800 1.00 22.61 343 VAL A N 1
ATOM 2768 C CA . VAL A 1 343 ? 56.527 63.612 -4.434 1.00 22.03 343 VAL A CA 1
ATOM 2769 C C . VAL A 1 343 ? 55.418 62.655 -3.999 1.00 22.32 343 VAL A C 1
ATOM 2770 O O . VAL A 1 343 ? 55.688 61.651 -3.345 1.00 23.08 343 VAL A O 1
ATOM 2774 N N . ALA A 1 344 ? 54.176 62.958 -4.366 1.00 21.48 344 ALA A N 1
ATOM 2775 C CA . ALA A 1 344 ? 53.052 62.093 -4.010 1.00 22.65 344 ALA A CA 1
ATOM 2776 C C . ALA A 1 344 ? 53.225 60.669 -4.559 1.00 25.57 344 ALA A C 1
ATOM 2777 O O . ALA A 1 344 ? 53.078 59.679 -3.822 1.00 21.88 344 ALA A O 1
ATOM 2779 N N . GLU A 1 345 ? 53.526 60.568 -5.854 1.00 21.51 345 GLU A N 1
ATOM 2780 C CA . GLU A 1 345 ? 53.706 59.265 -6.495 1.00 22.65 345 GLU A CA 1
ATOM 2781 C C . GLU A 1 345 ? 54.874 58.515 -5.880 1.00 22.91 345 GLU A C 1
ATOM 2782 O O . GLU A 1 345 ? 54.794 57.304 -5.656 1.00 24.58 345 GLU A O 1
ATOM 2788 N N . TYR A 1 346 ? 55.964 59.230 -5.609 1.00 17.22 346 TYR A N 1
ATOM 2789 C CA . TYR A 1 346 ? 57.124 58.602 -4.979 1.00 20.09 346 TYR A CA 1
ATOM 2790 C C . TYR A 1 346 ? 56.693 57.996 -3.629 1.00 18.01 346 TYR A C 1
ATOM 2791 O O . TYR A 1 346 ? 57.026 56.859 -3.301 1.00 19.57 346 TYR A O 1
ATOM 2800 N N . LEU A 1 347 ? 55.955 58.776 -2.846 1.00 20.55 347 LEU A N 1
ATOM 2801 C CA . LEU A 1 347 ? 55.478 58.330 -1.532 1.00 21.79 347 LEU A CA 1
ATOM 2802 C C . LEU A 1 347 ? 54.498 57.153 -1.656 1.00 21.14 347 LEU A C 1
ATOM 2803 O O . LEU A 1 347 ? 54.545 56.194 -0.878 1.00 22.44 347 LEU A O 1
ATOM 2808 N N . ILE A 1 348 ? 53.616 57.222 -2.645 1.00 22.92 348 ILE A N 1
ATOM 2809 C CA . ILE A 1 348 ? 52.642 56.162 -2.857 1.00 23.63 348 ILE A CA 1
ATOM 2810 C C . ILE A 1 348 ? 53.353 54.842 -3.127 1.00 27.86 348 ILE A C 1
ATOM 2811 O O . ILE A 1 348 ? 52.982 53.796 -2.583 1.00 23.84 348 ILE A O 1
ATOM 2816 N N . ASN A 1 349 ? 54.393 54.895 -3.951 1.00 27.58 349 ASN A N 1
ATOM 2817 C CA . ASN A 1 349 ? 55.132 53.689 -4.285 1.00 30.31 349 ASN A CA 1
ATOM 2818 C C . ASN A 1 349 ? 56.010 53.218 -3.150 1.00 26.21 349 ASN A C 1
ATOM 2819 O O . ASN A 1 349 ? 56.105 52.017 -2.886 1.00 24.74 349 ASN A O 1
ATOM 2824 N N . LEU A 1 350 ? 56.649 54.157 -2.471 1.00 23.94 350 LEU A N 1
ATOM 2825 C CA . LEU A 1 350 ? 57.512 53.795 -1.353 1.00 24.37 350 LEU A CA 1
ATOM 2826 C C . LEU A 1 350 ? 56.739 53.042 -0.276 1.00 22.03 350 LEU A C 1
ATOM 2827 O O . LEU A 1 350 ? 57.207 52.035 0.254 1.00 24.70 350 LEU A O 1
ATOM 2832 N N . LEU A 1 351 ? 55.548 53.538 0.032 1.00 19.34 351 LEU A N 1
ATOM 2833 C CA . LEU A 1 351 ? 54.726 52.979 1.099 1.00 22.30 351 LEU A CA 1
ATOM 2834 C C . LEU A 1 351 ? 53.807 51.810 0.749 1.00 23.73 351 LEU A C 1
ATOM 2835 O O . LEU A 1 351 ? 53.115 51.280 1.630 1.00 22.12 351 LEU A O 1
ATOM 2840 N N . GLU A 1 352 ? 53.799 51.396 -0.514 1.00 23.89 352 GLU A N 1
ATOM 2841 C CA . GLU A 1 352 ? 52.915 50.307 -0.922 1.00 25.02 352 GLU A CA 1
ATOM 2842 C C . GLU A 1 352 ? 52.991 49.052 -0.056 1.00 19.57 352 GLU A C 1
ATOM 2843 O O . GLU A 1 352 ? 51.961 48.523 0.354 1.00 25.75 352 GLU A O 1
ATOM 2849 N N . PRO A 1 353 ? 54.207 48.556 0.232 1.00 19.76 353 PRO A N 1
ATOM 2850 C CA . PRO A 1 353 ? 54.306 47.347 1.062 1.00 21.69 353 PRO A CA 1
ATOM 2851 C C . PRO A 1 353 ? 53.562 47.493 2.380 1.00 25.78 353 PRO A C 1
ATOM 2852 O O . PRO A 1 353 ? 52.983 46.533 2.901 1.00 27.37 353 PRO A O 1
ATOM 2856 N N . ILE A 1 354 ? 53.577 48.703 2.920 1.00 25.23 354 ILE A N 1
ATOM 2857 C CA . ILE A 1 354 ? 52.916 48.961 4.186 1.00 24.61 354 ILE A CA 1
ATOM 2858 C C . ILE A 1 354 ? 51.400 48.900 4.016 1.00 24.85 354 ILE A C 1
ATOM 2859 O O . ILE A 1 354 ? 50.703 48.260 4.813 1.00 22.80 354 ILE A O 1
ATOM 2864 N N . ARG A 1 355 ? 50.887 49.557 2.982 1.00 22.06 355 ARG A N 1
ATOM 2865 C CA . ARG A 1 355 ? 49.450 49.530 2.734 1.00 25.98 355 ARG A CA 1
ATOM 2866 C C . ARG A 1 355 ? 49.001 48.085 2.514 1.00 23.83 355 ARG A C 1
ATOM 2867 O O . ARG A 1 355 ? 47.986 47.648 3.068 1.00 19.72 355 ARG A O 1
ATOM 2875 N N . ARG A 1 356 ? 49.763 47.339 1.713 1.00 21.81 356 ARG A N 1
ATOM 2876 C CA . ARG A 1 356 ? 49.411 45.947 1.455 1.00 28.71 356 ARG A CA 1
ATOM 2877 C C . ARG A 1 356 ? 49.322 45.137 2.742 1.00 30.68 356 ARG A C 1
ATOM 2878 O O . ARG A 1 356 ? 48.435 44.298 2.886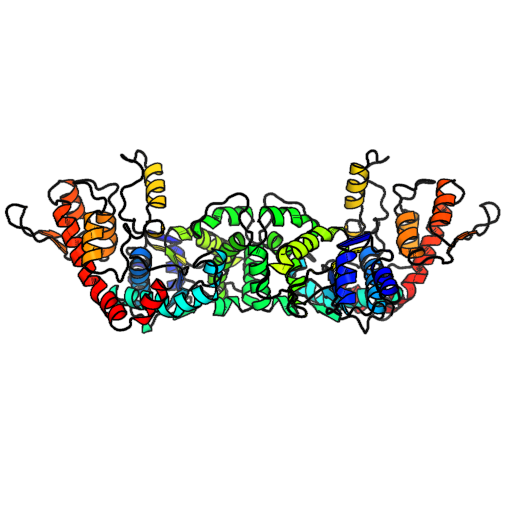 1.00 29.08 356 ARG A O 1
ATOM 2886 N N . TYR A 1 357 ? 50.227 45.388 3.681 1.00 24.33 357 TYR A N 1
ATOM 2887 C CA . TYR A 1 357 ? 50.190 44.648 4.926 1.00 25.63 357 TYR A CA 1
ATOM 2888 C C . TYR A 1 357 ? 48.931 44.976 5.719 1.00 28.16 357 TYR A C 1
ATOM 2889 O O . TYR A 1 357 ? 48.199 44.076 6.149 1.00 22.48 357 TYR A O 1
ATOM 289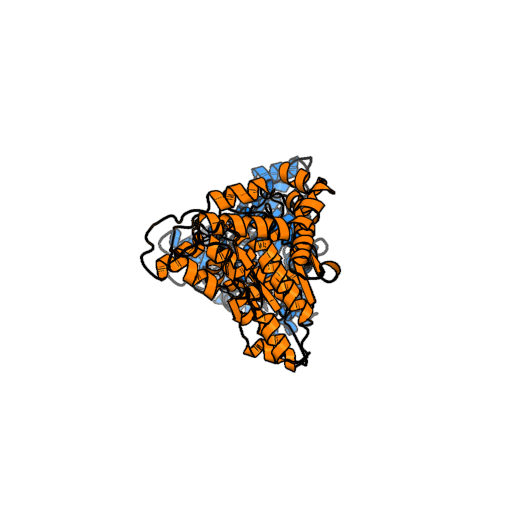8 N N . PHE A 1 358 ? 48.663 46.262 5.914 1.00 24.82 358 PHE A N 1
ATOM 2899 C CA . PHE A 1 358 ? 47.491 46.617 6.684 1.00 24.27 358 PHE A CA 1
ATOM 2900 C C . PHE A 1 358 ? 46.192 46.286 5.978 1.00 26.19 358 PHE A C 1
ATOM 2901 O O . PHE A 1 358 ? 45.149 46.182 6.613 1.00 29.48 358 PHE A O 1
ATOM 2909 N N . GLU A 1 359 ? 46.255 46.097 4.667 1.00 27.23 359 GLU A N 1
ATOM 2910 C CA . GLU A 1 359 ? 45.064 45.749 3.912 1.00 24.72 359 GLU A CA 1
ATOM 2911 C C . GLU A 1 359 ? 44.725 44.278 4.137 1.00 25.97 359 GLU A C 1
ATOM 2912 O O . GLU A 1 359 ? 43.553 43.912 4.231 1.00 27.59 359 GLU A O 1
ATOM 2918 N N . LYS A 1 360 ? 45.761 43.444 4.236 1.00 24.17 360 LYS A N 1
ATOM 2919 C CA . LYS A 1 360 ? 45.602 42.008 4.449 1.00 20.06 360 LYS A CA 1
ATOM 2920 C C . LYS A 1 360 ? 45.324 41.680 5.913 1.00 24.58 360 LYS A C 1
ATOM 2921 O O . LYS A 1 360 ? 44.625 40.709 6.220 1.00 23.75 360 LYS A O 1
ATOM 2927 N N . HIS A 1 361 ? 45.890 42.488 6.809 1.00 24.47 361 HIS A N 1
ATOM 2928 C CA . HIS A 1 361 ? 45.732 42.308 8.257 1.00 26.66 361 HIS A CA 1
ATOM 2929 C C . HIS A 1 361 ? 45.066 43.589 8.778 1.00 25.69 361 HIS A C 1
ATOM 2930 O O . HIS A 1 361 ? 45.744 44.515 9.228 1.00 23.15 361 HIS A O 1
ATOM 2937 N N . PRO A 1 362 ? 43.725 43.645 8.730 1.00 24.96 362 PRO A N 1
ATOM 2938 C CA . PRO A 1 362 ? 42.902 44.780 9.159 1.00 27.56 362 PRO A CA 1
ATOM 2939 C C . PRO A 1 362 ? 42.705 44.995 10.662 1.00 20.17 362 PRO A C 1
ATOM 2940 O O . PRO A 1 362 ? 42.220 46.044 11.070 1.00 24.29 362 PRO A O 1
ATOM 2944 N N . GLU A 1 363 ? 43.064 44.013 11.477 1.00 22.96 363 GLU A N 1
ATOM 2945 C CA . GLU A 1 363 ? 42.886 44.138 12.924 1.00 31.17 363 GLU A CA 1
ATOM 2946 C C . GLU A 1 363 ? 43.501 45.429 13.484 1.00 30.80 363 GLU A C 1
ATOM 2947 O O . GLU A 1 363 ? 42.820 46.212 14.145 1.00 29.07 363 GLU A O 1
ATOM 2953 N N . PRO A 1 364 ? 44.795 45.669 13.206 1.00 26.54 364 PRO A N 1
ATOM 2954 C CA . PRO A 1 364 ? 45.477 46.870 13.701 1.00 24.07 364 PRO A CA 1
ATOM 2955 C C . PRO A 1 364 ? 44.739 48.191 13.461 1.00 25.38 364 PRO A C 1
ATOM 2956 O O . PRO A 1 364 ? 44.507 48.958 14.397 1.00 22.68 364 PRO A O 1
ATOM 2960 N N . LEU A 1 365 ? 44.366 48.457 12.217 1.00 22.28 365 LEU A N 1
ATOM 2961 C CA . LEU A 1 365 ? 43.678 49.700 11.907 1.00 25.49 365 LEU A CA 1
ATOM 2962 C C . LEU A 1 365 ? 42.268 49.758 12.487 1.00 29.40 365 LEU A C 1
ATOM 2963 O O . LEU A 1 365 ? 41.771 50.838 12.812 1.00 28.39 365 LEU A O 1
ATOM 2968 N N . GLU A 1 366 ? 41.621 48.604 12.622 1.00 31.57 366 GLU A N 1
ATOM 2969 C CA . GLU A 1 366 ? 40.285 48.579 13.205 1.00 32.98 366 GLU A CA 1
ATOM 2970 C C . GLU A 1 366 ? 40.437 48.985 14.675 1.00 32.77 366 GLU A C 1
ATOM 2971 O O . GLU A 1 366 ? 39.660 49.786 15.192 1.00 32.26 366 GLU A O 1
ATOM 2977 N N . LEU A 1 367 ? 41.452 48.445 15.342 1.00 26.55 367 LEU A N 1
ATOM 2978 C CA . LEU A 1 367 ? 41.690 48.799 16.736 1.00 28.33 367 LEU A CA 1
ATOM 2979 C C . LEU A 1 367 ? 41.853 50.316 16.844 1.00 29.41 367 LEU A C 1
ATOM 2980 O O . LEU A 1 367 ? 41.213 50.956 17.675 1.00 29.52 367 LEU A O 1
ATOM 2985 N N . MET A 1 368 ? 42.703 50.885 15.991 1.00 27.97 368 MET A N 1
ATOM 2986 C CA . MET A 1 368 ? 42.955 52.327 16.000 1.00 31.62 368 MET A CA 1
ATOM 2987 C C . MET A 1 368 ? 41.701 53.172 15.805 1.00 35.15 368 MET A C 1
ATOM 2988 O O . MET A 1 368 ? 41.531 54.192 16.474 1.00 34.35 368 MET A O 1
ATOM 2993 N N . ARG A 1 369 ? 40.828 52.759 14.890 1.00 33.63 369 ARG A N 1
ATOM 2994 C CA . ARG A 1 369 ? 39.600 53.511 14.647 1.00 41.04 369 ARG A CA 1
ATOM 2995 C C . ARG A 1 369 ? 38.676 53.499 15.869 1.00 42.27 369 ARG A C 1
ATOM 2996 O O . ARG A 1 369 ? 37.862 54.408 16.047 1.00 43.02 369 ARG A O 1
ATOM 3004 N N . SER A 1 370 ? 38.816 52.484 16.719 1.00 38.46 370 SER A N 1
ATOM 3005 C CA . SER A 1 370 ? 37.977 52.366 17.910 1.00 39.75 370 SER A CA 1
ATOM 3006 C C . SER A 1 370 ? 38.472 53.163 19.114 1.00 40.82 370 SER A C 1
ATOM 3007 O O . SER A 1 370 ? 37.710 53.412 20.043 1.00 41.47 370 SER A O 1
ATOM 3010 N N . VAL A 1 371 ? 39.739 53.561 19.107 1.00 38.96 371 VAL A N 1
ATOM 3011 C CA . VAL A 1 371 ? 40.286 54.315 20.233 1.00 41.10 371 VAL A CA 1
ATOM 3012 C C . VAL A 1 371 ? 40.151 55.825 20.032 1.00 41.87 371 VAL A C 1
ATOM 3013 O O . VAL A 1 371 ? 40.488 56.580 20.971 1.00 41.48 371 VAL A O 1
ATOM 3017 N N . MET B 1 1 ? 36.681 45.017 73.503 1.00 45.14 1 MET B N 1
ATOM 3018 C CA . MET B 1 1 ? 36.847 46.392 74.057 1.00 41.47 1 MET B CA 1
ATOM 3019 C C . MET B 1 1 ? 35.836 47.345 73.437 1.00 34.32 1 MET B C 1
ATOM 3020 O O . MET B 1 1 ? 35.624 47.336 72.223 1.00 34.44 1 MET B O 1
ATOM 3025 N N . ASP B 1 2 ? 35.214 48.162 74.281 1.00 31.49 2 ASP B N 1
ATOM 3026 C CA . ASP B 1 2 ? 34.218 49.140 73.840 1.00 32.55 2 ASP B CA 1
ATOM 3027 C C . ASP B 1 2 ? 34.830 50.169 72.880 1.00 29.51 2 ASP B C 1
ATOM 3028 O O . ASP B 1 2 ? 35.993 50.554 73.032 1.00 26.87 2 ASP B O 1
ATOM 3033 N N . ILE B 1 3 ? 34.041 50.638 71.918 1.00 23.69 3 ILE B N 1
ATOM 3034 C CA . ILE B 1 3 ? 34.538 51.604 70.950 1.00 28.26 3 ILE B CA 1
ATOM 3035 C C . ILE B 1 3 ? 35.052 52.905 71.570 1.00 29.71 3 ILE B C 1
ATOM 3036 O O . ILE B 1 3 ? 35.991 53.503 71.050 1.00 30.75 3 ILE B O 1
ATOM 3041 N N . GLU B 1 4 ? 34.451 53.346 72.672 1.00 29.84 4 GLU B N 1
ATOM 3042 C CA . GLU B 1 4 ? 34.906 54.574 73.325 1.00 27.42 4 GLU B CA 1
ATOM 3043 C C . GLU B 1 4 ? 36.314 54.399 73.873 1.00 24.07 4 GLU B C 1
ATOM 3044 O O . GLU B 1 4 ? 37.143 55.298 73.785 1.00 22.45 4 GLU B O 1
ATOM 3050 N N . GLU B 1 5 ? 36.573 53.247 74.473 1.00 19.31 5 GLU B N 1
ATOM 3051 C CA . GLU B 1 5 ? 37.887 53.002 75.022 1.00 22.45 5 GLU B CA 1
ATOM 3052 C C . GLU B 1 5 ? 38.933 52.906 73.904 1.00 26.33 5 GLU B C 1
ATOM 3053 O O . GLU B 1 5 ? 40.083 53.309 74.101 1.00 24.38 5 GLU B O 1
ATOM 3059 N N . ARG B 1 6 ? 38.542 52.392 72.734 1.00 23.72 6 ARG B N 1
ATOM 3060 C CA . ARG B 1 6 ? 39.492 52.274 71.624 1.00 24.05 6 ARG B CA 1
ATOM 3061 C C . ARG B 1 6 ? 39.807 53.649 71.052 1.00 22.07 6 ARG B C 1
ATOM 3062 O O . ARG B 1 6 ? 40.954 53.947 70.724 1.00 20.99 6 ARG B O 1
ATOM 3070 N N . ILE B 1 7 ? 38.786 54.486 70.931 1.00 21.08 7 ILE B N 1
ATOM 3071 C CA . ILE B 1 7 ? 38.979 55.834 70.415 1.00 19.24 7 ILE B CA 1
ATOM 3072 C C . ILE B 1 7 ? 39.889 56.624 71.357 1.00 22.73 7 ILE B C 1
ATOM 3073 O O . ILE B 1 7 ? 40.816 57.308 70.904 1.00 19.83 7 ILE B O 1
ATOM 3078 N N . ASN B 1 8 ? 39.628 56.511 72.661 1.00 19.68 8 ASN B N 1
ATOM 3079 C CA . ASN B 1 8 ? 40.412 57.214 73.675 1.00 18.99 8 ASN B CA 1
ATOM 3080 C C . ASN B 1 8 ? 41.863 56.791 73.613 1.00 22.79 8 ASN B C 1
ATOM 3081 O O . ASN B 1 8 ? 42.754 57.621 73.745 1.00 22.59 8 ASN B O 1
ATOM 3086 N N . LEU B 1 9 ? 42.091 55.493 73.420 1.00 23.51 9 LEU B N 1
ATOM 3087 C CA . LEU B 1 9 ? 43.442 54.955 73.318 1.00 20.90 9 LEU B CA 1
ATOM 3088 C C . LEU B 1 9 ? 44.171 55.664 72.177 1.00 17.48 9 LEU B C 1
ATOM 3089 O O . LEU B 1 9 ? 45.324 56.064 72.316 1.00 21.65 9 LEU B O 1
ATOM 3094 N N . VAL B 1 10 ? 43.490 55.835 71.050 1.00 16.76 10 VAL B N 1
ATOM 3095 C CA . VAL B 1 10 ? 44.104 56.492 69.907 1.00 16.96 10 VAL B CA 1
ATOM 3096 C C . VAL B 1 10 ? 44.349 57.985 70.142 1.00 24.48 10 VAL B C 1
ATOM 3097 O O . VAL B 1 10 ? 45.400 58.506 69.774 1.00 21.81 10 VAL B O 1
ATOM 3101 N N . LEU B 1 11 ? 43.398 58.661 70.783 1.00 22.23 11 LEU B N 1
ATOM 3102 C CA . LEU B 1 11 ? 43.503 60.102 71.014 1.00 22.84 11 LEU B CA 1
ATOM 3103 C C . LEU B 1 11 ? 44.362 60.596 72.179 1.00 17.80 11 LEU B C 1
ATOM 3104 O O . LEU B 1 11 ? 44.765 61.755 72.189 1.00 24.12 11 LEU B O 1
ATOM 3109 N N . LYS B 1 12 ? 44.640 59.748 73.158 1.00 18.52 12 LYS B N 1
ATOM 3110 C CA . LYS B 1 12 ? 45.400 60.195 74.327 1.00 20.21 12 LYS B CA 1
ATOM 3111 C C . LYS B 1 12 ? 46.818 60.691 74.040 1.00 25.04 12 LYS B C 1
ATOM 3112 O O . LYS B 1 12 ? 47.468 60.250 73.074 1.00 17.25 12 LYS B O 1
ATOM 3118 N N . LYS B 1 13 ? 47.281 61.616 74.884 1.00 22.60 13 LYS B N 1
ATOM 3119 C CA . LYS B 1 13 ? 48.621 62.192 74.775 1.00 23.09 13 LYS B CA 1
ATOM 3120 C C . LYS B 1 13 ? 49.575 61.020 74.633 1.00 18.58 13 LYS B C 1
ATOM 3121 O O . LYS B 1 13 ? 49.376 59.977 75.249 1.00 18.21 13 LYS B O 1
ATOM 3127 N N . PRO B 1 14 ? 50.669 61.202 73.890 1.00 18.21 14 PRO B N 1
ATOM 3128 C CA . PRO B 1 14 ? 51.053 62.435 73.197 1.00 18.88 14 PRO B CA 1
ATOM 3129 C C . PRO B 1 14 ? 50.408 62.762 71.852 1.00 17.49 14 PRO B C 1
ATOM 3130 O O . PRO B 1 14 ? 50.905 63.649 71.152 1.00 18.47 14 PRO B O 1
ATOM 3134 N N . THR B 1 15 ? 49.330 62.088 71.452 1.00 16.31 15 THR B N 1
ATOM 3135 C CA . THR B 1 15 ? 48.768 62.469 70.159 1.00 20.56 15 THR B CA 1
ATOM 3136 C C . THR B 1 15 ? 48.240 63.889 70.285 1.00 23.78 15 THR B C 1
ATOM 3137 O O . THR B 1 15 ? 47.676 64.276 71.314 1.00 20.95 15 THR B O 1
ATOM 3141 N N . GLU B 1 16 ? 48.434 64.653 69.217 1.00 19.10 16 GLU B N 1
ATOM 3142 C CA . GLU B 1 16 ? 48.060 66.056 69.162 1.00 21.17 16 GLU B CA 1
ATOM 3143 C C . GLU B 1 16 ? 46.959 66.318 68.141 1.00 22.11 16 GLU B C 1
ATOM 3144 O O . GLU B 1 16 ? 46.178 67.252 68.283 1.00 19.52 16 GLU B O 1
ATOM 3150 N N . GLU B 1 17 ? 46.898 65.490 67.107 1.00 23.26 17 GLU B N 1
ATOM 3151 C CA . GLU B 1 17 ? 45.891 65.672 66.072 1.00 24.10 17 GLU B CA 1
ATOM 3152 C C . GLU B 1 17 ? 45.510 64.341 65.437 1.00 24.06 17 GLU B C 1
ATOM 3153 O O . GLU B 1 17 ? 46.356 63.465 65.231 1.00 19.84 17 GLU B O 1
ATOM 3159 N N . VAL B 1 18 ? 44.223 64.200 65.146 1.00 22.40 18 VAL B N 1
ATOM 3160 C CA . VAL B 1 18 ? 43.711 63.014 64.488 1.00 25.66 18 VAL B CA 1
ATOM 3161 C C . VAL B 1 18 ? 42.848 63.481 63.323 1.00 24.10 18 VAL B C 1
ATOM 3162 O O . VAL B 1 18 ? 41.908 64.254 63.511 1.00 21.81 18 VAL B O 1
ATOM 3166 N N . LEU B 1 19 ? 43.179 63.030 62.118 1.00 19.94 19 LEU B N 1
ATOM 3167 C CA . LEU B 1 19 ? 42.404 63.396 60.939 1.00 23.55 19 LEU B CA 1
ATOM 3168 C C . LEU B 1 19 ? 41.761 62.120 60.415 1.00 22.41 19 LEU B C 1
ATOM 3169 O O . LEU B 1 19 ? 42.415 61.367 59.693 1.00 24.30 19 LEU B O 1
ATOM 3174 N N . THR B 1 20 ? 40.518 61.827 60.805 1.00 25.09 20 THR B N 1
ATOM 3175 C CA . THR B 1 20 ? 39.704 62.634 61.712 1.00 20.42 20 THR B CA 1
ATOM 3176 C C . THR B 1 20 ? 39.103 61.625 62.682 1.00 24.57 20 THR B C 1
ATOM 3177 O O . THR B 1 20 ? 39.132 60.414 62.421 1.00 22.70 20 THR B O 1
ATOM 3181 N N . VAL B 1 21 ? 38.549 62.108 63.790 1.00 20.01 21 VAL B N 1
ATOM 3182 C CA . VAL B 1 21 ? 37.946 61.213 64.772 1.00 20.13 21 VAL B CA 1
ATOM 3183 C C . VAL B 1 21 ? 36.739 60.511 64.151 1.00 16.54 21 VAL B C 1
ATOM 3184 O O . VAL B 1 21 ? 36.482 59.332 64.413 1.00 21.66 21 VAL B O 1
ATOM 3188 N N . GLU B 1 22 ? 36.003 61.233 63.317 1.00 16.78 22 GLU B N 1
ATOM 3189 C CA . GLU B 1 22 ? 34.841 60.655 62.652 1.00 24.75 22 GLU B CA 1
ATOM 3190 C C . GLU B 1 22 ? 35.220 59.417 61.799 1.00 21.29 22 GLU B C 1
ATOM 3191 O O . GLU B 1 22 ? 34.590 58.359 61.888 1.00 22.16 22 GLU B O 1
ATOM 3197 N N . ASN B 1 23 ? 36.253 59.555 60.974 1.00 23.11 23 ASN B N 1
ATOM 3198 C CA . ASN B 1 23 ? 36.679 58.455 60.116 1.00 22.11 23 ASN B CA 1
ATOM 3199 C C . ASN B 1 23 ? 37.238 57.292 60.933 1.00 19.67 23 ASN B C 1
ATOM 3200 O O . ASN B 1 23 ? 37.097 56.126 60.554 1.00 23.87 23 ASN B O 1
ATOM 3205 N N . LEU B 1 24 ? 37.866 57.610 62.059 1.00 19.04 24 LEU B N 1
ATOM 3206 C CA . LEU B 1 24 ? 38.437 56.599 62.941 1.00 17.34 24 LEU B CA 1
ATOM 3207 C C . LEU B 1 24 ? 37.321 55.733 63.520 1.00 20.80 24 LEU B C 1
ATOM 3208 O O . LEU B 1 24 ? 37.413 54.501 63.546 1.00 19.99 24 LEU B O 1
ATOM 3213 N N . ARG B 1 25 ? 36.281 56.393 64.017 1.00 20.03 25 ARG B N 1
ATOM 3214 C CA . ARG B 1 25 ? 35.126 55.700 64.577 1.00 26.05 25 ARG B CA 1
ATOM 3215 C C . ARG B 1 25 ? 34.504 54.848 63.456 1.00 16.33 25 ARG B C 1
ATOM 3216 O O . ARG B 1 25 ? 34.121 53.691 63.658 1.00 19.00 25 ARG B O 1
ATOM 3224 N N . HIS B 1 26 ? 34.411 55.440 62.274 1.00 19.89 26 HIS B N 1
ATOM 3225 C CA . HIS B 1 26 ? 33.872 54.746 61.105 1.00 22.99 26 HIS B CA 1
ATOM 3226 C C . HIS B 1 26 ? 34.661 53.452 60.855 1.00 21.84 26 HIS B C 1
ATOM 3227 O O . HIS B 1 26 ? 34.071 52.376 60.697 1.00 23.44 26 HIS B O 1
ATOM 3234 N N . LEU B 1 27 ? 35.989 53.547 60.846 1.00 19.79 27 LEU B N 1
ATOM 3235 C CA . LEU B 1 27 ? 36.821 52.364 60.618 1.00 25.14 27 LEU B CA 1
ATOM 3236 C C . LEU B 1 27 ? 36.573 51.302 61.677 1.00 24.99 27 LEU B C 1
ATOM 3237 O O . LEU B 1 27 ? 36.526 50.111 61.376 1.00 20.40 27 LEU B O 1
ATOM 3242 N N . PHE B 1 28 ? 36.424 51.733 62.925 1.00 26.32 28 PHE B N 1
ATOM 3243 C CA . PHE B 1 28 ? 36.172 50.789 64.008 1.00 25.64 28 PHE B CA 1
ATOM 3244 C C . PHE B 1 28 ? 34.819 50.092 63.809 1.00 24.95 28 PHE B C 1
ATOM 3245 O O . PHE B 1 28 ? 34.733 48.873 63.900 1.00 24.49 28 PHE B O 1
ATOM 3253 N N . GLU B 1 29 ? 33.771 50.865 63.529 1.00 23.72 29 GLU B N 1
ATOM 3254 C CA . GLU B 1 29 ? 32.429 50.294 63.353 1.00 28.87 29 GLU B CA 1
ATOM 3255 C C . GLU B 1 29 ? 32.261 49.319 62.189 1.00 27.87 29 GLU B C 1
ATOM 3256 O O . GLU B 1 29 ? 31.599 48.296 62.328 1.00 33.68 29 GLU B O 1
ATOM 3262 N N . ILE B 1 30 ? 32.869 49.616 61.045 1.00 28.76 30 ILE B N 1
ATOM 3263 C CA . ILE B 1 30 ? 32.729 48.739 59.887 1.00 21.59 30 ILE B CA 1
ATOM 3264 C C . ILE B 1 30 ? 33.676 47.533 59.878 1.00 25.13 30 ILE B C 1
ATOM 3265 O O . ILE B 1 30 ? 33.673 46.742 58.937 1.00 23.97 30 ILE B O 1
ATOM 3270 N N . GLY B 1 31 ? 34.476 47.385 60.927 1.00 21.56 31 GLY B N 1
ATOM 3271 C CA . GLY B 1 31 ? 35.406 46.270 60.979 1.00 25.66 31 GLY B CA 1
ATOM 3272 C C . GLY B 1 31 ? 36.517 46.359 59.941 1.00 24.74 31 GLY B C 1
ATOM 3273 O O . GLY B 1 31 ? 37.072 45.345 59.530 1.00 25.43 31 GLY B O 1
ATOM 3274 N N . ALA B 1 32 ? 36.840 47.572 59.505 1.00 22.88 32 ALA B N 1
ATOM 3275 C CA . ALA B 1 32 ? 37.901 47.757 58.522 1.00 22.11 32 ALA B CA 1
ATOM 3276 C C . ALA B 1 32 ? 39.227 47.252 59.080 1.00 25.35 32 ALA B C 1
ATOM 3277 O O . ALA B 1 32 ? 39.427 47.190 60.303 1.00 21.62 32 ALA B O 1
ATOM 3279 N N . PRO B 1 33 ? 40.155 46.872 58.193 1.00 23.71 33 PRO B N 1
ATOM 3280 C CA . PRO B 1 33 ? 41.448 46.388 58.691 1.00 23.25 33 PRO B CA 1
ATOM 3281 C C . PRO B 1 33 ? 42.151 47.527 59.456 1.00 25.69 33 PRO B C 1
ATOM 3282 O O . PRO B 1 33 ? 42.035 48.693 59.090 1.00 21.28 33 PRO B O 1
ATOM 3286 N N . LEU B 1 34 ? 42.843 47.191 60.536 1.00 19.72 34 LEU B N 1
ATOM 3287 C CA . LEU B 1 34 ? 43.535 48.203 61.333 1.00 27.11 34 LEU B CA 1
ATOM 3288 C C . LEU B 1 34 ? 45.045 47.992 61.266 1.00 21.47 34 LEU B C 1
ATOM 3289 O O . LEU B 1 34 ? 45.649 47.338 62.124 1.00 23.48 34 LEU B O 1
ATOM 3294 N N . GLN B 1 35 ? 45.634 48.551 60.216 1.00 20.32 35 GLN B N 1
ATOM 3295 C CA . GLN B 1 35 ? 47.059 48.449 59.979 1.00 20.68 35 GLN B CA 1
ATOM 3296 C C . GLN B 1 35 ? 47.699 49.811 60.205 1.00 20.13 35 GLN B C 1
ATOM 3297 O O . GLN B 1 35 ? 47.376 50.794 59.529 1.00 19.31 35 GLN B O 1
ATOM 3303 N N . HIS B 1 36 ? 48.599 49.857 61.173 1.00 19.85 36 HIS B N 1
ATOM 3304 C CA . HIS B 1 36 ? 49.329 51.074 61.488 1.00 22.69 36 HIS B CA 1
ATOM 3305 C C . HIS B 1 36 ? 50.766 51.011 60.970 1.00 21.26 36 HIS B C 1
ATOM 3306 O O . HIS B 1 36 ? 51.270 49.951 60.570 1.00 17.76 36 HIS B O 1
ATOM 3313 N N . TYR B 1 37 ? 51.408 52.171 60.982 1.00 20.54 37 TYR B N 1
ATOM 3314 C CA . TYR B 1 37 ? 52.811 52.288 60.649 1.00 18.60 37 TYR B CA 1
ATOM 3315 C C . TYR B 1 37 ? 53.268 53.705 60.962 1.00 21.89 37 TYR B C 1
ATOM 3316 O O . TYR B 1 37 ? 52.459 54.639 61.032 1.00 14.67 37 TYR B O 1
ATOM 3325 N N . ILE B 1 38 ? 54.560 53.836 61.224 1.00 22.24 38 ILE B N 1
ATOM 3326 C CA . ILE B 1 38 ? 55.186 55.131 61.431 1.00 18.15 38 ILE B CA 1
ATOM 3327 C C . ILE B 1 38 ? 56.578 54.909 60.855 1.00 16.52 38 ILE B C 1
ATOM 3328 O O . ILE B 1 38 ? 57.253 53.934 61.189 1.00 18.01 38 ILE B O 1
ATOM 3333 N N . GLY B 1 39 ? 56.972 55.783 59.938 1.00 15.60 39 GLY B N 1
ATOM 3334 C CA . GLY B 1 39 ? 58.270 55.656 59.305 1.00 14.50 39 GLY B CA 1
ATOM 3335 C C . GLY B 1 39 ? 59.322 56.538 59.949 1.00 23.66 39 GLY B C 1
ATOM 3336 O O . GLY B 1 39 ? 59.006 57.575 60.540 1.00 14.44 39 GLY B O 1
ATOM 3337 N N . PHE B 1 40 ? 60.579 56.125 59.819 1.00 18.78 40 PHE B N 1
ATOM 3338 C CA . PHE B 1 40 ? 61.691 56.860 60.395 1.00 17.65 40 PHE B CA 1
ATOM 3339 C C . PHE B 1 40 ? 62.859 56.920 59.442 1.00 18.17 40 PHE B C 1
ATOM 3340 O O . PHE B 1 40 ? 63.218 55.913 58.823 1.00 17.22 40 PHE B O 1
ATOM 3348 N N . GLU B 1 41 ? 63.448 58.101 59.316 1.00 17.18 41 GLU B N 1
ATOM 3349 C CA . GLU B 1 41 ? 64.628 58.222 58.490 1.00 17.85 41 GLU B CA 1
ATOM 3350 C C . GLU B 1 41 ? 65.714 57.620 59.384 1.00 20.43 41 GLU B C 1
ATOM 3351 O O . GLU B 1 41 ? 65.572 57.565 60.609 1.00 14.57 41 GLU B O 1
ATOM 3357 N N . ILE B 1 42 ? 66.784 57.152 58.767 1.00 20.92 42 ILE B N 1
ATOM 3358 C CA . ILE B 1 42 ? 67.874 56.532 59.493 1.00 16.54 42 ILE B CA 1
ATOM 3359 C C . ILE B 1 42 ? 69.086 57.456 59.446 1.00 22.92 42 ILE B C 1
ATOM 3360 O O . ILE B 1 42 ? 69.672 57.691 58.384 1.00 16.75 42 ILE B O 1
ATOM 3365 N N . SER B 1 43 ? 69.454 58.000 60.592 1.00 26.30 43 SER B N 1
ATOM 3366 C CA . SER B 1 43 ? 70.601 58.887 60.631 1.00 34.49 43 SER B CA 1
ATOM 3367 C C . SER B 1 43 ? 71.480 58.682 61.857 1.00 35.01 43 SER B C 1
ATOM 3368 O O . SER B 1 43 ? 72.409 57.871 61.841 1.00 41.95 43 SER B O 1
ATOM 3371 N N . GLY B 1 44 ? 71.186 59.423 62.916 1.00 28.09 44 GLY B N 1
ATOM 3372 C CA . GLY B 1 44 ? 71.976 59.311 64.129 1.00 22.29 44 GLY B CA 1
ATOM 3373 C C . GLY B 1 44 ? 71.248 58.610 65.259 1.00 25.42 44 GLY B C 1
ATOM 3374 O O . GLY B 1 44 ? 70.344 57.795 65.043 1.00 20.29 44 GLY B O 1
ATOM 3375 N N . TYR B 1 45 ? 71.658 58.943 66.477 1.00 19.86 45 TYR B N 1
ATOM 3376 C CA . TYR B 1 45 ? 71.089 58.376 67.678 1.00 20.10 45 TYR B CA 1
ATOM 3377 C C . TYR B 1 45 ? 69.623 58.745 67.862 1.00 20.18 45 TYR B C 1
ATOM 3378 O O . TYR B 1 45 ? 69.187 59.846 67.509 1.00 17.05 45 TYR B O 1
ATOM 3387 N N . ILE B 1 46 ? 68.871 57.818 68.435 1.00 11.94 46 ILE B N 1
ATOM 3388 C CA . ILE B 1 46 ? 67.451 58.034 68.679 1.00 14.27 46 ILE B CA 1
ATOM 3389 C C . ILE B 1 46 ? 67.247 58.947 69.885 1.00 18.40 46 ILE B C 1
ATOM 3390 O O . ILE B 1 46 ? 67.654 58.606 71.002 1.00 14.71 46 ILE B O 1
ATOM 3395 N N . HIS B 1 47 ? 66.632 60.112 69.676 1.00 17.69 47 HIS B N 1
ATOM 3396 C CA . HIS B 1 47 ? 66.397 61.008 70.812 1.00 16.50 47 HIS B CA 1
ATOM 3397 C C . HIS B 1 47 ? 65.058 60.648 71.456 1.00 17.72 47 HIS B C 1
ATOM 3398 O O . HIS B 1 47 ? 64.316 59.823 70.916 1.00 17.48 47 HIS B O 1
ATOM 3405 N N . LEU B 1 48 ? 64.759 61.235 72.612 1.00 17.65 48 LEU B N 1
ATOM 3406 C CA . LEU B 1 48 ? 63.520 60.911 73.325 1.00 20.99 48 LEU B CA 1
ATOM 3407 C C . LEU B 1 48 ? 62.228 61.113 72.559 1.00 19.98 48 LEU B C 1
ATOM 3408 O O . LEU B 1 48 ? 61.262 60.380 72.774 1.00 16.01 48 LEU B O 1
ATOM 3413 N N . GLY B 1 49 ? 62.185 62.115 71.689 1.00 20.45 49 GLY B N 1
ATOM 3414 C CA . GLY B 1 49 ? 60.965 62.336 70.930 1.00 27.22 49 GLY B CA 1
ATOM 3415 C C . GLY B 1 49 ? 60.731 61.172 69.982 1.00 28.76 49 GLY B C 1
ATOM 3416 O O . GLY B 1 49 ? 59.675 60.531 69.977 1.00 29.08 49 GLY B O 1
ATOM 3417 N N . THR B 1 50 ? 61.747 60.884 69.185 1.00 22.53 50 THR B N 1
ATOM 3418 C CA . THR B 1 50 ? 61.678 59.798 68.218 1.00 22.80 50 THR B CA 1
ATOM 3419 C C . THR B 1 50 ? 61.286 58.483 68.892 1.00 22.39 50 THR B C 1
ATOM 3420 O O . THR B 1 50 ? 60.334 57.810 68.487 1.00 20.18 50 THR B O 1
ATOM 3424 N N . GLY B 1 51 ? 62.008 58.132 69.947 1.00 18.71 51 GLY B N 1
ATOM 3425 C CA . GLY B 1 51 ? 61.730 56.880 70.620 1.00 18.70 51 GLY B CA 1
ATOM 3426 C C . GLY B 1 51 ? 60.549 56.807 71.573 1.00 23.19 51 GLY B C 1
ATOM 3427 O O . GLY B 1 51 ? 59.705 55.916 71.435 1.00 21.89 51 GLY B O 1
ATOM 3428 N N . LEU B 1 52 ? 60.463 57.736 72.523 1.00 16.62 52 LEU B N 1
ATOM 3429 C CA . LEU B 1 52 ? 59.394 57.678 73.515 1.00 20.00 52 LEU B CA 1
ATOM 3430 C C . LEU B 1 52 ? 58.005 58.084 73.067 1.00 19.46 52 LEU B C 1
ATOM 3431 O O . LEU B 1 52 ? 57.014 57.469 73.491 1.00 16.48 52 LEU B O 1
ATOM 3436 N N . MET B 1 53 ? 57.903 59.116 72.237 1.00 10.48 53 MET B N 1
ATOM 3437 C CA . MET B 1 53 ? 56.579 59.539 71.798 1.00 19.53 53 MET B CA 1
ATOM 3438 C C . MET B 1 53 ? 56.005 58.497 70.841 1.00 16.76 53 MET B C 1
ATOM 3439 O O . MET B 1 53 ? 54.852 58.098 70.972 1.00 18.04 53 MET B O 1
ATOM 3444 N N . ALA B 1 54 ? 56.809 58.032 69.892 1.00 16.15 54 ALA B N 1
ATOM 3445 C CA . ALA B 1 54 ? 56.317 57.008 68.967 1.00 17.91 54 ALA B CA 1
ATOM 3446 C C . ALA B 1 54 ? 56.044 55.724 69.767 1.00 17.16 54 ALA B C 1
ATOM 3447 O O . ALA B 1 54 ? 55.030 55.048 69.564 1.00 17.92 54 ALA B O 1
ATOM 3449 N N . GLY B 1 55 ? 56.946 55.407 70.692 1.00 14.93 55 GLY B N 1
ATOM 3450 C CA . GLY B 1 55 ? 56.790 54.215 71.504 1.00 19.36 55 GLY B CA 1
ATOM 3451 C C . GLY B 1 55 ? 55.496 54.217 72.300 1.00 20.49 55 GLY B C 1
ATOM 3452 O O . GLY B 1 55 ? 54.802 53.203 72.386 1.00 16.15 55 GLY B O 1
ATOM 3453 N N . ALA B 1 56 ? 55.165 55.363 72.882 1.00 16.56 56 ALA B N 1
ATOM 3454 C CA . ALA B 1 56 ? 53.949 55.478 73.673 1.00 18.88 56 ALA B CA 1
ATOM 3455 C C . ALA B 1 56 ? 52.705 55.218 72.829 1.00 17.04 56 ALA B C 1
ATOM 3456 O O . ALA B 1 56 ? 51.806 54.502 73.261 1.00 19.70 56 ALA B O 1
ATOM 3458 N N . LYS B 1 57 ? 52.655 55.789 71.626 1.00 15.25 57 LYS B N 1
ATOM 3459 C CA . LYS B 1 57 ? 51.491 55.589 70.762 1.00 19.03 57 LYS B CA 1
ATOM 3460 C C . LYS B 1 57 ? 51.414 54.159 70.270 1.00 16.91 57 LYS B C 1
ATOM 3461 O O . LYS B 1 57 ? 50.332 53.570 70.209 1.00 18.21 57 LYS B O 1
ATOM 3467 N N . ILE B 1 58 ? 52.560 53.591 69.918 1.00 15.89 58 ILE B N 1
ATOM 3468 C CA . ILE B 1 58 ? 52.564 52.215 69.460 1.00 17.04 58 ILE B CA 1
ATOM 3469 C C . ILE B 1 58 ? 51.941 51.353 70.567 1.00 16.21 58 ILE B C 1
ATOM 3470 O O . ILE B 1 58 ? 51.094 50.512 70.290 1.00 17.47 58 ILE B O 1
ATOM 3475 N N . ALA B 1 59 ? 52.330 51.584 71.821 1.00 16.67 59 ALA B N 1
ATOM 3476 C CA . ALA B 1 59 ? 51.750 50.818 72.932 1.00 18.17 59 ALA B CA 1
ATOM 3477 C C . ALA B 1 59 ? 50.237 51.050 73.013 1.00 23.32 59 ALA B C 1
ATOM 3478 O O . ALA B 1 59 ? 49.471 50.096 73.197 1.00 17.31 59 ALA B O 1
ATOM 3480 N N . ASP B 1 60 ? 49.799 52.305 72.876 1.00 18.96 60 ASP B N 1
ATOM 3481 C CA . ASP B 1 60 ? 48.368 52.587 72.932 1.00 17.32 60 ASP B CA 1
ATOM 3482 C C . ASP B 1 60 ? 47.620 51.884 71.799 1.00 20.21 60 ASP B C 1
ATOM 3483 O O . ASP B 1 60 ? 46.553 51.309 72.017 1.00 19.76 60 ASP B O 1
ATOM 3488 N N . PHE B 1 61 ? 48.178 51.942 70.591 1.00 15.66 61 PHE B N 1
ATOM 3489 C CA . PHE B 1 61 ? 47.540 51.330 69.437 1.00 16.73 61 PHE B CA 1
ATOM 3490 C C . PHE B 1 61 ? 47.399 49.817 69.618 1.00 20.67 61 PHE B C 1
ATOM 3491 O O . PHE B 1 61 ? 46.378 49.230 69.249 1.00 20.03 61 PHE B O 1
ATOM 3499 N N . GLN B 1 62 ? 48.424 49.184 70.180 1.00 19.76 62 GLN B N 1
ATOM 3500 C CA . GLN B 1 62 ? 48.372 47.746 70.403 1.00 22.73 62 GLN B CA 1
ATOM 3501 C C . GLN B 1 62 ? 47.181 47.419 71.302 1.00 23.62 62 GLN B C 1
ATOM 3502 O O . GLN B 1 62 ? 46.391 46.530 70.988 1.00 24.25 62 GLN B O 1
ATOM 3508 N N . LYS B 1 63 ? 47.049 48.145 72.412 1.00 22.64 63 LYS B N 1
ATOM 3509 C CA . LYS B 1 63 ? 45.943 47.903 73.336 1.00 25.13 63 LYS B CA 1
ATOM 3510 C C . LYS B 1 63 ? 44.590 48.144 72.666 1.00 23.58 63 LYS B C 1
ATOM 3511 O O . LYS B 1 63 ? 43.583 47.575 73.069 1.00 20.90 63 LYS B O 1
ATOM 3517 N N . ALA B 1 64 ? 44.567 48.978 71.635 1.00 19.50 64 ALA B N 1
ATOM 3518 C CA . ALA B 1 64 ? 43.321 49.249 70.926 1.00 21.42 64 ALA B CA 1
ATOM 3519 C C . ALA B 1 64 ? 43.067 48.192 69.847 1.00 22.61 64 ALA B C 1
ATOM 3520 O O . ALA B 1 64 ? 42.106 48.300 69.078 1.00 22.65 64 ALA B O 1
ATOM 3522 N N . GLY B 1 65 ? 43.926 47.175 69.789 1.00 23.45 65 GLY B N 1
ATOM 3523 C CA . GLY B 1 65 ? 43.753 46.126 68.796 1.00 21.86 65 GLY B CA 1
ATOM 3524 C C . GLY B 1 65 ? 44.205 46.494 67.386 1.00 25.20 65 GLY B C 1
ATOM 3525 O O . GLY B 1 65 ? 43.766 45.893 66.403 1.00 21.53 65 GLY B O 1
ATOM 3526 N N . ILE B 1 66 ? 45.085 47.485 67.279 1.00 26.38 66 ILE B N 1
ATOM 3527 C CA . ILE B 1 66 ? 45.606 47.912 65.982 1.00 19.24 66 ILE B CA 1
ATOM 3528 C C . ILE B 1 66 ? 46.954 47.219 65.754 1.00 18.94 66 ILE B C 1
ATOM 3529 O O . ILE B 1 66 ? 47.773 47.135 66.673 1.00 19.56 66 ILE B O 1
ATOM 3534 N N . LYS B 1 67 ? 47.183 46.718 64.541 1.00 21.29 67 LYS B N 1
ATOM 3535 C CA . LYS B 1 67 ? 48.452 46.049 64.223 1.00 21.66 67 LYS B CA 1
ATOM 3536 C C . LYS B 1 67 ? 49.510 47.132 63.957 1.00 15.31 67 LYS B C 1
ATOM 3537 O O . LYS B 1 67 ? 49.369 47.933 63.031 1.00 17.62 67 LYS B O 1
ATOM 3543 N N . THR B 1 68 ? 50.565 47.151 64.764 1.00 15.44 68 THR B N 1
ATOM 3544 C CA . THR B 1 68 ? 51.603 48.167 64.620 1.00 17.83 68 THR B CA 1
ATOM 3545 C C . THR B 1 68 ? 52.847 47.750 63.832 1.00 22.66 68 THR B C 1
ATOM 3546 O O . THR B 1 68 ? 53.257 46.586 63.838 1.00 21.49 68 THR B O 1
ATOM 3550 N N . ARG B 1 69 ? 53.455 48.735 63.177 1.00 19.69 69 ARG B N 1
ATOM 3551 C CA . ARG B 1 69 ? 54.632 48.516 62.343 1.00 15.43 69 ARG B CA 1
ATOM 3552 C C . ARG B 1 69 ? 55.581 49.712 62.335 1.00 17.07 69 ARG B C 1
ATOM 3553 O O . ARG B 1 69 ? 55.143 50.858 62.226 1.00 13.40 69 ARG B O 1
ATOM 3561 N N . VAL B 1 70 ? 56.879 49.432 62.458 1.00 19.07 70 VAL B N 1
ATOM 3562 C CA . VAL B 1 70 ? 57.908 50.463 62.396 1.00 17.15 70 VAL B CA 1
ATOM 3563 C C . VAL B 1 70 ? 58.507 50.318 60.997 1.00 20.80 70 VAL B C 1
ATOM 3564 O O . VAL B 1 70 ? 58.931 49.228 60.598 1.00 16.44 70 VAL B O 1
ATOM 3568 N N . PHE B 1 71 ? 58.512 51.424 60.259 1.00 17.52 71 PHE B N 1
ATOM 3569 C CA . PHE B 1 71 ? 58.996 51.471 58.885 1.00 13.53 71 PHE B CA 1
ATOM 3570 C C . PHE B 1 71 ? 60.352 52.186 58.829 1.00 18.64 71 PHE B C 1
ATOM 3571 O O . PHE B 1 71 ? 60.441 53.392 59.094 1.00 15.78 71 PHE B O 1
ATOM 3579 N N . LEU B 1 72 ? 61.400 51.440 58.481 1.00 13.54 72 LEU B N 1
ATOM 3580 C CA . LEU B 1 72 ? 62.768 51.980 58.408 1.00 18.22 72 LEU B CA 1
ATOM 3581 C C . LEU B 1 72 ? 63.005 52.485 56.979 1.00 19.41 72 LEU B C 1
ATOM 3582 O O . LEU B 1 72 ? 63.286 51.702 56.071 1.00 20.84 72 LEU B O 1
ATOM 3587 N N . ALA B 1 73 ? 62.886 53.798 56.790 1.00 19.14 73 ALA B N 1
ATOM 3588 C CA . ALA B 1 73 ? 62.987 54.408 55.463 1.00 18.36 73 ALA B CA 1
ATOM 3589 C C . ALA B 1 73 ? 64.398 54.575 54.918 1.00 18.91 73 ALA B C 1
ATOM 3590 O O . ALA B 1 73 ? 64.934 55.688 54.906 1.00 19.15 73 ALA B O 1
ATOM 3592 N N . ASP B 1 74 ? 64.987 53.480 54.436 1.00 12.51 74 ASP B N 1
ATOM 3593 C CA . ASP B 1 74 ? 66.350 53.538 53.935 1.00 14.19 74 ASP B CA 1
ATOM 3594 C C . ASP B 1 74 ? 66.553 54.345 52.651 1.00 14.22 74 ASP B C 1
ATOM 3595 O O . ASP B 1 74 ? 67.362 55.267 52.641 1.00 19.42 74 ASP B O 1
ATOM 3600 N N . TRP B 1 75 ? 65.820 54.041 51.583 1.00 13.69 75 TRP B N 1
ATOM 3601 C CA . TRP B 1 75 ? 66.003 54.795 50.346 1.00 14.56 75 TRP B CA 1
ATOM 3602 C C . TRP B 1 75 ? 65.681 56.256 50.581 1.00 17.76 75 TRP B C 1
ATOM 3603 O O . TRP B 1 75 ? 66.306 57.133 49.984 1.00 17.85 75 TRP B O 1
ATOM 3614 N N . HIS B 1 76 ? 64.701 56.514 51.446 1.00 17.19 76 HIS B N 1
ATOM 3615 C CA . HIS B 1 76 ? 64.301 57.883 51.755 1.00 17.34 76 HIS B CA 1
ATOM 3616 C C . HIS B 1 76 ? 65.461 58.621 52.419 1.00 17.68 76 HIS B C 1
ATOM 3617 O O . HIS B 1 76 ? 65.732 59.783 52.106 1.00 16.08 76 HIS B O 1
ATOM 3624 N N . SER B 1 77 ? 66.144 57.943 53.337 1.00 14.34 77 SER B N 1
ATOM 3625 C CA . SER B 1 77 ? 67.276 58.546 54.036 1.00 16.66 77 SER B CA 1
ATOM 3626 C C . SER B 1 77 ? 68.415 58.805 53.051 1.00 18.54 77 SER B C 1
ATOM 3627 O O . SER B 1 77 ? 69.109 59.821 53.132 1.00 18.26 77 SER B O 1
ATOM 3630 N N . TRP B 1 78 ? 68.600 57.871 52.124 1.00 20.56 78 TRP B N 1
ATOM 3631 C CA . TRP B 1 78 ? 69.627 57.982 51.093 1.00 18.77 78 TRP B CA 1
ATOM 3632 C C . TRP B 1 78 ? 69.323 59.226 50.231 1.00 20.82 78 TRP B C 1
ATOM 3633 O O . TRP B 1 78 ? 70.199 60.059 49.973 1.00 20.54 78 TRP B O 1
ATOM 3644 N N . ILE B 1 79 ? 68.074 59.357 49.808 1.00 19.42 79 ILE B N 1
ATOM 3645 C CA . ILE B 1 79 ? 67.649 60.509 49.025 1.00 18.55 79 ILE B CA 1
ATOM 3646 C C . ILE B 1 79 ? 67.903 61.790 49.818 1.00 23.10 79 ILE B C 1
ATOM 3647 O O . ILE B 1 79 ? 68.355 62.792 49.264 1.00 22.69 79 ILE B O 1
ATOM 3652 N N . ASN B 1 80 ? 67.630 61.747 51.121 1.00 18.82 80 ASN B N 1
ATOM 3653 C CA . ASN B 1 80 ? 67.796 62.927 51.960 1.00 22.32 80 ASN B CA 1
ATOM 3654 C C . ASN B 1 80 ? 69.214 63.147 52.497 1.00 23.30 80 ASN B C 1
ATOM 3655 O O . ASN B 1 80 ? 69.412 63.887 53.455 1.00 25.79 80 ASN B O 1
ATOM 3660 N N . ASP B 1 81 ? 70.192 62.494 51.877 1.00 22.65 81 ASP B N 1
ATOM 3661 C CA . ASP B 1 81 ? 71.602 62.638 52.252 1.00 28.29 81 ASP B CA 1
ATOM 3662 C C . ASP B 1 81 ? 72.006 62.309 53.688 1.00 25.56 81 ASP B C 1
ATOM 3663 O O . ASP B 1 81 ? 72.903 62.944 54.237 1.00 23.53 81 ASP B O 1
ATOM 3668 N N . LYS B 1 82 ? 71.372 61.324 54.306 1.00 24.34 82 LYS B N 1
ATOM 3669 C CA . LYS B 1 82 ? 71.761 60.984 55.667 1.00 21.05 82 LYS B CA 1
ATOM 3670 C C . LYS B 1 82 ? 72.928 60.012 55.619 1.00 23.65 82 LYS B C 1
ATOM 3671 O O . LYS B 1 82 ? 73.124 59.310 54.628 1.00 24.65 82 LYS B O 1
ATOM 3677 N N . LEU B 1 83 ? 73.720 59.987 56.683 1.00 25.40 83 LEU B N 1
ATOM 3678 C CA . LEU B 1 83 ? 74.864 59.097 56.737 1.00 27.11 83 LEU B CA 1
ATOM 3679 C C . LEU B 1 83 ? 75.686 59.212 55.455 1.00 23.10 83 LEU B C 1
ATOM 3680 O O . LEU B 1 83 ? 76.060 58.216 54.839 1.00 26.98 83 LEU B O 1
ATOM 3685 N N . GLY B 1 84 ? 75.959 60.450 55.059 1.00 31.50 84 GLY B N 1
ATOM 3686 C CA . GLY B 1 84 ? 76.759 60.703 53.871 1.00 29.28 84 GLY B CA 1
ATOM 3687 C C . GLY B 1 84 ? 76.199 60.161 52.572 1.00 32.31 84 GLY B C 1
ATOM 3688 O O . GLY B 1 84 ? 76.931 60.026 51.590 1.00 32.47 84 GLY B O 1
ATOM 3689 N N . GLY B 1 85 ? 74.908 59.846 52.556 1.00 26.40 85 GLY B N 1
ATOM 3690 C CA . GLY B 1 85 ? 74.304 59.320 51.346 1.00 22.25 85 GLY B CA 1
ATOM 3691 C C . GLY B 1 85 ? 74.793 57.928 50.993 1.00 24.16 85 GLY B C 1
ATOM 3692 O O . GLY B 1 85 ? 74.745 57.519 49.835 1.00 27.71 85 GLY B O 1
ATOM 3693 N N . ASP B 1 86 ? 75.269 57.193 51.992 1.00 24.60 86 ASP B N 1
ATOM 3694 C CA . ASP B 1 86 ? 75.755 55.833 51.773 1.00 24.14 86 ASP B CA 1
ATOM 3695 C C . ASP B 1 86 ? 74.609 54.881 52.139 1.00 22.29 86 ASP B C 1
ATOM 3696 O O . ASP B 1 86 ? 74.360 54.628 53.321 1.00 20.12 86 ASP B O 1
ATOM 3701 N N . LEU B 1 87 ? 73.915 54.369 51.123 1.00 19.34 87 LEU B N 1
ATOM 3702 C CA . LEU B 1 87 ? 72.776 53.471 51.327 1.00 26.38 87 LEU B CA 1
ATOM 3703 C C . LEU B 1 87 ? 73.117 52.217 52.114 1.00 24.26 87 LEU B C 1
ATOM 3704 O O . LEU B 1 87 ? 72.334 51.786 52.969 1.00 26.20 87 LEU B O 1
ATOM 3709 N N . GLU B 1 88 ? 74.273 51.625 51.830 1.00 22.63 88 GLU B N 1
ATOM 3710 C CA . GLU B 1 88 ? 74.677 50.422 52.545 1.00 25.62 88 GLU B CA 1
ATOM 3711 C C . GLU B 1 88 ? 74.867 50.688 54.038 1.00 21.24 88 GLU B C 1
ATOM 3712 O O . GLU B 1 88 ? 74.501 49.861 54.872 1.00 23.35 88 GLU B O 1
ATOM 3718 N N . VAL B 1 89 ? 75.447 51.835 54.373 1.00 21.45 89 VAL B N 1
ATOM 3719 C CA . VAL B 1 89 ? 75.649 52.187 55.772 1.00 21.70 89 VAL B CA 1
ATOM 3720 C C . VAL B 1 89 ? 74.273 52.424 56.392 1.00 22.54 89 VAL B C 1
ATOM 3721 O O . VAL B 1 89 ? 73.981 51.942 57.490 1.00 20.70 89 VAL B O 1
ATOM 3725 N N . ILE B 1 90 ? 73.425 53.154 55.673 1.00 20.70 90 ILE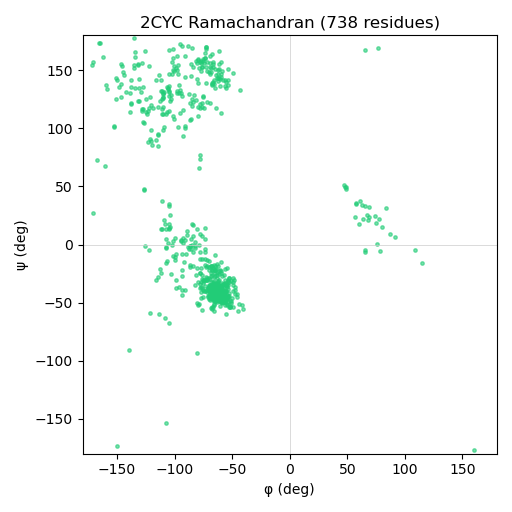 B N 1
ATOM 3726 C CA . ILE B 1 90 ? 72.071 53.439 56.146 1.00 22.18 90 ILE B CA 1
ATOM 3727 C C . ILE B 1 90 ? 71.350 52.142 56.495 1.00 20.82 90 ILE B C 1
ATOM 3728 O O . ILE B 1 90 ? 70.725 52.028 57.560 1.00 20.17 90 ILE B O 1
ATOM 3733 N N . GLN B 1 91 ? 71.463 51.156 55.611 1.00 18.32 91 GLN B N 1
ATOM 3734 C CA . GLN B 1 91 ? 70.801 49.875 55.828 1.00 20.86 91 GLN B CA 1
ATOM 3735 C C . GLN B 1 91 ? 71.373 49.098 56.994 1.00 19.94 91 GLN B C 1
ATOM 3736 O O . GLN B 1 91 ? 70.637 48.427 57.727 1.00 19.41 91 GLN B O 1
ATOM 3742 N N . GLU B 1 92 ? 72.681 49.195 57.190 1.00 22.88 92 GLU B N 1
ATOM 3743 C CA . GLU B 1 92 ? 73.298 48.500 58.305 1.00 23.12 92 GLU B CA 1
ATOM 3744 C C . GLU B 1 92 ? 72.858 49.173 59.607 1.00 22.29 92 GLU B C 1
ATOM 3745 O O . GLU B 1 92 ? 72.507 48.498 60.580 1.00 20.49 92 GLU B O 1
ATOM 3751 N N . VAL B 1 93 ? 72.876 50.504 59.626 1.00 21.60 93 VAL B N 1
ATOM 3752 C CA . VAL B 1 93 ? 72.484 51.234 60.825 1.00 21.99 93 VAL B CA 1
ATOM 3753 C C . VAL B 1 93 ? 71.030 50.945 61.189 1.00 21.59 93 VAL B C 1
ATOM 3754 O O . VAL B 1 93 ? 70.706 50.745 62.356 1.00 21.32 93 VAL B O 1
ATOM 3758 N N . ALA B 1 94 ? 70.171 50.908 60.174 1.00 20.53 94 ALA B N 1
ATOM 3759 C CA . ALA B 1 94 ? 68.738 50.648 60.342 1.00 20.50 94 ALA B CA 1
ATOM 3760 C C . ALA B 1 94 ? 68.459 49.320 61.022 1.00 23.11 94 ALA B C 1
ATOM 3761 O O . ALA B 1 94 ? 67.629 49.232 61.927 1.00 25.01 94 ALA B O 1
ATOM 3763 N N . LEU B 1 95 ? 69.152 48.288 60.561 1.00 22.58 95 LEU B N 1
ATOM 3764 C CA . LEU B 1 95 ? 68.978 46.936 61.075 1.00 23.05 95 LEU B CA 1
ATOM 3765 C C . LEU B 1 95 ? 69.745 46.609 62.363 1.00 22.72 95 LEU B C 1
ATOM 3766 O O . LEU B 1 95 ? 69.257 45.857 63.202 1.00 26.89 95 LEU B O 1
ATOM 3771 N N . LYS B 1 96 ? 70.940 47.164 62.530 1.00 20.80 96 LYS B N 1
ATOM 3772 C CA . LYS B 1 96 ? 71.731 46.850 63.718 1.00 22.99 96 LYS B CA 1
ATOM 3773 C C . LYS B 1 96 ? 71.560 47.807 64.881 1.00 22.64 96 LYS B C 1
ATOM 3774 O O . LYS B 1 96 ? 71.744 47.421 66.035 1.00 25.00 96 LYS B O 1
ATOM 3780 N N . TYR B 1 97 ? 71.215 49.056 64.590 1.00 20.40 97 TYR B N 1
ATOM 3781 C CA . TYR B 1 97 ? 71.036 50.023 65.658 1.00 20.38 97 TYR B CA 1
ATOM 3782 C C . TYR B 1 97 ? 69.615 50.534 65.851 1.00 19.12 97 TYR B C 1
ATOM 3783 O O . TYR B 1 97 ? 69.038 50.382 66.924 1.00 16.99 97 TYR B O 1
ATOM 3792 N N . PHE B 1 98 ? 69.061 51.152 64.811 1.00 16.08 98 PHE B N 1
ATOM 3793 C CA . PHE B 1 98 ? 67.743 51.755 64.917 1.00 18.23 98 PHE B CA 1
ATOM 3794 C C . PHE B 1 98 ? 66.618 50.810 65.322 1.00 22.58 98 PHE B C 1
ATOM 3795 O O . PHE B 1 98 ? 65.842 51.118 66.236 1.00 18.55 98 PHE B O 1
ATOM 3803 N N . LYS B 1 99 ? 66.538 49.662 64.657 1.00 18.67 99 LYS B N 1
ATOM 3804 C CA . LYS B 1 99 ? 65.514 48.667 64.956 1.00 16.21 99 LYS B CA 1
ATOM 3805 C C . LYS B 1 99 ? 65.477 48.308 66.435 1.00 16.26 99 LYS B C 1
ATOM 3806 O O . LYS B 1 99 ? 64.425 48.379 67.073 1.00 17.71 99 LYS B O 1
ATOM 3812 N N . VAL B 1 100 ? 66.627 47.938 66.990 1.00 14.56 100 VAL B N 1
ATOM 3813 C CA . VAL B 1 100 ? 66.661 47.543 68.397 1.00 19.68 100 VAL B CA 1
ATOM 3814 C C . VAL B 1 100 ? 66.403 48.727 69.320 1.00 18.69 100 VAL B C 1
ATOM 3815 O O . VAL B 1 100 ? 65.796 48.578 70.383 1.00 14.05 100 VAL B O 1
ATOM 3819 N N . GLY B 1 101 ? 66.885 49.900 68.922 1.00 16.89 101 GLY B N 1
ATOM 3820 C CA . GLY B 1 101 ? 66.662 51.078 69.735 1.00 17.92 101 GLY B CA 1
ATOM 3821 C C . GLY B 1 101 ? 65.173 51.349 69.867 1.00 18.22 101 GLY B C 1
ATOM 3822 O O . GLY B 1 101 ? 64.700 51.744 70.936 1.00 21.03 101 GLY B O 1
ATOM 3823 N N . MET B 1 102 ? 64.432 51.133 68.784 1.00 15.96 102 MET B N 1
ATOM 3824 C CA . MET B 1 102 ? 62.991 51.361 68.799 1.00 19.72 102 MET B CA 1
ATOM 3825 C C . MET B 1 102 ? 62.289 50.297 69.624 1.00 20.29 102 MET B C 1
ATOM 3826 O O . MET B 1 102 ? 61.341 50.597 70.342 1.00 20.01 102 MET B O 1
ATOM 3831 N N . GLU B 1 103 ? 62.751 49.053 69.511 1.00 17.26 103 GLU B N 1
ATOM 3832 C CA . GLU B 1 103 ? 62.160 47.955 70.275 1.00 20.52 103 GLU B CA 1
ATOM 3833 C C . GLU B 1 103 ? 62.243 48.278 71.772 1.00 19.87 103 GLU B C 1
ATOM 3834 O O . GLU B 1 103 ? 61.267 48.132 72.509 1.00 20.01 103 GLU B O 1
ATOM 3840 N N . LYS B 1 104 ? 63.426 48.713 72.203 1.00 23.04 104 LYS B N 1
ATOM 3841 C CA . LYS B 1 104 ? 63.685 49.061 73.593 1.00 21.57 104 LYS B CA 1
ATOM 3842 C C . LYS B 1 104 ? 62.850 50.271 74.022 1.00 21.78 104 LYS B C 1
ATOM 3843 O O . LYS B 1 104 ? 62.388 50.340 75.158 1.00 19.00 104 LYS B O 1
ATOM 3849 N N . SER B 1 105 ? 62.662 51.220 73.109 1.00 19.43 105 SER B N 1
ATOM 3850 C CA . SER B 1 105 ? 61.869 52.407 73.404 1.00 18.01 105 SER B CA 1
ATOM 3851 C C . SER B 1 105 ? 60.413 52.006 73.593 1.00 20.82 105 SER B C 1
ATOM 3852 O O . SER B 1 105 ? 59.741 52.476 74.512 1.00 20.09 105 SER B O 1
ATOM 3855 N N . ILE B 1 106 ? 59.928 51.136 72.714 1.00 17.69 106 ILE B N 1
ATOM 3856 C CA . ILE B 1 106 ? 58.549 50.673 72.782 1.00 17.32 106 ILE B CA 1
ATOM 3857 C C . ILE B 1 106 ? 58.377 49.923 74.092 1.00 17.43 106 ILE B C 1
ATOM 3858 O O . ILE B 1 106 ? 57.377 50.081 74.786 1.00 16.39 106 ILE B O 1
ATOM 3863 N N . GLU B 1 107 ? 59.383 49.134 74.443 1.00 16.77 107 GLU B N 1
ATOM 3864 C CA . GLU B 1 107 ? 59.344 48.363 75.670 1.00 20.68 107 GLU B CA 1
ATOM 3865 C C . GLU B 1 107 ? 59.210 49.209 76.938 1.00 20.22 107 GLU B C 1
ATOM 3866 O O . GLU B 1 107 ? 58.366 48.920 77.785 1.00 19.25 107 GLU B O 1
ATOM 3872 N N . VAL B 1 108 ? 60.020 50.254 77.091 1.00 17.69 108 VAL B N 1
ATOM 3873 C CA . VAL B 1 108 ? 59.910 51.045 78.314 1.00 16.90 108 VAL B CA 1
ATOM 3874 C C . VAL B 1 108 ? 58.641 51.894 78.350 1.00 21.24 108 VAL B C 1
ATOM 3875 O O . VAL B 1 108 ? 58.216 52.337 79.418 1.00 19.98 108 VAL B O 1
ATOM 3879 N N . MET B 1 109 ? 58.024 52.115 77.192 1.00 16.08 109 MET B N 1
ATOM 3880 C CA . MET B 1 109 ? 56.788 52.891 77.160 1.00 17.03 109 MET B CA 1
ATOM 3881 C C . MET B 1 109 ? 55.563 51.978 77.349 1.00 17.88 109 MET B C 1
ATOM 3882 O O . MET B 1 109 ? 54.420 52.410 77.204 1.00 16.31 109 MET B O 1
ATOM 3887 N N . GLY B 1 110 ? 55.813 50.712 77.670 1.00 19.54 110 GLY B N 1
ATOM 3888 C CA . GLY B 1 110 ? 54.717 49.790 77.934 1.00 19.88 110 GLY B CA 1
ATOM 3889 C C . GLY B 1 110 ? 54.168 48.968 76.789 1.00 21.70 110 GLY B C 1
ATOM 3890 O O . GLY B 1 110 ? 53.158 48.272 76.956 1.00 21.26 110 GLY B O 1
ATOM 3891 N N . GLY B 1 111 ? 54.816 49.035 75.629 1.00 18.94 111 GLY B N 1
ATOM 3892 C CA . GLY B 1 111 ? 54.342 48.266 74.496 1.00 16.50 111 GLY B CA 1
ATOM 3893 C C . GLY B 1 111 ? 55.074 46.948 74.389 1.00 17.71 111 GLY B C 1
ATOM 3894 O O . GLY B 1 111 ? 56.036 46.715 75.110 1.00 18.34 111 GLY B O 1
ATOM 3895 N N . ASP B 1 112 ? 54.622 46.081 73.488 1.00 20.21 112 ASP B N 1
ATOM 3896 C CA . ASP B 1 112 ? 55.270 44.786 73.293 1.00 23.84 112 ASP B CA 1
ATOM 3897 C C . ASP B 1 112 ? 55.969 44.774 71.932 1.00 24.19 112 ASP B C 1
ATOM 3898 O O . ASP B 1 112 ? 55.338 44.529 70.902 1.00 22.28 112 ASP B O 1
ATOM 3903 N N . PRO B 1 113 ? 57.288 45.020 71.915 1.00 23.37 113 PRO B N 1
ATOM 3904 C CA . PRO B 1 113 ? 58.051 45.036 70.662 1.00 25.71 113 PRO B CA 1
ATOM 3905 C C . PRO B 1 113 ? 57.967 43.735 69.849 1.00 28.06 113 PRO B C 1
ATOM 3906 O O . PRO B 1 113 ? 58.119 43.754 68.622 1.00 24.20 113 PRO B O 1
ATOM 3910 N N . LYS B 1 114 ? 57.725 42.614 70.524 1.00 24.75 114 LYS B N 1
ATOM 3911 C CA . LYS B 1 114 ? 57.622 41.331 69.829 1.00 28.41 114 LYS B CA 1
ATOM 3912 C C . LYS B 1 114 ? 56.382 41.307 68.950 1.00 28.04 114 LYS B C 1
ATOM 3913 O O . LYS B 1 114 ? 56.296 40.526 68.011 1.00 31.85 114 LYS B O 1
ATOM 3919 N N . LYS B 1 115 ? 55.410 42.158 69.252 1.00 24.62 115 LYS B N 1
ATOM 3920 C CA . LYS B 1 115 ? 54.209 42.190 68.436 1.00 24.18 115 LYS B CA 1
ATOM 3921 C C . LYS B 1 115 ? 54.217 43.340 67.429 1.00 25.43 115 LYS B C 1
ATOM 3922 O O . LYS B 1 115 ? 53.235 43.563 66.724 1.00 27.98 115 LYS B O 1
ATOM 3928 N N . VAL B 1 116 ? 55.330 44.067 67.357 1.00 20.43 116 VAL B N 1
ATOM 3929 C CA . VAL B 1 116 ? 55.451 45.178 66.402 1.00 19.31 116 VAL B CA 1
ATOM 3930 C C . VAL B 1 116 ? 56.164 44.688 65.139 1.00 21.20 116 VAL B C 1
ATOM 3931 O O . VAL B 1 116 ? 57.220 44.066 65.222 1.00 26.19 116 VAL B O 1
ATOM 3935 N N . GLU B 1 117 ? 55.592 44.963 63.973 1.00 19.89 117 GLU B N 1
ATOM 3936 C CA . GLU B 1 117 ? 56.222 44.558 62.718 1.00 21.16 117 GLU B CA 1
ATOM 3937 C C . GLU B 1 117 ? 57.329 45.559 62.356 1.00 24.52 117 GLU B C 1
ATOM 3938 O O . GLU B 1 117 ? 57.184 46.764 62.580 1.00 27.48 117 GLU B O 1
ATOM 3944 N N . PHE B 1 118 ? 58.434 45.056 61.811 1.00 20.91 118 PHE B N 1
ATOM 3945 C CA . PHE B 1 118 ? 59.532 45.906 61.388 1.00 19.54 118 PHE B CA 1
ATOM 3946 C C . PHE B 1 118 ? 59.804 45.684 59.903 1.00 24.20 118 PHE B C 1
ATOM 3947 O O . PHE B 1 118 ? 60.148 44.577 59.471 1.00 23.17 118 PHE B O 1
ATOM 3955 N N . VAL B 1 119 ? 59.630 46.747 59.124 1.00 20.17 119 VAL B N 1
ATOM 3956 C CA . VAL B 1 119 ? 59.850 46.686 57.686 1.00 18.57 119 VAL B CA 1
ATOM 3957 C C . VAL B 1 119 ? 60.910 47.690 57.227 1.00 23.17 119 VAL B C 1
ATOM 3958 O O . VAL B 1 119 ? 60.842 48.883 57.556 1.00 21.69 119 VAL B O 1
ATOM 3962 N N . LEU B 1 120 ? 61.907 47.187 56.502 1.00 22.31 120 LEU B N 1
ATOM 3963 C CA . LEU B 1 120 ? 62.948 48.029 55.917 1.00 21.14 120 LEU B CA 1
ATOM 3964 C C . LEU B 1 120 ? 62.267 48.452 54.613 1.00 19.41 120 LEU B C 1
ATOM 3965 O O . LEU B 1 120 ? 61.804 47.591 53.863 1.00 18.55 120 LEU B O 1
ATOM 3970 N N . ALA B 1 121 ? 62.175 49.757 54.355 1.00 17.40 121 ALA B N 1
ATOM 3971 C CA . ALA B 1 121 ? 61.492 50.261 53.154 1.00 19.28 121 ALA B CA 1
ATOM 3972 C C . ALA B 1 121 ? 61.846 49.549 51.851 1.00 18.83 121 ALA B C 1
ATOM 3973 O O . ALA B 1 121 ? 60.967 49.276 51.038 1.00 17.75 121 ALA B O 1
ATOM 3975 N N . SER B 1 122 ? 63.127 49.256 51.643 1.00 17.89 122 SER B N 1
ATOM 3976 C CA . SER B 1 122 ? 63.535 48.605 50.404 1.00 20.78 122 SER B CA 1
ATOM 3977 C C . SER B 1 122 ? 62.805 47.283 50.139 1.00 22.69 122 SER B C 1
ATOM 3978 O O . SER B 1 122 ? 62.735 46.828 48.992 1.00 22.23 122 SER B O 1
ATOM 3981 N N . GLU B 1 123 ? 62.250 46.672 51.184 1.00 22.38 123 GLU B N 1
ATOM 3982 C CA . GLU B 1 123 ? 61.500 45.431 51.001 1.00 22.58 123 GLU B CA 1
ATOM 3983 C C . GLU B 1 123 ? 60.352 45.714 50.026 1.00 24.04 123 GLU B C 1
ATOM 3984 O O . GLU B 1 123 ? 59.987 44.850 49.229 1.00 25.77 123 GLU B O 1
ATOM 3990 N N . ILE B 1 124 ? 59.774 46.915 50.078 1.00 16.49 124 ILE B N 1
ATOM 3991 C CA . ILE B 1 124 ? 58.696 47.221 49.139 1.00 22.50 124 ILE B CA 1
ATOM 3992 C C . ILE B 1 124 ? 59.147 48.125 47.980 1.00 22.55 124 ILE B C 1
ATOM 3993 O O . ILE B 1 124 ? 58.556 48.083 46.904 1.00 19.40 124 ILE B O 1
ATOM 3998 N N . LEU B 1 125 ? 60.193 48.925 48.183 1.00 16.64 125 LEU B N 1
ATOM 3999 C CA . LEU B 1 125 ? 60.664 49.822 47.122 1.00 22.65 125 LEU B CA 1
ATOM 4000 C C . LEU B 1 125 ? 61.275 49.047 45.956 1.00 27.45 125 LEU B C 1
ATOM 4001 O O . LEU B 1 125 ? 61.271 49.513 44.816 1.00 26.07 125 LEU B O 1
ATOM 4006 N N . GLU B 1 126 ? 61.791 47.857 46.253 1.00 27.55 126 GLU B N 1
ATOM 4007 C CA . GLU B 1 126 ? 62.395 47.000 45.243 1.00 28.98 126 GLU B CA 1
ATOM 4008 C C . GLU B 1 126 ? 61.353 46.314 44.371 1.00 29.29 126 GLU B C 1
ATOM 4009 O O . GLU B 1 126 ? 61.681 45.452 43.562 1.00 27.11 126 GLU B O 1
ATOM 4015 N N . LYS B 1 127 ? 60.095 46.701 44.537 1.00 25.82 127 LYS B N 1
ATOM 4016 C CA . LYS B 1 127 ? 59.019 46.132 43.740 1.00 27.43 127 LYS B CA 1
ATOM 4017 C C . LYS B 1 127 ? 58.469 47.167 42.752 1.00 30.23 127 LYS B C 1
ATOM 4018 O O . LYS B 1 127 ? 58.103 48.279 43.138 1.00 29.50 127 LYS B O 1
ATOM 4024 N N . GLY B 1 128 ? 58.418 46.797 41.476 1.00 27.41 128 GLY B N 1
ATOM 4025 C CA . GLY B 1 128 ? 57.920 47.703 40.456 1.00 19.17 128 GLY B CA 1
ATOM 4026 C C . GLY B 1 128 ? 56.469 48.141 40.610 1.00 24.97 128 GLY B C 1
ATOM 4027 O O . GLY B 1 128 ? 56.121 49.272 40.253 1.00 22.55 128 GLY B O 1
ATOM 4028 N N . ASP B 1 129 ? 55.608 47.264 41.124 1.00 25.44 129 ASP B N 1
ATOM 4029 C CA . ASP B 1 129 ? 54.203 47.643 41.291 1.00 29.75 129 ASP B CA 1
ATOM 4030 C C . ASP B 1 129 ? 54.054 48.740 42.354 1.00 27.79 129 ASP B C 1
ATOM 4031 O O . ASP B 1 129 ? 53.045 49.460 42.390 1.00 24.63 129 ASP B O 1
ATOM 4036 N N . TYR B 1 130 ? 55.067 48.870 43.207 1.00 24.75 130 TYR B N 1
ATOM 4037 C CA . TYR B 1 130 ? 55.062 49.912 44.219 1.00 19.81 130 TYR B CA 1
ATOM 4038 C C . TYR B 1 130 ? 55.233 51.223 43.467 1.00 21.10 130 TYR B C 1
ATOM 4039 O O . TYR B 1 130 ? 54.498 52.193 43.684 1.00 18.69 130 TYR B O 1
ATOM 4048 N N . TRP B 1 131 ? 56.201 51.245 42.559 1.00 20.19 131 TRP B N 1
ATOM 4049 C CA . TRP B 1 131 ? 56.460 52.459 41.799 1.00 23.19 131 TRP B CA 1
ATOM 4050 C C . TRP B 1 131 ? 55.325 52.849 40.865 1.00 21.75 131 TRP B C 1
ATOM 4051 O O . TRP B 1 131 ? 55.120 54.035 40.571 1.00 24.22 131 TRP B O 1
ATOM 4062 N N . GLN B 1 132 ? 54.570 51.862 40.410 1.00 22.12 132 GLN B N 1
ATOM 4063 C CA . GLN B 1 132 ? 53.439 52.168 39.558 1.00 22.08 132 GLN B CA 1
ATOM 4064 C C . GLN B 1 132 ? 52.461 52.984 40.405 1.00 19.80 132 GLN B C 1
ATOM 4065 O O . GLN B 1 132 ? 51.779 53.887 39.910 1.00 24.37 132 GLN B O 1
ATOM 4071 N N . THR B 1 133 ? 52.398 52.672 41.693 1.00 17.28 133 THR B N 1
ATOM 4072 C CA . THR B 1 133 ? 51.498 53.408 42.567 1.00 20.92 133 THR B CA 1
ATOM 4073 C C . THR B 1 133 ? 52.076 54.790 42.872 1.00 19.58 133 THR B C 1
ATOM 4074 O O . THR B 1 133 ? 51.339 55.746 43.053 1.00 19.24 133 THR B O 1
ATOM 4078 N N . VAL B 1 134 ? 53.396 54.911 42.897 1.00 19.61 134 VAL B N 1
ATOM 4079 C CA . VAL B 1 134 ? 53.994 56.227 43.111 1.00 18.37 134 VAL B CA 1
ATOM 4080 C C . VAL B 1 134 ? 53.555 57.109 41.944 1.00 19.07 134 VAL B C 1
ATOM 4081 O O . VAL B 1 134 ? 53.225 58.279 42.131 1.00 18.77 134 VAL B O 1
ATOM 4085 N N . ILE B 1 135 ? 53.559 56.545 40.738 1.00 17.26 135 ILE B N 1
ATOM 4086 C CA . ILE B 1 135 ? 53.163 57.301 39.549 1.00 17.98 135 ILE B CA 1
ATOM 4087 C C . ILE B 1 135 ? 51.671 57.631 39.634 1.00 19.71 135 ILE B C 1
ATOM 4088 O O . ILE B 1 135 ? 51.260 58.769 39.390 1.00 22.92 135 ILE B O 1
ATOM 4093 N N . ASP B 1 136 ? 50.872 56.630 39.986 1.00 19.14 136 ASP B N 1
ATOM 4094 C CA . ASP B 1 136 ? 49.424 56.794 40.118 1.00 21.50 136 ASP B CA 1
ATOM 4095 C C . ASP B 1 136 ? 49.130 57.959 41.068 1.00 19.74 136 ASP B C 1
ATOM 4096 O O . ASP B 1 136 ? 48.353 58.851 40.737 1.00 22.86 136 ASP B O 1
ATOM 4101 N N . ILE B 1 137 ? 49.766 57.960 42.235 1.00 19.06 137 ILE B N 1
ATOM 4102 C CA . ILE B 1 137 ? 49.580 59.050 43.200 1.00 21.71 137 ILE B CA 1
ATOM 4103 C C . ILE B 1 137 ? 50.061 60.382 42.609 1.00 21.96 137 ILE B C 1
ATOM 4104 O O . ILE B 1 137 ? 49.368 61.400 42.683 1.00 23.57 137 ILE B O 1
ATOM 4109 N N . SER B 1 138 ? 51.245 60.370 42.008 1.00 24.42 138 SER B N 1
ATOM 4110 C CA . SER B 1 138 ? 51.817 61.586 41.429 1.00 20.27 138 SER B CA 1
ATOM 4111 C C . SER B 1 138 ? 50.966 62.244 40.339 1.00 24.25 138 SER B C 1
ATOM 4112 O O . SER B 1 138 ? 51.062 63.456 40.126 1.00 21.53 138 SER B O 1
ATOM 4115 N N . LYS B 1 139 ? 50.153 61.457 39.639 1.00 20.85 139 LYS B N 1
ATOM 4116 C CA . LYS B 1 139 ? 49.288 62.011 38.597 1.00 23.11 139 LYS B CA 1
ATOM 4117 C C . LYS B 1 139 ? 48.162 62.805 39.252 1.00 23.62 139 LYS B C 1
ATOM 4118 O O . LYS B 1 139 ? 47.453 63.548 38.578 1.00 28.33 139 LYS B O 1
ATOM 4124 N N . ASN B 1 140 ? 47.998 62.637 40.563 1.00 22.67 140 ASN B N 1
ATOM 4125 C CA . ASN B 1 140 ? 46.940 63.324 41.293 1.00 25.69 140 ASN B CA 1
ATOM 4126 C C . ASN B 1 140 ? 47.419 64.450 42.186 1.00 22.67 140 ASN B C 1
ATOM 4127 O O . ASN B 1 140 ? 46.627 65.043 42.906 1.00 26.23 140 ASN B O 1
ATOM 4132 N N . VAL B 1 141 ? 48.709 64.755 42.128 1.00 23.52 141 VAL B N 1
ATOM 4133 C CA . VAL B 1 141 ? 49.272 65.824 42.946 1.00 19.80 141 VAL B CA 1
ATOM 4134 C C . VAL B 1 141 ? 50.035 66.782 42.052 1.00 23.27 141 VAL B C 1
ATOM 4135 O O . VAL B 1 141 ? 50.787 66.361 41.168 1.00 22.48 141 VAL B O 1
ATOM 4139 N N . THR B 1 142 ? 49.845 68.075 42.271 1.00 21.01 142 THR B N 1
ATOM 4140 C CA . THR B 1 142 ? 50.551 69.062 41.470 1.00 23.03 142 THR B CA 1
ATOM 4141 C C . THR B 1 142 ? 51.985 69.206 41.965 1.00 22.89 142 THR B C 1
ATOM 4142 O O . THR B 1 142 ? 52.281 68.971 43.138 1.00 25.43 142 THR B O 1
ATOM 4146 N N . LEU B 1 143 ? 52.875 69.581 41.059 1.00 20.81 143 LEU B N 1
ATOM 4147 C CA . LEU B 1 143 ? 54.273 69.795 41.403 1.00 25.23 143 LEU B CA 1
ATOM 4148 C C . LEU B 1 143 ? 54.321 70.836 42.521 1.00 25.31 143 LEU B C 1
ATOM 4149 O O . LEU B 1 143 ? 55.097 70.717 43.469 1.00 25.62 143 LEU B O 1
ATOM 4154 N N . SER B 1 144 ? 53.474 71.855 42.402 1.00 23.68 144 SER B N 1
ATOM 4155 C CA . SER B 1 144 ? 53.403 72.927 43.392 1.00 27.86 144 SER B CA 1
ATOM 4156 C C . SER B 1 144 ? 53.107 72.364 44.777 1.00 24.86 144 SER B C 1
ATOM 4157 O O . SER B 1 144 ? 53.730 72.761 45.756 1.00 23.74 144 SER B O 1
ATOM 4160 N N . ARG B 1 145 ? 52.143 71.449 44.856 1.00 21.26 145 ARG B N 1
ATOM 4161 C CA . ARG B 1 145 ? 51.800 70.821 46.130 1.00 23.59 145 ARG B CA 1
ATOM 4162 C C . ARG B 1 145 ? 52.998 70.014 46.675 1.00 23.43 145 ARG B C 1
ATOM 4163 O O . ARG B 1 145 ? 53.297 70.058 47.871 1.00 24.63 145 ARG B O 1
ATOM 4171 N N . VAL B 1 146 ? 53.687 69.285 45.798 1.00 20.37 146 VAL B N 1
ATOM 4172 C CA . VAL B 1 146 ? 54.840 68.495 46.223 1.00 17.61 146 VAL B CA 1
ATOM 4173 C C . VAL B 1 146 ? 55.941 69.391 46.801 1.00 20.82 146 VAL B C 1
ATOM 4174 O O . VAL B 1 146 ? 56.556 69.057 47.811 1.00 20.06 146 VAL B O 1
ATOM 4178 N N . MET B 1 147 ? 56.185 70.528 46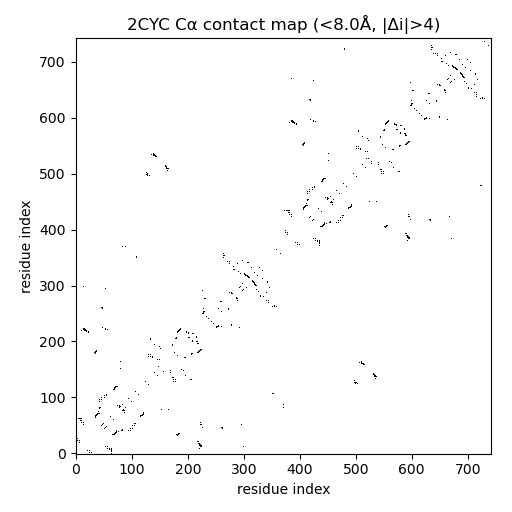.154 1.00 20.81 147 MET B N 1
ATOM 4179 C CA . MET B 1 147 ? 57.221 71.461 46.598 1.00 26.28 147 MET B CA 1
ATOM 4180 C C . MET B 1 147 ? 56.950 71.999 47.990 1.00 25.11 147 MET B C 1
ATOM 4181 O O . MET B 1 147 ? 57.876 72.192 48.777 1.00 27.73 147 MET B O 1
ATOM 4186 N N . ARG B 1 148 ? 55.679 72.238 48.287 1.00 26.21 148 ARG B N 1
ATOM 4187 C CA . ARG B 1 148 ? 55.284 72.756 49.591 1.00 32.23 148 ARG B CA 1
ATOM 4188 C C . ARG B 1 148 ? 55.279 71.671 50.655 1.00 31.61 148 ARG B C 1
ATOM 4189 O O . ARG B 1 148 ? 55.111 71.956 51.839 1.00 34.46 148 ARG B O 1
ATOM 4197 N N . SER B 1 149 ? 55.495 70.430 50.237 1.00 28.76 149 SER B N 1
ATOM 4198 C CA . SER B 1 149 ? 55.493 69.308 51.169 1.00 27.42 149 SER B CA 1
ATOM 4199 C C . SER B 1 149 ? 56.872 68.839 51.618 1.00 21.42 149 SER B C 1
ATOM 4200 O O . SER B 1 149 ? 56.971 68.011 52.522 1.00 22.78 149 SER B O 1
ATOM 4203 N N . ILE B 1 150 ? 57.932 69.368 51.014 1.00 21.04 150 ILE B N 1
ATOM 4204 C CA . ILE B 1 150 ? 59.277 68.925 51.373 1.00 29.94 150 ILE B CA 1
ATOM 4205 C C . ILE B 1 150 ? 59.711 69.245 52.795 1.00 27.25 150 ILE B C 1
ATOM 4206 O O . ILE B 1 150 ? 60.768 68.780 53.239 1.00 19.86 150 ILE B O 1
ATOM 4211 N N . THR B 1 151 ? 58.923 70.043 53.509 1.00 22.03 151 THR B N 1
ATOM 4212 C CA . THR B 1 151 ? 59.285 70.364 54.886 1.00 22.75 151 THR B CA 1
ATOM 4213 C C . THR B 1 151 ? 59.186 69.106 55.755 1.00 23.85 151 THR B C 1
ATOM 4214 O O . THR B 1 151 ? 59.761 69.060 56.843 1.00 21.11 151 THR B O 1
ATOM 4218 N N . ILE B 1 152 ? 58.458 68.092 55.278 1.00 17.88 152 ILE B N 1
ATOM 4219 C CA . ILE B 1 152 ? 58.312 66.851 56.037 1.00 19.97 152 ILE B CA 1
ATOM 4220 C C . ILE B 1 152 ? 59.678 66.177 56.178 1.00 24.58 152 ILE B C 1
ATOM 4221 O O . ILE B 1 152 ? 59.877 65.341 57.064 1.00 27.39 152 ILE B O 1
ATOM 4226 N N . MET B 1 153 ? 60.622 66.518 55.305 1.00 23.99 153 MET B N 1
ATOM 4227 C CA . MET B 1 153 ? 61.939 65.909 55.426 1.00 25.67 153 MET B CA 1
ATOM 4228 C C . MET B 1 153 ? 62.923 66.899 56.037 1.00 26.10 153 MET B C 1
ATOM 4229 O O . MET B 1 153 ? 64.137 66.790 55.849 1.00 21.17 153 MET B O 1
ATOM 4234 N N . GLY B 1 154 ? 62.371 67.847 56.798 1.00 28.69 154 GLY B N 1
ATOM 4235 C CA . GLY B 1 154 ? 63.169 68.856 57.473 1.00 34.72 154 GLY B CA 1
ATOM 4236 C C . GLY B 1 154 ? 63.954 69.695 56.494 1.00 39.50 154 GLY B C 1
ATOM 4237 O O . GLY B 1 154 ? 65.076 70.107 56.766 1.00 40.20 154 GLY B O 1
ATOM 4238 N N . ARG B 1 155 ? 63.340 69.977 55.355 1.00 42.61 155 ARG B N 1
ATOM 4239 C CA . ARG B 1 155 ? 64.011 70.732 54.316 1.00 44.55 155 ARG B CA 1
ATOM 4240 C C . ARG B 1 155 ? 63.135 71.864 53.797 1.00 44.59 155 ARG B C 1
ATOM 4241 O O . ARG B 1 155 ? 61.911 71.804 53.887 1.00 44.38 155 ARG B O 1
ATOM 4249 N N . GLN B 1 156 ? 63.774 72.902 53.271 1.00 45.33 156 GLN B N 1
ATOM 4250 C CA . GLN B 1 156 ? 63.060 74.042 52.713 1.00 48.83 156 GLN B CA 1
ATOM 4251 C C . GLN B 1 156 ? 63.305 74.075 51.212 1.00 48.94 156 GLN B C 1
ATOM 4252 O O . GLN B 1 156 ? 64.381 73.714 50.735 1.00 47.50 156 GLN B O 1
ATOM 4258 N N . MET B 1 157 ? 62.299 74.506 50.467 1.00 52.56 157 MET B N 1
ATOM 4259 C CA . MET B 1 157 ? 62.420 74.586 49.023 1.00 58.77 157 MET B CA 1
ATOM 4260 C C . MET B 1 157 ? 63.497 75.613 48.701 1.00 61.51 157 MET B C 1
ATOM 4261 O O . MET B 1 157 ? 63.369 76.786 49.042 1.00 65.25 157 MET B O 1
ATOM 4266 N N . GLY B 1 158 ? 64.571 75.162 48.064 1.00 64.27 158 GLY B N 1
ATOM 4267 C CA . GLY B 1 158 ? 65.646 76.071 47.715 1.00 65.35 158 GLY B CA 1
ATOM 4268 C C . GLY B 1 158 ? 66.082 75.913 46.274 1.00 65.71 158 GLY B C 1
ATOM 4269 O O . GLY B 1 158 ? 65.891 74.858 45.668 1.00 66.47 158 GLY B O 1
ATOM 4270 N N . GLU B 1 159 ? 66.657 76.966 45.710 1.00 67.44 159 GLU B N 1
ATOM 4271 C CA . GLU B 1 159 ? 67.125 76.896 44.334 1.00 68.51 159 GLU B CA 1
ATOM 4272 C C . GLU B 1 159 ? 68.203 75.816 44.290 1.00 64.15 159 GLU B C 1
ATOM 4273 O O . GLU B 1 159 ? 68.975 75.666 45.239 1.00 65.26 159 GLU B O 1
ATOM 4279 N N . ALA B 1 160 ? 68.242 75.055 43.202 1.00 55.05 160 ALA B N 1
ATOM 4280 C CA . ALA B 1 160 ? 69.237 73.997 43.039 1.00 49.54 160 ALA B CA 1
ATOM 4281 C C . ALA B 1 160 ? 68.991 72.730 43.873 1.00 41.42 160 ALA B C 1
ATOM 4282 O O . ALA B 1 160 ? 69.912 71.934 44.080 1.00 38.62 160 ALA B O 1
ATOM 4284 N N . ILE B 1 161 ? 67.768 72.534 44.360 1.00 33.31 161 ILE B N 1
ATOM 4285 C CA . ILE B 1 161 ? 67.490 71.318 45.121 1.00 31.23 161 ILE B CA 1
ATOM 4286 C C . ILE B 1 161 ? 67.449 70.179 44.096 1.00 28.79 161 ILE B C 1
ATOM 4287 O O . ILE B 1 161 ? 66.913 70.360 42.998 1.00 22.57 161 ILE B O 1
ATOM 4292 N N . ASP B 1 162 ? 68.032 69.026 44.430 1.00 25.17 162 ASP B N 1
ATOM 4293 C CA . ASP B 1 162 ? 68.034 67.898 43.494 1.00 25.45 162 ASP B CA 1
ATOM 4294 C C . ASP B 1 162 ? 66.617 67.339 43.359 1.00 20.47 162 ASP B C 1
ATOM 4295 O O . ASP B 1 162 ? 65.836 67.380 44.304 1.00 21.88 162 ASP B O 1
ATOM 4300 N N . PHE B 1 163 ? 66.290 66.811 42.184 1.00 19.24 163 PHE B N 1
ATOM 4301 C CA . PHE B 1 163 ? 64.947 66.295 41.924 1.00 18.11 163 PHE B CA 1
ATOM 4302 C C . PHE B 1 163 ? 64.533 65.119 42.801 1.00 16.99 163 PHE B C 1
ATOM 4303 O O . PHE B 1 163 ? 63.350 64.971 43.121 1.00 20.73 163 PHE B O 1
ATOM 4311 N N . ALA B 1 164 ? 65.497 64.288 43.189 1.00 16.79 164 ALA B N 1
ATOM 4312 C CA . ALA B 1 164 ? 65.202 63.120 44.012 1.00 16.48 164 ALA B CA 1
ATOM 4313 C C . ALA B 1 164 ? 64.454 63.471 45.292 1.00 15.21 164 ALA B C 1
ATOM 4314 O O . ALA B 1 164 ? 63.619 62.695 45.762 1.00 15.63 164 ALA B O 1
ATOM 4316 N N . LYS B 1 165 ? 64.750 64.635 45.863 1.00 16.39 165 LYS B N 1
ATOM 4317 C CA . LYS B 1 165 ? 64.081 65.037 47.095 1.00 19.94 165 LYS B CA 1
ATOM 4318 C C . LYS B 1 165 ? 62.603 65.331 46.873 1.00 18.08 165 LYS B C 1
ATOM 4319 O O . LYS B 1 165 ? 61.809 65.218 47.800 1.00 16.80 165 LYS B O 1
ATOM 4325 N N . LEU B 1 166 ? 62.229 65.679 45.644 1.00 16.45 166 LEU B N 1
ATOM 4326 C CA . LEU B 1 166 ? 60.827 65.951 45.333 1.00 19.53 166 LEU B CA 1
ATOM 4327 C C . LEU B 1 166 ? 60.045 64.643 45.187 1.00 19.23 166 LEU B C 1
ATOM 4328 O O . LEU B 1 166 ? 58.826 64.613 45.381 1.00 15.49 166 LEU B O 1
ATOM 4333 N N . ILE B 1 167 ? 60.743 63.561 44.849 1.00 16.06 167 ILE B N 1
ATOM 4334 C CA . ILE B 1 167 ? 60.085 62.256 44.720 1.00 13.65 167 ILE B CA 1
ATOM 4335 C C . ILE B 1 167 ? 59.761 61.691 46.109 1.00 14.64 167 ILE B C 1
ATOM 4336 O O . ILE B 1 167 ? 58.770 60.978 46.298 1.00 23.25 167 ILE B O 1
ATOM 4341 N N . TYR B 1 168 ? 60.600 62.037 47.085 1.00 17.23 168 TYR B N 1
ATOM 4342 C CA . TYR B 1 168 ? 60.456 61.578 48.475 1.00 14.09 168 TYR B CA 1
ATOM 4343 C C . TYR B 1 168 ? 59.019 61.653 49.042 1.00 14.78 168 TYR B C 1
ATOM 4344 O O . TYR B 1 168 ? 58.448 60.643 49.474 1.00 18.35 168 TYR B O 1
ATOM 4353 N N . PRO B 1 169 ? 58.406 62.841 49.032 1.00 15.56 169 PRO B N 1
ATOM 4354 C CA . PRO B 1 169 ? 57.043 62.934 49.573 1.00 19.77 169 PRO B CA 1
ATOM 4355 C C . PRO B 1 169 ? 56.034 62.004 48.887 1.00 20.15 169 PRO B C 1
ATOM 4356 O O . PRO B 1 169 ? 55.093 61.519 49.515 1.00 19.69 169 PRO B O 1
ATOM 4360 N N . MET B 1 170 ? 56.210 61.776 47.590 1.00 18.89 170 MET B N 1
ATOM 4361 C CA . MET B 1 170 ? 55.300 60.888 46.880 1.00 17.80 170 MET B CA 1
ATOM 4362 C C . MET B 1 170 ? 55.560 59.451 47.314 1.00 15.78 170 MET B C 1
ATOM 4363 O O . MET B 1 170 ? 54.652 58.623 47.334 1.00 21.91 170 MET B O 1
ATOM 4368 N N . MET B 1 171 ? 56.805 59.157 47.673 1.00 17.30 171 MET B N 1
ATOM 4369 C CA . MET B 1 171 ? 57.141 57.830 48.160 1.00 17.19 171 MET B CA 1
ATOM 4370 C C . MET B 1 171 ? 56.474 57.647 49.525 1.00 18.50 171 MET B C 1
ATOM 4371 O O . MET B 1 171 ? 55.924 56.578 49.825 1.00 16.35 171 MET B O 1
ATOM 4376 N N . GLN B 1 172 ? 56.508 58.691 50.352 1.00 15.49 172 GLN B N 1
ATOM 4377 C CA . GLN B 1 172 ? 55.911 58.584 51.680 1.00 17.87 172 GLN B CA 1
ATOM 4378 C C . GLN B 1 172 ? 54.414 58.304 51.581 1.00 15.57 172 GLN B C 1
ATOM 4379 O O . GLN B 1 172 ? 53.871 57.532 52.374 1.00 17.35 172 GLN B O 1
ATOM 4385 N N . VAL B 1 173 ? 53.746 58.918 50.606 1.00 13.91 173 VAL B N 1
ATOM 4386 C CA . VAL B 1 173 ? 52.312 58.686 50.438 1.00 14.89 173 VAL B CA 1
ATOM 4387 C C . VAL B 1 173 ? 52.095 57.260 49.911 1.00 20.01 173 VAL B C 1
ATOM 4388 O O . VAL B 1 173 ? 51.226 56.532 50.394 1.00 16.18 173 VAL B O 1
ATOM 4392 N N . ALA B 1 174 ? 52.905 56.859 48.933 1.00 17.54 174 ALA B N 1
ATOM 4393 C CA . ALA B 1 174 ? 52.813 55.516 48.365 1.00 19.48 174 ALA B CA 1
ATOM 4394 C C . ALA B 1 174 ? 53.058 54.451 49.436 1.00 19.74 174 ALA B C 1
ATOM 4395 O O . ALA B 1 174 ? 52.441 53.385 49.413 1.00 19.69 174 ALA B O 1
ATOM 4397 N N . ASP B 1 175 ? 53.958 54.738 50.376 1.00 19.82 175 ASP B N 1
ATOM 4398 C CA . ASP B 1 175 ? 54.264 53.777 51.432 1.00 18.30 175 ASP B CA 1
ATOM 4399 C C . ASP B 1 175 ? 53.003 53.429 52.213 1.00 17.70 175 ASP B C 1
ATOM 4400 O O . ASP B 1 175 ? 52.839 52.304 52.685 1.00 17.00 175 ASP B O 1
ATOM 4405 N N . ILE B 1 176 ? 52.128 54.413 52.367 1.00 18.32 176 ILE B N 1
ATOM 4406 C CA . ILE B 1 176 ? 50.887 54.214 53.099 1.00 17.64 176 ILE B CA 1
ATOM 4407 C C . ILE B 1 176 ? 49.954 53.257 52.357 1.00 15.81 176 ILE B C 1
ATOM 4408 O O . ILE B 1 176 ? 49.527 52.232 52.891 1.00 15.45 176 ILE B O 1
ATOM 4413 N N . PHE B 1 177 ? 49.656 53.580 51.112 1.00 13.35 177 PHE B N 1
ATOM 4414 C CA . PHE B 1 177 ? 48.752 52.738 50.349 1.00 21.63 177 PHE B CA 1
ATOM 4415 C C . PHE B 1 177 ? 49.296 51.366 49.970 1.00 16.95 177 PHE B C 1
ATOM 4416 O O . PHE B 1 177 ? 48.573 50.377 50.031 1.00 21.28 177 PHE B O 1
ATOM 4424 N N . TYR B 1 178 ? 50.574 51.284 49.618 1.00 16.89 178 TYR B N 1
ATOM 4425 C CA . TYR B 1 178 ? 51.131 49.984 49.251 1.00 21.38 178 TYR B CA 1
ATOM 4426 C C . TYR B 1 178 ? 51.081 48.990 50.422 1.00 20.66 178 TYR B C 1
ATOM 4427 O O . TYR B 1 178 ? 50.945 47.782 50.218 1.00 21.68 178 TYR B O 1
ATOM 4436 N N . GLN B 1 179 ? 51.187 49.488 51.651 1.00 19.62 179 GLN B N 1
ATOM 4437 C CA . GLN B 1 179 ? 51.140 48.598 52.807 1.00 17.34 179 GLN B CA 1
ATOM 4438 C C . GLN B 1 179 ? 49.734 48.469 53.394 1.00 15.79 179 GLN B C 1
ATOM 4439 O O . GLN B 1 179 ? 49.546 47.807 54.417 1.00 17.43 179 GLN B O 1
ATOM 4445 N N . GLY B 1 180 ? 48.749 49.088 52.749 1.00 15.84 180 GLY B N 1
ATOM 4446 C CA . GLY B 1 180 ? 47.384 49.023 53.263 1.00 18.11 180 GLY B CA 1
ATOM 4447 C C . GLY B 1 180 ? 47.232 49.661 54.641 1.00 20.83 180 GLY B C 1
ATOM 4448 O O . GLY B 1 180 ? 46.442 49.203 55.475 1.00 18.93 180 GLY B O 1
ATOM 4449 N N . VAL B 1 181 ? 47.993 50.725 54.892 1.00 21.73 181 VAL B N 1
ATOM 4450 C CA . VAL B 1 181 ? 47.938 51.419 56.182 1.00 20.27 181 VAL B CA 1
ATOM 4451 C C . VAL B 1 181 ? 46.643 52.209 56.374 1.00 15.89 181 VAL B C 1
ATOM 4452 O O . VAL B 1 181 ? 46.315 53.075 55.567 1.00 17.73 181 VAL B O 1
ATOM 4456 N N . THR B 1 182 ? 45.909 51.915 57.442 1.00 15.94 182 THR B N 1
ATOM 4457 C CA . THR B 1 182 ? 44.671 52.646 57.718 1.00 20.79 182 THR B CA 1
ATOM 4458 C C . THR B 1 182 ? 44.864 53.604 58.898 1.00 21.66 182 THR B C 1
ATOM 4459 O O . THR B 1 182 ? 44.051 54.496 59.128 1.00 21.57 182 THR B O 1
ATOM 4463 N N . ILE B 1 183 ? 45.960 53.407 59.626 1.00 20.23 183 ILE B N 1
ATOM 4464 C CA . ILE B 1 183 ? 46.330 54.243 60.764 1.00 17.94 183 ILE B CA 1
ATOM 4465 C C . ILE B 1 183 ? 47.733 54.807 60.488 1.00 18.06 183 ILE B C 1
ATOM 4466 O O . ILE B 1 183 ? 48.750 54.216 60.875 1.00 13.50 183 ILE B O 1
ATOM 4471 N N . ALA B 1 184 ? 47.782 55.947 59.809 1.00 16.96 184 ALA B N 1
ATOM 4472 C CA . ALA B 1 184 ? 49.058 56.585 59.465 1.00 17.87 184 ALA B CA 1
ATOM 4473 C C . ALA B 1 184 ? 49.497 57.454 60.630 1.00 18.50 184 ALA B C 1
ATOM 4474 O O . ALA B 1 184 ? 48.918 58.509 60.897 1.00 17.78 184 ALA B O 1
ATOM 4476 N N . HIS B 1 185 ? 50.530 56.980 61.319 1.00 17.33 185 HIS B N 1
ATOM 4477 C CA . HIS B 1 185 ? 51.067 57.619 62.512 1.00 17.56 185 HIS B CA 1
ATOM 4478 C C . HIS B 1 185 ? 52.398 58.316 62.276 1.00 19.23 185 HIS B C 1
ATOM 4479 O O . HIS B 1 185 ? 53.301 57.766 61.638 1.00 19.77 185 HIS B O 1
ATOM 4486 N N . ALA B 1 186 ? 52.521 59.530 62.801 1.00 16.98 186 ALA B N 1
ATOM 4487 C CA . ALA B 1 186 ? 53.764 60.276 62.664 1.00 17.58 186 ALA B CA 1
ATOM 4488 C C . ALA B 1 186 ? 53.790 61.451 63.613 1.00 19.04 186 ALA B C 1
ATOM 4489 O O . ALA B 1 186 ? 52.802 61.740 64.294 1.00 17.61 186 ALA B O 1
ATOM 4491 N N . GLY B 1 187 ? 54.939 62.114 63.671 1.00 17.63 187 GLY B N 1
ATOM 4492 C CA . GLY B 1 187 ? 55.053 63.291 64.498 1.00 11.45 187 GLY B CA 1
ATOM 4493 C C . GLY B 1 187 ? 54.324 64.370 63.723 1.00 19.54 187 GLY B C 1
ATOM 4494 O O . GLY B 1 187 ? 54.144 64.259 62.500 1.00 14.84 187 GLY B O 1
ATOM 4495 N N . MET B 1 188 ? 53.911 65.421 64.421 1.00 17.53 188 MET B N 1
ATOM 4496 C CA . MET B 1 188 ? 53.166 66.518 63.805 1.00 14.82 188 MET B CA 1
ATOM 4497 C C . MET B 1 188 ? 53.786 67.141 62.539 1.00 20.33 188 MET B C 1
ATOM 4498 O O . MET B 1 188 ? 53.058 67.591 61.649 1.00 17.26 188 MET B O 1
ATOM 4503 N N . ASP B 1 189 ? 55.113 67.161 62.434 1.00 20.93 189 ASP B N 1
ATOM 4504 C CA . ASP B 1 189 ? 55.736 67.762 61.251 1.00 18.94 189 ASP B CA 1
ATOM 4505 C C . ASP B 1 189 ? 55.631 66.937 59.960 1.00 20.23 189 ASP B C 1
ATOM 4506 O O . ASP B 1 189 ? 56.171 67.326 58.923 1.00 16.86 189 ASP B O 1
ATOM 4511 N N . GLN B 1 190 ? 54.915 65.819 60.011 1.00 17.71 190 GLN B N 1
ATOM 4512 C CA . GLN B 1 190 ? 54.747 64.984 58.817 1.00 14.87 190 GLN B CA 1
ATOM 4513 C C . GLN B 1 190 ? 53.332 65.100 58.263 1.00 19.57 190 GLN B C 1
ATOM 4514 O O . GLN B 1 190 ? 53.027 64.527 57.218 1.00 21.51 190 GLN B O 1
ATOM 4520 N N . ARG B 1 191 ? 52.477 65.854 58.952 1.00 16.26 191 ARG B N 1
ATOM 4521 C CA . ARG B 1 191 ? 51.070 65.971 58.566 1.00 17.63 191 ARG B CA 1
ATOM 4522 C C . ARG B 1 191 ? 50.741 66.290 57.108 1.00 15.22 191 ARG B C 1
ATOM 4523 O O . ARG B 1 191 ? 49.717 65.823 56.598 1.00 18.03 191 ARG B O 1
ATOM 4531 N N . LYS B 1 192 ? 51.593 67.061 56.431 1.00 16.78 192 LYS B N 1
ATOM 4532 C CA . LYS B 1 192 ? 51.344 67.409 55.028 1.00 19.48 192 LYS B CA 1
ATOM 4533 C C . LYS B 1 192 ? 51.254 66.171 54.130 1.00 22.53 192 LYS B C 1
ATOM 4534 O O . LYS B 1 192 ? 50.446 66.128 53.195 1.00 18.12 192 LYS B O 1
ATOM 4540 N N . ALA B 1 193 ? 52.084 65.167 54.407 1.00 17.29 193 ALA B N 1
ATOM 4541 C CA . ALA B 1 193 ? 52.056 63.936 53.619 1.00 20.71 193 ALA B CA 1
ATOM 4542 C C . ALA B 1 193 ? 50.728 63.212 53.852 1.00 15.03 193 ALA B C 1
ATOM 4543 O O . ALA B 1 193 ? 50.151 62.627 52.941 1.00 17.53 193 ALA B O 1
ATOM 4545 N N . HIS B 1 194 ? 50.253 63.236 55.089 1.00 15.36 194 HIS B N 1
ATOM 4546 C CA . HIS B 1 194 ? 49.001 62.568 55.409 1.00 18.97 194 HIS B CA 1
ATOM 4547 C C . HIS B 1 194 ? 47.789 63.316 54.851 1.00 20.85 194 HIS B C 1
ATOM 4548 O O . HIS B 1 194 ? 46.777 62.704 54.505 1.00 20.77 194 HIS B O 1
ATOM 4555 N N . VAL B 1 195 ? 47.886 64.636 54.748 1.00 21.20 195 VAL B N 1
ATOM 4556 C CA . VAL B 1 195 ? 46.778 65.388 54.183 1.00 22.94 195 VAL B CA 1
ATOM 4557 C C . VAL B 1 195 ? 46.646 65.001 52.699 1.00 24.56 195 VAL B C 1
ATOM 4558 O O . VAL B 1 195 ? 45.532 64.846 52.184 1.00 22.30 195 VAL B O 1
ATOM 4562 N N . ILE B 1 196 ? 47.783 64.829 52.023 1.00 17.29 196 ILE B N 1
ATOM 4563 C CA . ILE B 1 196 ? 47.782 64.438 50.615 1.00 16.78 196 ILE B CA 1
ATOM 4564 C C . ILE B 1 196 ? 47.236 63.022 50.506 1.00 18.02 196 ILE B C 1
ATOM 4565 O O . ILE B 1 196 ? 46.406 62.737 49.651 1.00 17.86 196 ILE B O 1
ATOM 4570 N N . ALA B 1 197 ? 47.698 62.138 51.385 1.00 15.87 197 ALA B N 1
ATOM 4571 C CA . ALA B 1 197 ? 47.239 60.756 51.376 1.00 19.60 197 ALA B CA 1
ATOM 4572 C C . ALA B 1 197 ? 45.717 60.687 51.482 1.00 22.66 197 ALA B C 1
ATOM 4573 O O . ALA B 1 197 ? 45.059 59.942 50.749 1.00 19.04 197 ALA B O 1
ATOM 4575 N N . ILE B 1 198 ? 45.159 61.466 52.401 1.00 18.47 198 ILE B N 1
ATOM 4576 C CA . ILE B 1 198 ? 43.721 61.463 52.596 1.00 18.25 198 ILE B CA 1
ATOM 4577 C C . ILE B 1 198 ? 42.994 62.015 51.380 1.00 18.93 198 ILE B C 1
ATOM 4578 O O . ILE B 1 198 ? 41.948 61.492 51.004 1.00 21.27 198 ILE B O 1
ATOM 4583 N N . GLU B 1 199 ? 43.537 63.042 50.735 1.00 18.39 199 GLU B N 1
ATOM 4584 C CA . GLU B 1 199 ? 42.835 63.555 49.569 1.00 24.37 199 GLU B CA 1
ATOM 4585 C C . GLU B 1 199 ? 42.955 62.758 48.270 1.00 26.94 199 GLU B C 1
ATOM 4586 O O . GLU B 1 199 ? 42.102 62.904 47.396 1.00 26.47 199 GLU B O 1
ATOM 4592 N N . VAL B 1 200 ? 43.974 61.910 48.125 1.00 23.43 200 VAL B N 1
ATOM 4593 C CA . VAL B 1 200 ? 44.079 61.128 46.894 1.00 26.00 200 VAL B CA 1
ATOM 4594 C C . VAL B 1 200 ? 43.601 59.693 47.108 1.00 24.77 200 VAL B C 1
ATOM 4595 O O . VAL B 1 200 ? 43.436 58.936 46.153 1.00 24.36 200 VAL B O 1
ATOM 4599 N N . ALA B 1 201 ? 43.370 59.334 48.367 1.00 21.18 201 ALA B N 1
ATOM 4600 C CA . ALA B 1 201 ? 42.951 57.987 48.724 1.00 22.70 201 ALA B CA 1
ATOM 4601 C C . ALA B 1 201 ? 41.929 57.326 47.807 1.00 25.98 201 ALA B C 1
ATOM 4602 O O . ALA B 1 201 ? 42.160 56.231 47.300 1.00 25.48 201 ALA B O 1
ATOM 4604 N N . GLN B 1 202 ? 40.795 57.983 47.610 1.00 20.69 202 GLN B N 1
ATOM 4605 C CA . GLN B 1 202 ? 39.728 57.413 46.807 1.00 28.11 202 GLN B CA 1
ATOM 4606 C C . GLN B 1 202 ? 39.923 57.513 45.305 1.00 27.63 202 GLN B C 1
ATOM 4607 O O . GLN B 1 202 ? 39.086 57.036 44.541 1.00 28.84 202 GLN B O 1
ATOM 4613 N N . LYS B 1 203 ? 41.036 58.108 44.883 1.00 26.41 203 LYS B N 1
ATOM 4614 C CA . LYS B 1 203 ? 41.327 58.251 43.458 1.00 25.25 203 LYS B CA 1
ATOM 4615 C C . LYS B 1 203 ? 42.301 57.191 42.967 1.00 27.97 203 LYS B C 1
ATOM 4616 O O . LYS B 1 203 ? 42.462 57.005 41.768 1.00 29.85 203 LYS B O 1
ATOM 4622 N N . LEU B 1 204 ? 42.951 56.494 43.888 1.00 25.14 204 LEU B N 1
ATOM 4623 C CA . LEU B 1 204 ? 43.938 55.496 43.496 1.00 24.86 204 LEU B CA 1
ATOM 4624 C C . LEU B 1 204 ? 43.383 54.271 42.784 1.00 30.52 204 LEU B C 1
ATOM 4625 O O . LEU B 1 204 ? 42.356 53.706 43.165 1.00 28.45 204 LEU B O 1
ATOM 4630 N N . ARG B 1 205 ? 44.098 53.862 41.744 1.00 29.57 205 ARG B N 1
ATOM 4631 C CA . ARG B 1 205 ? 43.717 52.721 40.937 1.00 28.88 205 ARG B CA 1
ATOM 4632 C C . ARG B 1 205 ? 44.364 51.403 41.372 1.00 28.34 205 ARG B C 1
ATOM 4633 O O . ARG B 1 205 ? 43.695 50.374 41.441 1.00 28.10 205 ARG B O 1
ATOM 4641 N N . TYR B 1 206 ? 45.654 51.423 41.689 1.00 23.95 206 TYR B N 1
ATOM 4642 C CA . TYR B 1 206 ? 46.327 50.183 42.043 1.00 24.12 206 TYR B CA 1
ATOM 4643 C C . TYR B 1 206 ? 46.350 49.789 43.502 1.00 25.32 206 TYR B C 1
ATOM 4644 O O . TYR B 1 206 ? 46.205 48.612 43.826 1.00 21.36 206 TYR B O 1
ATOM 4653 N N . HIS B 1 207 ? 46.535 50.754 44.392 1.00 22.50 207 HIS B N 1
ATOM 4654 C CA . HIS B 1 207 ? 46.563 50.409 45.800 1.00 18.76 207 HIS B CA 1
ATOM 4655 C C . HIS B 1 207 ? 45.611 51.178 46.701 1.00 23.37 207 HIS B C 1
ATOM 4656 O O . HIS B 1 207 ? 45.995 51.694 47.750 1.00 23.69 207 HIS B O 1
ATOM 4663 N N . PRO B 1 208 ? 44.346 51.286 46.289 1.00 24.49 208 PRO B N 1
ATOM 4664 C CA . PRO B 1 208 ? 43.434 52.008 47.175 1.00 23.02 208 PRO B CA 1
ATOM 4665 C C . PRO B 1 208 ? 43.198 51.075 48.355 1.00 22.14 208 PRO B C 1
ATOM 4666 O O . PRO B 1 208 ? 43.617 49.915 48.338 1.00 20.33 208 PRO B O 1
ATOM 4670 N N . ILE B 1 209 ? 42.573 51.577 49.402 1.00 25.37 209 ILE B N 1
ATOM 4671 C CA . ILE B 1 209 ? 42.285 50.727 50.544 1.00 26.98 209 ILE B CA 1
ATOM 4672 C C . ILE B 1 209 ? 40.810 50.378 50.375 1.00 28.31 209 ILE B C 1
ATOM 4673 O O . ILE B 1 209 ? 39.947 51.244 50.503 1.00 24.70 209 ILE B O 1
ATOM 4678 N N . VAL B 1 210 ? 40.530 49.115 50.064 1.00 28.12 210 VAL B N 1
ATOM 4679 C CA . VAL B 1 210 ? 39.157 48.682 49.849 1.00 28.58 210 VAL B CA 1
ATOM 4680 C C . VAL B 1 210 ? 38.610 47.773 50.932 1.00 28.77 210 VAL B C 1
ATOM 4681 O O . VAL B 1 210 ? 39.237 46.786 51.312 1.00 32.01 210 VAL B O 1
ATOM 4685 N N . HIS B 1 211 ? 37.430 48.126 51.430 1.00 26.56 211 HIS B N 1
ATOM 4686 C CA . HIS B 1 211 ? 36.765 47.337 52.455 1.00 28.49 211 HIS B CA 1
ATOM 4687 C C . HIS B 1 211 ? 35.279 47.258 52.109 1.00 27.15 211 HIS B C 1
ATOM 4688 O O . HIS B 1 211 ? 34.597 48.285 51.986 1.00 23.10 211 HIS B O 1
ATOM 4695 N N . GLU B 1 212 ? 34.786 46.037 51.928 1.00 29.16 212 GLU B N 1
ATOM 4696 C CA . GLU B 1 212 ? 33.378 45.827 51.608 1.00 33.00 212 GLU B CA 1
ATOM 4697 C C . GLU B 1 212 ? 32.921 46.733 50.477 1.00 33.80 212 GLU B C 1
ATOM 4698 O O . GLU B 1 212 ? 31.899 47.414 50.589 1.00 35.99 212 GLU B O 1
ATOM 4704 N N . GLY B 1 213 ? 33.699 46.749 49.397 1.00 37.94 213 GLY B N 1
ATOM 4705 C CA . GLY B 1 213 ? 33.353 47.550 48.236 1.00 36.10 213 GLY B CA 1
ATOM 4706 C C . GLY B 1 213 ? 33.638 49.039 48.297 1.00 38.86 213 GLY B C 1
ATOM 4707 O O . GLY B 1 213 ? 33.468 49.739 47.299 1.00 37.82 213 GLY B O 1
ATOM 4708 N N . GLU B 1 214 ? 34.077 49.545 49.443 1.00 39.63 214 GLU B N 1
ATOM 4709 C CA . GLU B 1 214 ? 34.343 50.974 49.534 1.00 37.75 214 GLU B CA 1
ATOM 4710 C C . GLU B 1 214 ? 35.812 51.323 49.682 1.00 32.85 214 GLU B C 1
ATOM 4711 O O . GLU B 1 214 ? 36.561 50.633 50.371 1.00 27.50 214 GLU B O 1
ATOM 4717 N N . LYS B 1 215 ? 36.211 52.407 49.025 1.00 29.98 215 LYS B N 1
ATOM 4718 C CA . LYS B 1 215 ? 37.581 52.889 49.098 1.00 32.51 215 LYS B CA 1
ATOM 4719 C C . LYS B 1 215 ? 37.688 53.755 50.343 1.00 32.30 215 LYS B C 1
ATOM 4720 O O . LYS B 1 215 ? 37.002 54.768 50.467 1.00 28.29 215 LYS B O 1
ATOM 4726 N N . LEU B 1 216 ? 38.557 53.350 51.258 1.00 30.26 216 LEU B N 1
ATOM 4727 C CA . LEU B 1 216 ? 38.743 54.065 52.509 1.00 25.11 216 LEU B CA 1
ATOM 4728 C C . LEU B 1 216 ? 39.822 55.139 52.470 1.00 29.95 216 LEU B C 1
ATOM 4729 O O . LEU B 1 216 ? 40.677 55.162 51.582 1.00 25.21 216 LEU B O 1
ATOM 4734 N N . LYS B 1 217 ? 39.754 56.036 53.446 1.00 26.20 217 LYS B N 1
ATOM 4735 C CA . LYS B 1 217 ? 40.738 57.088 53.603 1.00 25.95 217 LYS B CA 1
ATOM 4736 C C . LYS B 1 217 ? 41.447 56.676 54.879 1.00 26.45 217 LYS B C 1
ATOM 4737 O O . LYS B 1 217 ? 40.800 56.311 55.858 1.00 26.19 217 LYS B O 1
ATOM 4743 N N . PRO B 1 218 ? 42.786 56.677 54.871 1.00 25.69 218 PRO B N 1
ATOM 4744 C CA . PRO B 1 218 ? 43.515 56.292 56.079 1.00 24.08 218 PRO B CA 1
ATOM 4745 C C . PRO B 1 218 ? 43.308 57.356 57.148 1.00 21.83 218 PRO B C 1
ATOM 4746 O O . PRO B 1 218 ? 43.069 58.529 56.836 1.00 20.51 218 PRO B O 1
ATOM 4750 N N . VAL B 1 219 ? 43.377 56.938 58.403 1.00 19.27 219 VAL B N 1
ATOM 4751 C CA . VAL B 1 219 ? 43.230 57.863 59.512 1.00 19.82 219 VAL B CA 1
ATOM 4752 C C . VAL B 1 219 ? 44.631 58.318 59.905 1.00 23.18 219 VAL B C 1
ATOM 4753 O O . VAL B 1 219 ? 45.518 57.485 60.121 1.00 20.55 219 VAL B O 1
ATOM 4757 N N . ALA B 1 220 ? 44.840 59.630 59.975 1.00 16.52 220 ALA B N 1
ATOM 4758 C CA . ALA B 1 220 ? 46.145 60.157 60.359 1.00 20.74 220 ALA B CA 1
ATOM 4759 C C . ALA B 1 220 ? 46.182 60.465 61.858 1.00 22.04 220 ALA B C 1
ATOM 4760 O O . ALA B 1 220 ? 45.251 61.078 62.397 1.00 21.45 220 ALA B O 1
ATOM 4762 N N . VAL B 1 221 ? 47.247 60.020 62.528 1.00 17.78 221 VAL B N 1
ATOM 4763 C CA . VAL B 1 221 ? 47.423 60.272 63.958 1.00 19.97 221 VAL B CA 1
ATOM 4764 C C . VAL B 1 221 ? 48.815 60.880 64.159 1.00 19.52 221 VAL B C 1
ATOM 4765 O O . VAL B 1 221 ? 49.844 60.235 63.926 1.00 18.23 221 VAL B O 1
ATOM 4769 N N . HIS B 1 222 ? 48.827 62.128 64.607 1.00 19.51 222 HIS B N 1
ATOM 4770 C CA . HIS B 1 222 ? 50.059 62.874 64.814 1.00 18.59 222 HIS B CA 1
ATOM 4771 C C . HIS B 1 222 ? 50.353 63.114 66.274 1.00 20.73 222 HIS B C 1
ATOM 4772 O O . HIS B 1 222 ? 49.475 63.569 67.020 1.00 17.11 222 HIS B O 1
ATOM 4779 N N . HIS B 1 223 ? 51.581 62.801 66.690 1.00 14.54 223 HIS B N 1
ATOM 4780 C CA . HIS B 1 223 ? 51.939 63.023 68.076 1.00 13.28 223 HIS B CA 1
ATOM 4781 C C . HIS B 1 223 ? 52.765 64.289 68.238 1.00 16.56 223 HIS B C 1
ATOM 4782 O O . HIS B 1 223 ? 53.346 64.808 67.281 1.00 14.32 223 HIS B O 1
ATOM 4789 N N . HIS B 1 224 ? 52.782 64.782 69.469 1.00 14.83 224 HIS B N 1
ATOM 4790 C CA . HIS B 1 224 ? 53.493 65.991 69.864 1.00 16.24 224 HIS B CA 1
ATOM 4791 C C . HIS B 1 224 ? 55.002 65.879 69.674 1.00 17.53 224 HIS B C 1
ATOM 4792 O O . HIS B 1 224 ? 55.596 64.835 69.964 1.00 16.60 224 HIS B O 1
ATOM 4799 N N . LEU B 1 225 ? 55.615 66.967 69.215 1.00 14.23 225 LEU B N 1
ATOM 4800 C CA . LEU B 1 225 ? 57.066 67.017 69.022 1.00 17.86 225 LEU B CA 1
ATOM 4801 C C . LEU B 1 225 ? 57.735 67.584 70.276 1.00 17.71 225 LEU B C 1
ATOM 4802 O O . LEU B 1 225 ? 57.509 68.743 70.634 1.00 20.29 225 LEU B O 1
ATOM 4807 N N . LEU B 1 226 ? 58.552 66.778 70.945 1.00 19.32 226 LEU B N 1
ATOM 4808 C CA . LEU B 1 226 ? 59.240 67.237 72.145 1.00 17.34 226 LEU B CA 1
ATOM 4809 C C . LEU B 1 226 ? 60.264 68.316 71.777 1.00 21.55 226 LEU B C 1
ATOM 4810 O O . LEU B 1 226 ? 60.962 68.214 70.769 1.00 18.48 226 LEU B O 1
ATOM 4815 N N . LEU B 1 227 ? 60.350 69.350 72.603 1.00 21.32 227 LEU B N 1
ATOM 4816 C CA . LEU B 1 227 ? 61.287 70.442 72.363 1.00 20.45 227 LEU B CA 1
ATOM 4817 C C . LEU B 1 227 ? 62.699 70.056 72.744 1.00 16.63 227 LEU B C 1
ATOM 4818 O O . LEU B 1 227 ? 62.895 69.249 73.649 1.00 18.22 227 LEU B O 1
ATOM 4823 N N . GLY B 1 228 ? 63.677 70.623 72.038 1.00 20.37 228 GLY B N 1
ATOM 4824 C CA . GLY B 1 228 ? 65.068 70.388 72.381 1.00 19.19 228 GLY B CA 1
ATOM 4825 C C . GLY B 1 228 ? 65.270 71.191 73.660 1.00 21.15 228 GLY B C 1
ATOM 4826 O O . GLY B 1 228 ? 64.398 71.990 74.015 1.00 20.15 228 GLY B O 1
ATOM 4827 N N . LEU B 1 229 ? 66.401 71.020 74.340 1.00 22.98 229 LEU B N 1
ATOM 4828 C CA . LEU B 1 229 ? 66.639 71.714 75.611 1.00 24.67 229 LEU B CA 1
ATOM 4829 C C . LEU B 1 229 ? 67.314 73.082 75.535 1.00 21.99 229 LEU B C 1
ATOM 4830 O O . LEU B 1 229 ? 67.395 73.778 76.539 1.00 20.54 229 LEU B O 1
ATOM 4835 N N . GLN B 1 230 ? 67.778 73.471 74.355 1.00 17.47 230 GLN B N 1
ATOM 4836 C CA . GLN B 1 230 ? 68.475 74.745 74.190 1.00 23.14 230 GLN B CA 1
ATOM 4837 C C . GLN B 1 230 ? 67.620 75.987 74.393 1.00 25.01 230 GLN B C 1
ATOM 4838 O O . GLN B 1 230 ? 66.399 75.967 74.221 1.00 23.37 230 GLN B O 1
ATOM 4844 N N . GLU B 1 231 ? 68.271 77.084 74.753 1.00 26.91 231 GLU B N 1
ATOM 4845 C CA . GLU B 1 231 ? 67.546 78.327 74.944 1.00 29.53 231 GLU B CA 1
ATOM 4846 C C . GLU B 1 231 ? 67.072 78.745 73.553 1.00 29.76 231 GLU B C 1
ATOM 4847 O O . GLU B 1 231 ? 67.725 78.456 72.547 1.00 25.79 231 GLU B O 1
ATOM 4853 N N . PRO B 1 232 ? 65.922 79.415 73.470 1.00 25.98 232 PRO B N 1
ATOM 4854 C CA . PRO B 1 232 ? 65.446 79.830 72.145 1.00 22.73 232 PRO B CA 1
ATOM 4855 C C . PRO B 1 232 ? 66.324 80.937 71.530 1.00 30.56 232 PRO B C 1
ATOM 4856 O O . PRO B 1 232 ? 67.098 81.594 72.225 1.00 23.16 232 PRO B O 1
ATOM 4860 N N . PRO B 1 233 ? 66.222 81.148 70.209 1.00 31.48 233 PRO B N 1
ATOM 4861 C CA . PRO B 1 233 ? 67.028 82.178 69.545 1.00 35.14 233 PRO B CA 1
ATOM 4862 C C . PRO B 1 233 ? 66.633 83.617 69.894 1.00 35.09 233 PRO B C 1
ATOM 4863 O O . PRO B 1 233 ? 67.377 84.556 69.624 1.00 37.68 233 PRO B O 1
ATOM 4867 N N . LYS B 1 234 ? 65.464 83.783 70.499 1.00 36.18 234 LYS B N 1
ATOM 4868 C CA . LYS B 1 234 ? 64.978 85.107 70.855 1.00 33.66 234 LYS B CA 1
ATOM 4869 C C . LYS B 1 234 ? 64.204 85.077 72.165 1.00 35.97 234 LYS B C 1
ATOM 4870 O O . LYS B 1 234 ? 63.558 84.084 72.497 1.00 36.36 234 LYS B O 1
ATOM 4876 N N . TRP B 1 235 ? 64.276 86.176 72.907 1.00 35.36 235 TRP B N 1
ATOM 4877 C CA . TRP B 1 235 ? 63.578 86.285 74.173 1.00 32.61 235 TRP B CA 1
ATOM 4878 C C . TRP B 1 235 ? 63.418 87.759 74.515 1.00 34.37 235 TRP B C 1
ATOM 4879 O O . TRP B 1 235 ? 64.367 88.536 74.393 1.00 36.83 235 TRP B O 1
ATOM 4890 N N . PRO B 1 236 ? 62.208 88.167 74.929 1.00 34.25 236 PRO B N 1
ATOM 4891 C CA . PRO B 1 236 ? 61.047 87.276 75.065 1.00 35.16 236 PRO B CA 1
ATOM 4892 C C . PRO B 1 236 ? 60.362 86.990 73.725 1.00 36.04 236 PRO B C 1
ATOM 4893 O O . PRO B 1 236 ? 60.546 87.725 72.753 1.00 32.63 236 PRO B O 1
ATOM 4897 N N . ILE B 1 237 ? 59.592 85.906 73.671 1.00 37.40 237 ILE B N 1
ATOM 4898 C CA . ILE B 1 237 ? 58.874 85.545 72.454 1.00 37.53 237 ILE B CA 1
ATOM 4899 C C . ILE B 1 237 ? 57.719 86.535 72.420 1.00 41.22 237 ILE B C 1
ATOM 4900 O O . ILE B 1 237 ? 56.979 86.655 73.397 1.00 44.52 237 ILE B O 1
ATOM 4905 N N . GLU B 1 238 ? 57.559 87.236 71.300 1.00 42.83 238 GLU B N 1
ATOM 4906 C CA . GLU B 1 238 ? 56.554 88.297 71.217 1.00 47.74 238 GLU B CA 1
ATOM 4907 C C . GLU B 1 238 ? 55.199 88.120 70.526 1.00 47.50 238 GLU B C 1
ATOM 4908 O O . GLU B 1 238 ? 54.430 89.077 70.449 1.00 52.09 238 GLU B O 1
ATOM 4914 N N . SER B 1 239 ? 54.887 86.932 70.024 1.00 45.11 239 SER B N 1
ATOM 4915 C CA . SER B 1 239 ? 53.587 86.725 69.389 1.00 40.93 239 SER B CA 1
ATOM 4916 C C . SER B 1 239 ? 53.286 85.240 69.297 1.00 43.32 239 SER B C 1
ATOM 4917 O O . SER B 1 239 ? 54.190 84.410 69.409 1.00 41.54 239 SER B O 1
ATOM 4920 N N . GLU B 1 240 ? 52.015 84.907 69.105 1.00 41.02 240 GLU B N 1
ATOM 4921 C CA . GLU B 1 240 ? 51.612 83.513 68.998 1.00 46.08 240 GLU B CA 1
ATOM 4922 C C . GLU B 1 240 ? 52.308 82.879 67.800 1.00 44.97 240 GLU B C 1
ATOM 4923 O O . GLU B 1 240 ? 52.736 81.722 67.854 1.00 42.66 240 GLU B O 1
ATOM 4929 N N . GLU B 1 241 ? 52.433 83.651 66.726 1.00 40.62 241 GLU B N 1
ATOM 4930 C CA . GLU B 1 241 ? 53.083 83.167 65.519 1.00 46.07 241 GLU B CA 1
ATOM 4931 C C . GLU B 1 241 ? 54.578 82.947 65.751 1.00 43.67 241 GLU B C 1
ATOM 4932 O O . GLU B 1 241 ? 55.152 81.993 65.228 1.00 41.07 241 GLU B O 1
ATOM 4938 N N . GLU B 1 242 ? 55.209 83.833 66.519 1.00 42.54 242 GLU B N 1
ATOM 4939 C CA . GLU B 1 242 ? 56.634 83.693 66.819 1.00 44.90 242 GLU B CA 1
ATOM 4940 C C . GLU B 1 242 ? 56.807 82.414 67.611 1.00 39.10 242 GLU B C 1
ATOM 4941 O O . GLU B 1 242 ? 57.711 81.613 67.363 1.00 35.66 242 GLU B O 1
ATOM 4947 N N . PHE B 1 243 ? 55.920 82.270 68.585 1.00 35.16 243 PHE B N 1
ATOM 4948 C CA . PHE B 1 243 ? 55.874 81.136 69.490 1.00 39.31 243 PHE B CA 1
ATOM 4949 C C . PHE B 1 243 ? 55.862 79.826 68.693 1.00 39.74 243 PHE B C 1
ATOM 4950 O O . PHE B 1 243 ? 56.702 78.947 68.903 1.00 34.98 243 PHE B O 1
ATOM 4958 N N . LYS B 1 244 ? 54.917 79.714 67.765 1.00 40.98 244 LYS B N 1
ATOM 4959 C CA . LYS B 1 244 ? 54.788 78.519 66.945 1.00 43.85 244 LYS B CA 1
ATOM 4960 C C . LYS B 1 244 ? 55.997 78.320 66.027 1.00 42.21 244 LYS B C 1
ATOM 4961 O O . LYS B 1 244 ? 56.454 77.194 65.827 1.00 38.60 244 LYS B O 1
ATOM 4967 N N . GLU B 1 245 ? 56.514 79.414 65.471 1.00 37.45 245 GLU B N 1
ATOM 4968 C CA . GLU B 1 245 ? 57.672 79.338 64.588 1.00 36.76 245 GLU B CA 1
ATOM 4969 C C . GLU B 1 245 ? 58.927 78.914 65.351 1.00 32.53 245 GLU B C 1
ATOM 4970 O O . GLU B 1 245 ? 59.742 78.132 64.853 1.00 34.96 245 GLU B O 1
ATOM 4976 N N . ILE B 1 246 ? 59.073 79.425 66.566 1.00 26.35 246 ILE B N 1
ATOM 4977 C CA . ILE B 1 246 ? 60.226 79.093 67.385 1.00 31.92 246 ILE B CA 1
ATOM 4978 C C . ILE B 1 246 ? 60.145 77.633 67.845 1.00 30.65 246 ILE B C 1
ATOM 4979 O O . ILE B 1 246 ? 61.139 76.904 67.797 1.00 27.38 246 ILE B O 1
ATOM 4984 N N . LYS B 1 247 ? 58.967 77.197 68.279 1.00 29.01 247 LYS B N 1
ATOM 4985 C CA . LYS B 1 247 ? 58.815 75.806 68.693 1.00 31.82 247 LYS B CA 1
ATOM 4986 C C . LYS B 1 247 ? 59.181 74.894 67.520 1.00 32.51 247 LYS B C 1
ATOM 4987 O O . LYS B 1 247 ? 59.809 73.851 67.708 1.00 27.07 247 LYS B O 1
ATOM 4993 N N . ALA B 1 248 ? 58.810 75.304 66.308 1.00 26.88 248 ALA B N 1
ATOM 4994 C CA . ALA B 1 248 ? 59.119 74.516 65.117 1.00 32.01 248 ALA B CA 1
ATOM 4995 C C . ALA B 1 248 ? 60.627 74.402 64.929 1.00 32.61 248 ALA B C 1
ATOM 4996 O O . ALA B 1 248 ? 61.137 73.331 64.605 1.00 36.27 248 ALA B O 1
ATOM 4998 N N . GLN B 1 249 ? 61.340 75.507 65.134 1.00 30.20 249 GLN B N 1
ATOM 4999 C CA . GLN B 1 249 ? 62.796 75.516 64.981 1.00 30.22 249 GLN B CA 1
ATOM 5000 C C . GLN B 1 249 ? 63.497 74.813 66.136 1.00 28.70 249 GLN B C 1
ATOM 5001 O O . GLN B 1 249 ? 64.561 74.218 65.960 1.00 27.45 249 GLN B O 1
ATOM 5007 N N . MET B 1 250 ? 62.893 74.885 67.318 1.00 24.92 250 MET B N 1
ATOM 5008 C CA . MET B 1 250 ? 63.479 74.299 68.520 1.00 27.74 250 MET B CA 1
ATOM 5009 C C . MET B 1 250 ? 63.200 72.809 68.787 1.00 28.10 250 MET B C 1
ATOM 5010 O O . MET B 1 250 ? 63.734 72.243 69.745 1.00 23.46 250 MET B O 1
ATOM 5015 N N . LYS B 1 251 ? 62.384 72.171 67.950 1.00 26.35 251 LYS B N 1
ATOM 5016 C CA . LYS B 1 251 ? 62.086 70.756 68.154 1.00 25.72 251 LYS B CA 1
ATOM 5017 C C . LYS B 1 251 ? 63.402 69.987 68.252 1.00 27.49 251 LYS B C 1
ATOM 5018 O O . LYS B 1 251 ? 64.371 70.292 67.544 1.00 23.96 251 LYS B O 1
ATOM 5024 N N . MET B 1 252 ? 63.430 69.000 69.147 1.00 23.90 252 MET B N 1
ATOM 5025 C CA . MET B 1 252 ? 64.627 68.214 69.397 1.00 19.40 252 MET B CA 1
ATOM 5026 C C . MET B 1 252 ? 65.304 67.583 68.181 1.00 25.67 252 MET B C 1
ATOM 5027 O O . MET B 1 252 ? 66.522 67.378 68.197 1.00 26.14 252 MET B O 1
ATOM 5032 N N . SER B 1 253 ? 64.546 67.275 67.130 1.00 20.55 253 SER B N 1
ATOM 5033 C CA . SER B 1 253 ? 65.166 66.689 65.933 1.00 32.63 253 SER B CA 1
ATOM 5034 C C . SER B 1 253 ? 66.124 67.666 65.241 1.00 33.11 253 SER B C 1
ATOM 5035 O O . SER B 1 253 ? 66.947 67.259 64.428 1.00 34.48 253 SER B O 1
ATOM 5038 N N . LYS B 1 254 ? 66.009 68.954 65.558 1.00 33.27 254 LYS B N 1
ATOM 5039 C CA . LYS B 1 254 ? 66.890 69.956 64.963 1.00 33.50 254 LYS B CA 1
ATOM 5040 C C . LYS B 1 254 ? 67.939 70.445 65.957 1.00 31.57 254 LYS B C 1
ATOM 5041 O O . LYS B 1 254 ? 68.751 71.303 65.634 1.00 30.88 254 LYS B O 1
ATOM 5047 N N . SER B 1 255 ? 67.929 69.888 67.165 1.00 31.75 255 SER B N 1
ATOM 5048 C CA . SER B 1 255 ? 68.875 70.295 68.203 1.00 31.79 255 SER B CA 1
ATOM 5049 C C . SER B 1 255 ? 70.243 69.644 68.068 1.00 33.36 255 SER B C 1
ATOM 5050 O O . SER B 1 255 ? 70.393 68.591 67.434 1.00 29.09 255 SER B O 1
ATOM 5053 N N . LYS B 1 256 ? 71.240 70.288 68.669 1.00 36.63 256 LYS B N 1
ATOM 5054 C CA . LYS B 1 256 ? 72.607 69.767 68.690 1.00 36.95 256 LYS B CA 1
ATOM 5055 C C . LYS B 1 256 ? 72.553 68.655 69.733 1.00 34.11 256 LYS B C 1
ATOM 5056 O O . LYS B 1 256 ? 71.726 68.701 70.650 1.00 30.90 256 LYS B O 1
ATOM 5062 N N . PRO B 1 257 ? 73.426 67.643 69.617 1.00 33.97 257 PRO B N 1
ATOM 5063 C CA . PRO B 1 257 ? 73.402 66.556 70.601 1.00 34.34 257 PRO B CA 1
ATOM 5064 C C . PRO B 1 257 ? 73.482 67.019 72.059 1.00 32.80 257 PRO B C 1
ATOM 5065 O O . PRO B 1 257 ? 72.896 66.399 72.949 1.00 34.92 257 PRO B O 1
ATOM 5069 N N . TYR B 1 258 ? 74.180 68.120 72.301 1.00 31.61 258 TYR B N 1
ATOM 5070 C CA . TYR B 1 258 ? 74.313 68.645 73.658 1.00 36.73 258 TYR B CA 1
ATOM 5071 C C . TYR B 1 258 ? 72.954 69.105 74.240 1.00 35.75 258 TYR B C 1
ATOM 5072 O O . TYR B 1 258 ? 72.790 69.181 75.467 1.00 30.53 258 TYR B O 1
ATOM 5081 N N . SER B 1 259 ? 71.986 69.390 73.363 1.00 29.19 259 SER B N 1
ATOM 5082 C CA . SER B 1 259 ? 70.653 69.846 73.783 1.00 30.02 259 SER B CA 1
ATOM 5083 C C . SER B 1 259 ? 69.557 68.810 73.518 1.00 30.59 259 SER B C 1
ATOM 5084 O O . SER B 1 259 ? 68.357 69.120 73.561 1.00 25.32 259 SER B O 1
ATOM 5087 N N . ALA B 1 260 ? 69.975 67.583 73.231 1.00 27.59 260 ALA B N 1
ATOM 5088 C CA . ALA B 1 260 ? 69.036 66.506 72.965 1.00 25.01 260 ALA B CA 1
ATOM 5089 C C . ALA B 1 260 ? 69.432 65.298 73.810 1.00 19.29 260 ALA B C 1
ATOM 5090 O O . ALA B 1 260 ? 70.608 64.960 73.897 1.00 22.33 260 ALA B O 1
ATOM 5092 N N . VAL B 1 261 ? 68.460 64.663 74.455 1.00 19.48 261 VAL B N 1
ATOM 5093 C CA . VAL B 1 261 ? 68.764 63.474 75.250 1.00 18.12 261 VAL B CA 1
ATOM 5094 C C . VAL B 1 261 ? 68.456 62.233 74.409 1.00 20.59 261 VAL B C 1
ATOM 5095 O O . VAL B 1 261 ? 67.401 62.137 73.771 1.00 14.36 261 VAL B O 1
ATOM 5099 N N . PHE B 1 262 ? 69.396 61.298 74.396 1.00 20.59 262 PHE B N 1
ATOM 5100 C CA . PHE B 1 262 ? 69.241 60.067 73.637 1.00 18.51 262 PHE B CA 1
ATOM 5101 C C . PHE B 1 262 ? 68.834 58.939 74.575 1.00 17.78 262 PHE B C 1
ATOM 5102 O O . PHE B 1 262 ? 69.208 58.947 75.748 1.00 16.80 262 PHE B O 1
ATOM 5110 N N . ILE B 1 263 ? 68.069 57.975 74.053 1.00 17.83 263 ILE B N 1
ATOM 5111 C CA . ILE B 1 263 ? 67.571 56.863 74.861 1.00 18.28 263 ILE B CA 1
ATOM 5112 C C . ILE B 1 263 ? 68.623 56.108 75.650 1.00 19.48 263 ILE B C 1
ATOM 5113 O O . ILE B 1 263 ? 68.328 55.564 76.715 1.00 24.28 263 ILE B O 1
ATOM 5118 N N . HIS B 1 264 ? 69.854 56.088 75.147 1.00 17.32 264 HIS B N 1
ATOM 5119 C CA . HIS B 1 264 ? 70.927 55.395 75.850 1.00 20.44 264 HIS B CA 1
ATOM 5120 C C . HIS B 1 264 ? 71.963 56.339 76.459 1.00 19.59 264 HIS B C 1
ATOM 5121 O O . HIS B 1 264 ? 73.094 55.924 76.716 1.00 19.63 264 HIS B O 1
ATOM 5128 N N . ASP B 1 265 ? 71.605 57.603 76.684 1.00 17.66 265 ASP B N 1
ATOM 5129 C CA . ASP B 1 265 ? 72.582 58.520 77.282 1.00 19.85 265 ASP B CA 1
ATOM 5130 C C . ASP B 1 265 ? 72.902 58.023 78.701 1.00 21.57 265 ASP B C 1
ATOM 5131 O O . ASP B 1 265 ? 72.064 57.383 79.344 1.00 19.26 265 ASP B O 1
ATOM 5136 N N . SER B 1 266 ? 74.115 58.293 79.183 1.00 19.34 266 SER B N 1
ATOM 5137 C CA . SER B 1 266 ? 74.499 57.865 80.534 1.00 22.65 266 SER B CA 1
ATOM 5138 C C . SER B 1 266 ? 73.803 58.726 81.582 1.00 17.93 266 SER B C 1
ATOM 5139 O O . SER B 1 266 ? 73.332 59.830 81.287 1.00 21.29 266 SER B O 1
ATOM 5142 N N . PRO B 1 267 ? 73.720 58.228 82.824 1.00 20.02 267 PRO B N 1
ATOM 5143 C CA . PRO B 1 267 ? 73.070 59.012 83.875 1.00 18.53 267 PRO B CA 1
ATOM 5144 C C . PRO B 1 267 ? 73.740 60.390 83.984 1.00 23.10 267 PRO B C 1
ATOM 5145 O O . PRO B 1 267 ? 73.072 61.416 84.160 1.00 23.57 267 PRO B O 1
ATOM 5149 N N . GLU B 1 268 ? 75.065 60.403 83.873 1.00 22.23 268 GLU B N 1
ATOM 5150 C CA . GLU B 1 268 ? 75.830 61.644 83.961 1.00 28.05 268 GLU B CA 1
ATOM 5151 C C . GLU B 1 268 ? 75.519 62.581 82.790 1.00 27.02 268 GLU B C 1
ATOM 5152 O O . GLU B 1 268 ? 75.413 63.802 82.954 1.00 24.46 268 GLU B O 1
ATOM 5158 N N . GLU B 1 269 ? 75.370 62.010 81.604 1.00 22.94 269 GLU B N 1
ATOM 5159 C CA . GLU B 1 269 ? 75.044 62.821 80.437 1.00 21.06 269 GLU B CA 1
ATOM 5160 C C . GLU B 1 269 ? 73.648 63.419 80.611 1.00 20.95 269 GLU B C 1
ATOM 5161 O O . GLU B 1 269 ? 73.414 64.588 80.292 1.00 18.51 269 GLU B O 1
ATOM 5167 N N . ILE B 1 270 ? 72.729 62.614 81.137 1.00 17.23 270 ILE B N 1
ATOM 5168 C CA . ILE B 1 270 ? 71.366 63.074 81.376 1.00 23.11 270 ILE B CA 1
ATOM 5169 C C . ILE B 1 270 ? 71.328 64.211 82.402 1.00 25.02 270 ILE B C 1
ATOM 5170 O O . ILE B 1 270 ? 70.675 65.239 82.177 1.00 21.85 270 ILE B O 1
ATOM 5175 N N . ARG B 1 271 ? 72.023 64.028 83.525 1.00 22.07 271 ARG B N 1
ATOM 5176 C CA . ARG B 1 271 ? 72.073 65.070 84.542 1.00 24.74 271 ARG B CA 1
ATOM 5177 C C . ARG B 1 271 ? 72.669 66.365 83.974 1.00 29.28 271 ARG B C 1
ATOM 5178 O O . ARG B 1 271 ? 72.147 67.455 84.221 1.00 26.86 271 ARG B O 1
ATOM 5186 N N . GLN B 1 272 ? 73.752 66.237 83.208 1.00 23.21 272 GLN B N 1
ATOM 5187 C CA . GLN B 1 272 ? 74.411 67.392 82.601 1.00 24.96 272 GLN B CA 1
ATOM 5188 C C . GLN B 1 272 ? 73.495 68.137 81.630 1.00 26.64 272 GLN B C 1
ATOM 5189 O O . GLN B 1 272 ? 73.405 69.371 81.656 1.00 23.30 272 GLN B O 1
ATOM 5195 N N . LYS B 1 273 ? 72.818 67.391 80.764 1.00 26.83 273 LYS B N 1
ATOM 5196 C CA . LYS B 1 273 ? 71.943 68.022 79.789 1.00 22.35 273 LYS B CA 1
ATOM 5197 C C . LYS B 1 273 ? 70.761 68.713 80.473 1.00 19.51 273 LYS B C 1
ATOM 5198 O O . LYS B 1 273 ? 70.397 69.832 80.107 1.00 24.24 273 LYS B O 1
ATOM 5204 N N . LEU B 1 274 ? 70.157 68.060 81.458 1.00 19.70 274 LEU B N 1
ATOM 5205 C CA . LEU B 1 274 ? 69.054 68.699 82.174 1.00 22.65 274 LEU B CA 1
ATOM 5206 C C . LEU B 1 274 ? 69.619 69.903 82.935 1.00 24.31 274 LEU B C 1
ATOM 5207 O O . LEU B 1 274 ? 68.981 70.948 83.046 1.00 22.15 274 LEU B O 1
ATOM 5212 N N . ARG B 1 275 ? 70.834 69.763 83.444 1.00 24.57 275 ARG B N 1
ATOM 5213 C CA . ARG B 1 275 ? 71.436 70.855 84.186 1.00 27.69 275 ARG B CA 1
ATOM 5214 C C . ARG B 1 275 ? 71.492 72.133 83.355 1.00 27.06 275 ARG B C 1
ATOM 5215 O O . ARG B 1 275 ? 71.148 73.203 83.842 1.00 26.00 275 ARG B O 1
ATOM 5223 N N . LYS B 1 276 ? 71.906 72.030 82.095 1.00 24.76 276 LYS B N 1
ATOM 5224 C CA . LYS B 1 276 ? 72.000 73.225 81.263 1.00 27.82 276 LYS B CA 1
ATOM 5225 C C . LYS B 1 276 ? 70.770 73.546 80.416 1.00 25.33 276 LYS B C 1
ATOM 5226 O O . LYS B 1 276 ? 70.788 74.480 79.613 1.00 24.23 276 LYS B O 1
ATOM 5232 N N . ALA B 1 277 ? 69.701 72.781 80.603 1.00 19.94 277 ALA B N 1
ATOM 5233 C CA . ALA B 1 277 ? 68.463 72.995 79.857 1.00 25.05 277 ALA B CA 1
ATOM 5234 C C . ALA B 1 277 ? 67.859 74.367 80.155 1.00 27.13 277 ALA B C 1
ATOM 5235 O O . ALA B 1 277 ? 68.023 74.908 81.249 1.00 24.42 277 ALA B O 1
ATOM 5237 N N . PHE B 1 278 ? 67.158 74.918 79.171 1.00 27.65 278 PHE B N 1
ATOM 5238 C CA . PHE B 1 278 ? 66.493 76.206 79.320 1.00 26.08 278 PHE B CA 1
ATOM 5239 C C . PHE B 1 278 ? 65.254 75.959 80.191 1.00 28.55 278 PHE B C 1
ATOM 5240 O O . PHE B 1 278 ? 64.353 75.198 79.811 1.00 21.74 278 PHE B O 1
ATOM 5248 N N . CYS B 1 279 ? 65.217 76.599 81.356 1.00 19.21 279 CYS B N 1
ATOM 5249 C CA . CYS B 1 279 ? 64.114 76.425 82.286 1.00 21.32 279 CYS B CA 1
ATOM 5250 C C . CYS B 1 279 ? 64.080 77.600 83.272 1.00 24.04 279 CYS B C 1
ATOM 5251 O O . CYS B 1 279 ? 64.326 77.441 84.471 1.00 19.72 279 CYS B O 1
ATOM 5254 N N . PRO B 1 280 ? 63.770 78.805 82.773 1.00 25.12 280 PRO B N 1
ATOM 5255 C CA . PRO B 1 280 ? 63.734 79.943 83.692 1.00 26.65 280 PRO B CA 1
ATOM 5256 C C . PRO B 1 280 ? 62.646 79.855 84.766 1.00 27.38 280 PRO B C 1
ATOM 5257 O O . PRO B 1 280 ? 61.496 79.482 84.498 1.00 24.96 280 PRO B O 1
ATOM 5261 N N . ALA B 1 281 ? 63.043 80.165 85.996 1.00 19.54 281 ALA B N 1
ATOM 5262 C CA . ALA B 1 281 ? 62.142 80.147 87.133 1.00 23.24 281 ALA B CA 1
ATOM 5263 C C . ALA B 1 281 ? 60.803 80.787 86.776 1.00 23.76 281 ALA B C 1
ATOM 5264 O O . ALA B 1 281 ? 60.761 81.855 86.161 1.00 20.45 281 ALA B O 1
ATOM 5266 N N . ARG B 1 282 ? 59.718 80.104 87.141 1.00 22.55 282 ARG B N 1
ATOM 5267 C CA . ARG B 1 282 ? 58.354 80.581 86.901 1.00 22.67 282 ARG B CA 1
ATOM 5268 C C . ARG B 1 282 ? 57.900 80.694 85.435 1.00 21.33 282 ARG B C 1
ATOM 5269 O O . ARG B 1 282 ? 56.739 80.997 85.167 1.00 25.20 282 ARG B O 1
ATOM 5277 N N . GLU B 1 283 ? 58.795 80.450 84.481 1.00 23.92 283 GLU B N 1
ATOM 5278 C CA . GLU B 1 283 ? 58.420 80.526 83.066 1.00 24.05 283 GLU B CA 1
ATOM 5279 C C . GLU B 1 283 ? 57.643 79.271 82.639 1.00 25.31 283 GLU B C 1
ATOM 5280 O O . GLU B 1 283 ? 58.167 78.161 82.737 1.00 25.55 283 GLU B O 1
ATOM 5286 N N . VAL B 1 284 ? 56.412 79.439 82.151 1.00 26.84 284 VAL B N 1
ATOM 5287 C CA . VAL B 1 284 ? 55.618 78.283 81.718 1.00 28.42 284 VAL B CA 1
ATOM 5288 C C . VAL B 1 284 ? 55.067 78.340 80.291 1.00 31.68 284 VAL B C 1
ATOM 5289 O O . VAL B 1 284 ? 54.409 77.403 79.855 1.00 36.67 284 VAL B O 1
ATOM 5293 N N . ARG B 1 285 ? 55.321 79.432 79.574 1.00 32.06 285 ARG B N 1
ATOM 5294 C CA . ARG B 1 285 ? 54.855 79.578 78.192 1.00 34.09 285 ARG B CA 1
ATOM 5295 C C . ARG B 1 285 ? 55.822 78.819 77.278 1.00 32.37 285 ARG B C 1
ATOM 5296 O O . ARG B 1 285 ? 55.402 78.027 76.431 1.00 32.13 285 ARG B O 1
ATOM 5304 N N . TYR B 1 286 ? 57.118 79.076 77.442 1.00 24.05 286 TYR B N 1
ATOM 5305 C CA . TYR B 1 286 ? 58.131 78.369 76.667 1.00 25.13 286 TYR B CA 1
ATOM 5306 C C . TYR B 1 286 ? 59.116 77.781 77.661 1.00 25.54 286 TYR B C 1
ATOM 5307 O O . TYR B 1 286 ? 59.942 78.494 78.241 1.00 24.09 286 TYR B O 1
ATOM 5316 N N . ASN B 1 287 ? 59.018 76.471 77.861 1.00 22.56 287 ASN B N 1
ATOM 5317 C CA . ASN B 1 287 ? 59.888 75.785 78.794 1.00 21.04 287 ASN B CA 1
ATOM 5318 C C . ASN B 1 287 ? 60.072 74.320 78.401 1.00 23.67 287 ASN B C 1
ATOM 5319 O O . ASN B 1 287 ? 59.199 73.488 78.645 1.00 23.90 287 ASN B O 1
ATOM 5324 N N . PRO B 1 288 ? 61.218 73.993 77.786 1.00 22.14 288 PRO B N 1
ATOM 5325 C CA . PRO B 1 288 ? 61.535 72.634 77.346 1.00 22.61 288 PRO B CA 1
ATOM 5326 C C . PRO B 1 288 ? 61.393 71.569 78.425 1.00 21.59 288 PRO B C 1
ATOM 5327 O O . PRO B 1 288 ? 60.885 70.476 78.160 1.00 19.85 288 PRO B O 1
ATOM 5331 N N . VAL B 1 289 ? 61.850 71.879 79.633 1.00 17.30 289 VAL B N 1
ATOM 5332 C CA . VAL B 1 289 ? 61.766 70.927 80.731 1.00 15.93 289 VAL B CA 1
ATOM 5333 C C . VAL B 1 289 ? 60.302 70.593 81.057 1.00 19.18 289 VAL B C 1
ATOM 5334 O O . VAL B 1 289 ? 59.947 69.416 81.198 1.00 18.62 289 VAL B O 1
ATOM 5338 N N . LEU B 1 290 ? 59.456 71.618 81.169 1.00 15.30 290 LEU B N 1
ATOM 5339 C CA . LEU B 1 290 ? 58.035 71.403 81.463 1.00 19.89 290 LEU B CA 1
ATOM 5340 C C . LEU B 1 290 ? 57.365 70.620 80.334 1.00 20.46 290 LEU B C 1
ATOM 5341 O O . LEU B 1 290 ? 56.447 69.832 80.579 1.00 20.73 290 LEU B O 1
ATOM 5346 N N . ASP B 1 291 ? 57.830 70.856 79.107 1.00 17.25 291 ASP B N 1
ATOM 5347 C CA . ASP B 1 291 ? 57.342 70.162 77.913 1.00 18.91 291 ASP B CA 1
ATOM 5348 C C . ASP B 1 291 ? 57.575 68.650 78.121 1.00 18.91 291 ASP B C 1
ATOM 5349 O O . ASP B 1 291 ? 56.686 67.827 77.888 1.00 17.57 291 ASP B O 1
ATOM 5354 N N . TRP B 1 292 ? 58.768 68.286 78.578 1.00 17.65 292 TRP B N 1
ATOM 5355 C CA . TRP B 1 292 ? 59.085 66.875 78.818 1.00 17.24 292 TRP B CA 1
ATOM 5356 C C . TRP B 1 292 ? 58.307 66.310 80.003 1.00 17.69 292 TRP B C 1
ATOM 5357 O O . TRP B 1 292 ? 57.883 65.150 79.990 1.00 18.34 292 TRP B O 1
ATOM 5368 N N . VAL B 1 293 ? 58.128 67.124 81.039 1.00 18.51 293 VAL B N 1
ATOM 5369 C CA . VAL B 1 293 ? 57.368 66.695 82.202 1.00 16.45 293 VAL B CA 1
ATOM 5370 C C . VAL B 1 293 ? 55.925 66.412 81.769 1.00 16.97 293 VAL B C 1
ATOM 5371 O O . VAL B 1 293 ? 55.342 65.376 82.108 1.00 18.63 293 VAL B O 1
ATOM 5375 N N . GLU B 1 294 ? 55.350 67.328 81.003 1.00 18.28 294 GLU B N 1
ATOM 5376 C CA . GLU B 1 294 ? 53.980 67.139 80.578 1.00 22.82 294 GLU B CA 1
ATOM 5377 C C . GLU B 1 294 ? 53.760 65.912 79.703 1.00 24.20 294 GLU B C 1
ATOM 5378 O O . GLU B 1 294 ? 52.858 65.114 79.975 1.00 22.98 294 GLU B O 1
ATOM 5384 N N . TYR B 1 295 ? 54.588 65.754 78.671 1.00 19.56 295 TYR B N 1
ATOM 5385 C CA . TYR B 1 295 ? 54.430 64.654 77.723 1.00 20.48 295 TYR B CA 1
ATOM 5386 C C . TYR B 1 295 ? 55.067 63.310 78.019 1.00 23.68 295 TYR B C 1
ATOM 5387 O O . TYR B 1 295 ? 54.683 62.299 77.420 1.00 21.65 295 TYR B O 1
ATOM 5396 N N . ILE B 1 296 ? 56.028 63.284 78.937 1.00 22.09 296 ILE B N 1
ATOM 5397 C CA . ILE B 1 296 ? 56.674 62.031 79.297 1.00 20.29 296 ILE B CA 1
ATOM 5398 C C . ILE B 1 296 ? 56.225 61.600 80.683 1.00 20.95 296 ILE B C 1
ATOM 5399 O O . ILE B 1 296 ? 55.582 60.565 80.854 1.00 21.67 296 ILE B O 1
ATOM 5404 N N . ILE B 1 297 ? 56.551 62.417 81.675 1.00 21.10 297 ILE B N 1
ATOM 5405 C CA . ILE B 1 297 ? 56.210 62.092 83.045 1.00 22.24 297 ILE B CA 1
ATOM 5406 C C . ILE B 1 297 ? 54.705 62.003 83.316 1.00 24.00 297 ILE B C 1
ATOM 5407 O O . ILE B 1 297 ? 54.255 61.099 84.031 1.00 21.76 297 ILE B O 1
ATOM 5412 N N . PHE B 1 298 ? 53.924 62.917 82.747 1.00 18.89 298 PHE B N 1
ATOM 5413 C CA . PHE B 1 298 ? 52.487 62.870 82.969 1.00 26.29 298 PHE B CA 1
ATOM 5414 C C . PHE B 1 298 ? 51.730 62.343 81.763 1.00 27.90 298 PHE B C 1
ATOM 5415 O O . PHE B 1 298 ? 50.603 62.769 81.496 1.00 26.95 298 PHE B O 1
ATOM 5423 N N . ARG B 1 299 ? 52.355 61.420 81.034 1.00 28.94 299 ARG B N 1
ATOM 5424 C CA . ARG B 1 299 ? 51.727 60.820 79.862 1.00 32.34 299 ARG B CA 1
ATOM 5425 C C . ARG B 1 299 ? 50.353 60.289 80.276 1.00 33.56 299 ARG B C 1
ATOM 5426 O O . ARG B 1 299 ? 49.361 60.482 79.578 1.00 34.51 299 ARG B O 1
ATOM 5434 N N . GLU B 1 300 ? 50.310 59.621 81.419 1.00 37.07 300 GLU B N 1
ATOM 5435 C CA . GLU B 1 300 ? 49.058 59.110 81.964 1.00 49.24 300 GLU B CA 1
ATOM 5436 C C . GLU B 1 300 ? 48.934 59.795 83.322 1.00 50.86 300 GLU B C 1
ATOM 5437 O O . GLU B 1 300 ? 49.555 59.383 84.301 1.00 49.62 300 GLU B O 1
ATOM 5443 N N . GLU B 1 301 ? 48.139 60.866 83.352 1.00 59.02 301 GLU B N 1
ATOM 5444 C CA . GLU B 1 301 ? 47.958 61.675 84.552 1.00 61.91 301 GLU B CA 1
ATOM 5445 C C . GLU B 1 301 ? 47.398 61.010 85.802 1.00 69.22 301 GLU B C 1
ATOM 5446 O O . GLU B 1 301 ? 47.442 61.594 86.891 1.00 73.15 301 GLU B O 1
ATOM 5452 N N . PRO B 1 302 ? 46.813 59.809 85.672 1.00 69.81 302 PRO B N 1
ATOM 5453 C CA . PRO B 1 302 ? 46.357 59.270 86.955 1.00 65.04 302 PRO B CA 1
ATOM 5454 C C . PRO B 1 302 ? 47.681 58.744 87.531 1.00 58.08 302 PRO B C 1
ATOM 5455 O O . PRO B 1 302 ? 47.862 57.537 87.677 1.00 65.14 302 PRO B O 1
ATOM 5459 N N . THR B 1 303 ? 48.611 59.654 87.826 1.00 49.11 303 THR B N 1
ATOM 5460 C CA . THR B 1 303 ? 49.937 59.266 88.315 1.00 43.96 303 THR B CA 1
ATOM 5461 C C . THR B 1 303 ? 50.478 60.069 89.501 1.00 39.72 303 THR B C 1
ATOM 5462 O O . THR B 1 303 ? 49.850 61.015 89.976 1.00 44.47 303 THR B O 1
ATOM 5466 N N . GLU B 1 304 ? 51.663 59.672 89.962 1.00 38.64 304 GLU B N 1
ATOM 5467 C CA . GLU B 1 304 ? 52.346 60.316 91.079 1.00 38.54 304 GLU B CA 1
ATOM 5468 C C . GLU B 1 304 ? 53.790 60.646 90.691 1.00 35.49 304 GLU B C 1
ATOM 5469 O O . GLU B 1 304 ? 54.506 59.798 90.163 1.00 32.30 304 GLU B O 1
ATOM 5475 N N . PHE B 1 305 ? 54.208 61.879 90.957 1.00 27.46 305 PHE B N 1
ATOM 5476 C CA . PHE B 1 305 ? 55.570 62.329 90.660 1.00 27.49 305 PHE B CA 1
ATOM 5477 C C . PHE B 1 305 ? 56.027 63.178 91.841 1.00 24.81 305 PHE B C 1
ATOM 5478 O O . PHE B 1 305 ? 55.489 64.252 92.099 1.00 28.67 305 PHE B O 1
ATOM 5486 N N . THR B 1 306 ? 57.022 62.680 92.559 1.00 31.34 306 THR B N 1
ATOM 5487 C CA . THR B 1 306 ? 57.535 63.364 93.738 1.00 31.37 306 THR B CA 1
ATOM 5488 C C . THR B 1 306 ? 58.875 64.050 93.522 1.00 29.70 306 THR B C 1
ATOM 5489 O O . THR B 1 306 ? 59.779 63.494 92.905 1.00 32.05 306 THR B O 1
ATOM 5493 N N . VAL B 1 307 ? 58.986 65.269 94.034 1.00 28.51 307 VAL B N 1
ATOM 5494 C CA . VAL B 1 307 ? 60.226 66.023 93.972 1.00 29.25 307 VAL B CA 1
ATOM 5495 C C . VAL B 1 307 ? 60.664 66.036 95.438 1.00 32.00 307 VAL B C 1
ATOM 5496 O O . VAL B 1 307 ? 59.954 66.563 96.297 1.00 31.33 307 VAL B O 1
ATOM 5500 N N . HIS B 1 308 ? 61.808 65.428 95.734 1.00 34.48 308 HIS B N 1
ATOM 5501 C CA . HIS B 1 308 ? 62.289 65.375 97.112 1.00 36.45 308 HIS B CA 1
ATOM 5502 C C . HIS B 1 308 ? 63.127 66.597 97.460 1.00 38.15 308 HIS B C 1
ATOM 5503 O O . HIS B 1 308 ? 64.055 66.945 96.731 1.00 34.08 308 HIS B O 1
ATOM 5510 N N . ARG B 1 309 ? 62.797 67.246 98.578 1.00 34.31 309 ARG B N 1
ATOM 5511 C CA . ARG B 1 309 ? 63.518 68.443 99.007 1.00 34.23 309 ARG B CA 1
ATOM 5512 C C . ARG B 1 309 ? 63.612 68.558 100.522 1.00 36.28 309 ARG B C 1
ATOM 5513 O O . ARG B 1 309 ? 62.791 68.005 101.258 1.00 34.86 309 ARG B O 1
ATOM 5521 N N . PRO B 1 310 ? 64.637 69.275 101.009 1.00 38.97 310 PRO B N 1
ATOM 5522 C CA . PRO B 1 310 ? 64.788 69.455 102.454 1.00 35.62 310 PRO B CA 1
ATOM 5523 C C . PRO B 1 310 ? 63.650 70.409 102.823 1.00 34.00 310 PRO B C 1
ATOM 5524 O O . PRO B 1 310 ? 63.157 71.157 101.967 1.00 28.69 310 PRO B O 1
ATOM 5528 N N . ALA B 1 311 ? 63.238 70.399 104.081 1.00 35.47 311 ALA B N 1
ATOM 5529 C CA . ALA B 1 311 ? 62.168 71.281 104.528 1.00 34.97 311 ALA B CA 1
ATOM 5530 C C . ALA B 1 311 ? 62.469 72.747 104.189 1.00 36.80 311 ALA B C 1
ATOM 5531 O O . ALA B 1 311 ? 61.565 73.507 103.840 1.00 32.56 311 ALA B O 1
ATOM 5533 N N . LYS B 1 312 ? 63.738 73.143 104.285 1.00 34.31 312 LYS B N 1
ATOM 5534 C CA . LYS B 1 312 ? 64.107 74.524 103.998 1.00 34.10 312 LYS B CA 1
ATOM 5535 C C . LYS B 1 312 ? 63.770 74.953 102.576 1.00 34.36 312 LYS B C 1
ATOM 5536 O O . LYS B 1 312 ? 63.592 76.144 102.310 1.00 32.68 312 LYS B O 1
ATOM 5542 N N . PHE B 1 313 ? 63.686 73.995 101.659 1.00 31.26 313 PHE B N 1
ATOM 5543 C CA . PHE B 1 313 ? 63.368 74.323 100.268 1.00 32.48 313 PHE B CA 1
ATOM 5544 C C . PHE B 1 313 ? 61.923 73.961 99.906 1.00 30.82 313 PHE B C 1
ATOM 5545 O O . PHE B 1 313 ? 61.547 73.934 98.731 1.00 29.14 313 PHE B O 1
ATOM 5553 N N . GLY B 1 314 ? 61.115 73.698 100.933 1.00 31.31 314 GLY B N 1
ATOM 5554 C CA . GLY B 1 314 ? 59.716 73.370 100.714 1.00 30.69 314 GLY B CA 1
ATOM 5555 C C . GLY B 1 314 ? 59.313 71.958 101.102 1.00 30.17 314 GLY B C 1
ATOM 5556 O O . GLY B 1 314 ? 58.124 71.668 101.231 1.00 33.67 314 GLY B O 1
ATOM 5557 N N . GLY B 1 315 ? 60.288 71.075 101.294 1.00 24.65 315 GLY B N 1
ATOM 5558 C CA . GLY B 1 315 ? 59.968 69.701 101.646 1.00 24.78 315 GLY B CA 1
ATOM 5559 C C . GLY B 1 315 ? 59.493 68.904 100.435 1.00 31.18 315 GLY B C 1
ATOM 5560 O O . GLY B 1 315 ? 59.241 69.469 99.361 1.00 25.46 315 GLY B O 1
ATOM 5561 N N . ASP B 1 316 ? 59.381 67.588 100.597 1.00 33.47 316 ASP B N 1
ATOM 5562 C CA . ASP B 1 316 ? 58.932 66.726 99.511 1.00 32.24 316 ASP B CA 1
ATOM 5563 C C . ASP B 1 316 ? 57.540 67.123 99.062 1.00 33.55 316 ASP B C 1
ATOM 5564 O O . ASP B 1 316 ? 56.707 67.533 99.867 1.00 33.98 316 ASP B O 1
ATOM 5569 N N . VAL B 1 317 ? 57.297 67.011 97.766 1.00 30.55 317 VAL B N 1
ATOM 5570 C CA . VAL B 1 317 ? 55.997 67.340 97.219 1.00 32.33 317 VAL B CA 1
ATOM 5571 C C . VAL B 1 317 ? 55.699 66.337 96.113 1.00 34.28 317 VAL B C 1
ATOM 5572 O O . VAL B 1 317 ? 56.550 66.060 95.260 1.00 30.24 317 VAL B O 1
ATOM 5576 N N . THR B 1 318 ? 54.503 65.761 96.163 1.00 32.25 318 THR B N 1
ATOM 5577 C CA . THR B 1 318 ? 54.088 64.787 95.163 1.00 32.72 318 THR B CA 1
ATOM 5578 C C . THR B 1 318 ? 52.997 65.391 94.311 1.00 31.05 318 THR B C 1
ATOM 5579 O O . THR B 1 318 ? 51.986 65.859 94.834 1.00 31.23 318 THR B O 1
ATOM 5583 N N . TYR B 1 319 ? 53.212 65.395 93.001 1.00 24.85 319 TYR B N 1
ATOM 5584 C CA . TYR B 1 319 ? 52.220 65.938 92.088 1.00 30.21 319 TYR B CA 1
ATOM 5585 C C . TYR B 1 319 ? 51.472 64.782 91.445 1.00 28.90 319 TYR B C 1
ATOM 5586 O O . TYR B 1 319 ? 52.046 63.715 91.218 1.00 31.95 319 TYR B O 1
ATOM 5595 N N . THR B 1 320 ? 50.191 64.982 91.157 1.00 31.84 320 THR B N 1
ATOM 5596 C CA . THR B 1 320 ? 49.407 63.919 90.540 1.00 34.55 320 THR B CA 1
ATOM 5597 C C . THR B 1 320 ? 48.999 64.282 89.130 1.00 33.62 320 THR B C 1
ATOM 5598 O O . THR B 1 320 ? 48.667 63.407 88.334 1.00 35.57 320 THR B O 1
ATOM 5602 N N . THR B 1 321 ? 49.012 65.575 88.824 1.00 29.37 321 THR B N 1
ATOM 5603 C CA . THR B 1 321 ? 48.681 66.027 87.483 1.00 28.21 321 THR B CA 1
ATOM 5604 C C . THR B 1 321 ? 49.695 67.081 87.059 1.00 31.69 321 THR B C 1
ATOM 5605 O O . THR B 1 321 ? 50.263 67.788 87.892 1.00 27.65 321 THR B O 1
ATOM 5609 N N . PHE B 1 322 ? 49.925 67.176 85.757 1.00 27.69 322 PHE B N 1
ATOM 5610 C CA . PHE B 1 322 ? 50.855 68.156 85.229 1.00 28.80 322 PHE B CA 1
ATOM 5611 C C . PHE B 1 322 ? 50.423 69.564 85.634 1.00 27.19 322 PHE B C 1
ATOM 5612 O O . PHE B 1 322 ? 51.249 70.410 85.972 1.00 23.99 322 PHE B O 1
ATOM 5620 N N . GLU B 1 323 ? 49.122 69.812 85.585 1.00 25.62 323 GLU B N 1
ATOM 5621 C CA . GLU B 1 323 ? 48.596 71.118 85.929 1.00 27.32 323 GLU B CA 1
ATOM 5622 C C . GLU B 1 323 ? 49.024 71.558 87.327 1.00 27.87 323 GLU B C 1
ATOM 5623 O O . GLU B 1 323 ? 49.335 72.728 87.541 1.00 21.46 323 GLU B O 1
ATOM 5629 N N . GLU B 1 324 ? 49.034 70.629 88.277 1.00 24.62 324 GLU B N 1
ATOM 5630 C CA . GLU B 1 324 ? 49.454 70.955 89.640 1.00 31.31 324 GLU B CA 1
ATOM 5631 C C . GLU B 1 324 ? 50.911 71.413 89.684 1.00 30.89 324 GLU B C 1
ATOM 5632 O O . GLU B 1 324 ? 51.246 72.406 90.341 1.00 24.03 324 GLU B O 1
ATOM 5638 N N . LEU B 1 325 ? 51.775 70.665 89.002 1.00 22.97 325 LEU B N 1
ATOM 5639 C CA . LEU B 1 325 ? 53.195 70.975 88.985 1.00 25.05 325 LEU B CA 1
ATOM 5640 C C . LEU B 1 325 ? 53.434 72.289 88.258 1.00 18.64 325 LEU B C 1
ATOM 5641 O O . LEU B 1 325 ? 54.234 73.117 88.690 1.00 22.36 325 LEU B O 1
ATOM 5646 N N . LYS B 1 326 ? 52.728 72.478 87.156 1.00 17.23 326 LYS B N 1
ATOM 5647 C CA . LYS B 1 326 ? 52.871 73.688 86.367 1.00 22.72 326 LYS B CA 1
ATOM 5648 C C . LYS B 1 326 ? 52.543 74.948 87.169 1.00 25.18 326 LYS B C 1
ATOM 5649 O O . LYS B 1 326 ? 53.268 75.941 87.098 1.00 23.33 326 LYS B O 1
ATOM 5655 N N . ARG B 1 327 ? 51.445 74.916 87.920 1.00 24.65 327 ARG B N 1
ATOM 5656 C CA . ARG B 1 327 ? 51.055 76.075 88.719 1.00 23.44 327 ARG B CA 1
ATOM 5657 C C . ARG B 1 327 ? 52.111 76.312 89.795 1.00 21.45 327 ARG B C 1
ATOM 5658 O O . ARG B 1 327 ? 52.545 77.439 90.021 1.00 25.02 327 ARG B O 1
ATOM 5666 N N . ASP B 1 328 ? 52.524 75.235 90.451 1.00 19.74 328 ASP B N 1
ATOM 5667 C CA . ASP B 1 328 ? 53.533 75.324 91.489 1.00 23.01 328 ASP B CA 1
ATOM 5668 C C . ASP B 1 328 ? 54.789 75.975 90.924 1.00 28.27 328 ASP B C 1
ATOM 5669 O O . ASP B 1 328 ? 55.422 76.799 91.587 1.00 26.10 328 ASP B O 1
ATOM 5674 N N . PHE B 1 329 ? 55.145 75.609 89.694 1.00 22.99 329 PHE B N 1
ATOM 5675 C CA . PHE B 1 329 ? 56.335 76.166 89.065 1.00 23.42 329 PHE B CA 1
ATOM 5676 C C . PHE B 1 329 ? 56.118 77.638 88.743 1.00 24.79 329 PHE B C 1
ATOM 5677 O O . PHE B 1 329 ? 56.988 78.472 88.995 1.00 25.12 329 PHE B O 1
ATOM 5685 N N . ALA B 1 330 ? 54.951 77.951 88.184 1.00 23.93 330 ALA B N 1
ATOM 5686 C CA . ALA B 1 330 ? 54.619 79.327 87.812 1.00 25.08 330 ALA B CA 1
ATOM 5687 C C . ALA B 1 330 ? 54.545 80.265 89.013 1.00 26.19 330 ALA B C 1
ATOM 5688 O O . ALA B 1 330 ? 54.794 81.464 88.882 1.00 26.66 330 ALA B O 1
ATOM 5690 N N . GLU B 1 331 ? 54.200 79.716 90.174 1.00 22.27 331 GLU B N 1
ATOM 5691 C CA . GLU B 1 331 ? 54.081 80.503 91.395 1.00 25.10 331 GLU B CA 1
ATOM 5692 C C . GLU B 1 331 ? 55.402 80.593 92.146 1.00 27.66 331 GLU B C 1
ATOM 5693 O O . GLU B 1 331 ? 55.495 81.255 93.173 1.00 27.03 331 GLU B O 1
ATOM 5699 N N . GLY B 1 332 ? 56.428 79.929 91.631 1.00 28.67 332 GLY B N 1
ATOM 5700 C CA . GLY B 1 332 ? 57.711 79.965 92.301 1.00 27.21 332 GLY B CA 1
ATOM 5701 C C . GLY B 1 332 ? 57.777 79.010 93.477 1.00 25.49 332 GLY B C 1
ATOM 5702 O O . GLY B 1 332 ? 58.670 79.120 94.304 1.00 27.79 332 GLY B O 1
ATOM 5703 N N . LYS B 1 333 ? 56.840 78.073 93.566 1.00 24.74 333 LYS B N 1
ATOM 5704 C CA . LYS B 1 333 ? 56.860 77.104 94.661 1.00 27.24 333 LYS B CA 1
ATOM 5705 C C . LYS B 1 333 ? 57.836 75.972 94.352 1.00 26.28 333 LYS B C 1
ATOM 5706 O O . LYS B 1 333 ? 58.368 75.326 95.259 1.00 27.98 333 LYS B O 1
ATOM 5712 N N . LEU B 1 334 ? 58.058 75.729 93.062 1.00 23.58 334 LEU B N 1
ATOM 5713 C CA . LEU B 1 334 ? 58.970 74.676 92.622 1.00 21.63 334 LEU B CA 1
ATOM 5714 C C . LEU B 1 334 ? 60.092 75.315 91.813 1.00 19.90 334 LEU B C 1
ATOM 5715 O O . LEU B 1 334 ? 59.855 75.899 90.754 1.00 20.36 334 LEU B O 1
ATOM 5720 N N . HIS B 1 335 ? 61.317 75.191 92.312 1.00 20.47 335 HIS B N 1
ATOM 5721 C CA . HIS B 1 335 ? 62.474 75.781 91.653 1.00 22.08 335 HIS B CA 1
ATOM 5722 C C . HIS B 1 335 ? 63.083 74.880 90.568 1.00 22.19 335 HIS B C 1
ATOM 5723 O O . HIS B 1 335 ? 63.086 73.654 90.685 1.00 22.84 335 HIS B O 1
ATOM 5730 N N . PRO B 1 336 ? 63.593 75.494 89.489 1.00 21.85 336 PRO B N 1
ATOM 5731 C CA . PRO B 1 336 ? 64.220 74.805 88.358 1.00 23.10 336 PRO B CA 1
ATOM 5732 C C . PRO B 1 336 ? 65.229 73.758 88.825 1.00 26.51 336 PRO B C 1
ATOM 5733 O O . PRO B 1 336 ? 65.281 72.648 88.304 1.00 26.85 336 PRO B O 1
ATOM 5737 N N . LEU B 1 337 ? 66.015 74.128 89.829 1.00 23.08 337 LEU B N 1
ATOM 5738 C CA . LEU B 1 337 ? 67.045 73.267 90.386 1.00 21.80 337 LEU B CA 1
ATOM 5739 C C . LEU B 1 337 ? 66.460 71.920 90.808 1.00 27.13 337 LEU B C 1
ATOM 5740 O O . LEU B 1 337 ? 67.008 70.857 90.502 1.00 20.93 337 LEU B O 1
ATOM 5745 N N . ASP B 1 338 ? 65.337 71.966 91.512 1.00 22.86 338 ASP B N 1
ATOM 5746 C CA . ASP B 1 338 ? 64.711 70.743 91.976 1.00 24.14 338 ASP B CA 1
ATOM 5747 C C . ASP B 1 338 ? 63.948 70.037 90.868 1.00 22.99 338 ASP B C 1
ATOM 5748 O O . ASP B 1 338 ? 63.954 68.808 90.798 1.00 25.24 338 ASP B O 1
ATOM 5753 N N . LEU B 1 339 ? 63.299 70.801 89.996 1.00 21.08 339 LEU B N 1
ATOM 5754 C CA . LEU B 1 339 ? 62.569 70.190 88.891 1.00 19.18 339 LEU B CA 1
ATOM 5755 C C . LEU B 1 339 ? 63.556 69.463 87.974 1.00 19.82 339 LEU B C 1
ATOM 5756 O O . LEU B 1 339 ? 63.344 68.307 87.620 1.00 20.24 339 LEU B O 1
ATOM 5761 N N . LYS B 1 340 ? 64.640 70.140 87.599 1.00 16.99 340 LYS B N 1
ATOM 5762 C CA . LYS B 1 340 ? 65.651 69.533 86.729 1.00 20.00 340 LYS B CA 1
ATOM 5763 C C . LYS B 1 340 ? 66.186 68.216 87.288 1.00 19.16 340 LYS B C 1
ATOM 5764 O O . LYS B 1 340 ? 66.294 67.225 86.561 1.00 21.29 340 LYS B O 1
ATOM 5770 N N . ASN B 1 341 ? 66.532 68.202 88.572 1.00 17.10 341 ASN B N 1
ATOM 5771 C CA . ASN B 1 341 ? 67.055 66.981 89.177 1.00 22.25 341 ASN B CA 1
ATOM 5772 C C . ASN B 1 341 ? 66.036 65.844 89.193 1.00 22.57 341 ASN B C 1
ATOM 5773 O O . ASN B 1 341 ? 66.392 64.690 88.968 1.00 21.67 341 ASN B O 1
ATOM 5778 N N . ALA B 1 342 ? 64.773 66.163 89.464 1.00 19.80 342 ALA B N 1
ATOM 5779 C CA . ALA B 1 342 ? 63.735 65.134 89.495 1.00 22.73 342 ALA B CA 1
ATOM 5780 C C . ALA B 1 342 ? 63.497 64.569 88.084 1.00 20.30 342 ALA B C 1
ATOM 5781 O O . ALA B 1 342 ? 63.322 63.366 87.911 1.00 21.41 342 ALA B O 1
ATOM 5783 N N . VAL B 1 343 ? 63.480 65.440 87.080 1.00 18.54 343 VAL B N 1
ATOM 5784 C CA . VAL B 1 343 ? 63.288 64.988 85.709 1.00 19.04 343 VAL B CA 1
ATOM 5785 C C . VAL B 1 343 ? 64.457 64.088 85.322 1.00 17.41 343 VAL B C 1
ATOM 5786 O O . VAL B 1 343 ? 64.261 63.018 84.749 1.00 18.86 343 VAL B O 1
ATOM 5790 N N . ALA B 1 344 ? 65.673 64.521 85.637 1.00 19.20 344 ALA B N 1
ATOM 5791 C CA . ALA B 1 344 ? 66.852 63.722 85.312 1.00 24.44 344 ALA B CA 1
ATOM 5792 C C . ALA B 1 344 ? 66.743 62.317 85.914 1.00 22.14 344 ALA B C 1
ATOM 5793 O O . ALA B 1 344 ? 66.907 61.318 85.208 1.00 23.66 344 ALA B O 1
ATOM 5795 N N . GLU B 1 345 ? 66.469 62.240 87.215 1.00 21.22 345 GLU B N 1
ATOM 5796 C CA . GLU B 1 345 ? 66.357 60.944 87.876 1.00 19.80 345 GLU B CA 1
ATOM 5797 C C . GLU B 1 345 ? 65.240 60.095 87.275 1.00 15.70 345 GLU B C 1
ATOM 5798 O O . GLU B 1 345 ? 65.403 58.889 87.089 1.00 18.17 345 GLU B O 1
ATOM 5804 N N . TYR B 1 346 ? 64.109 60.718 86.968 1.00 15.06 346 TYR B N 1
ATOM 5805 C CA . TYR B 1 346 ? 62.992 59.986 86.378 1.00 19.98 346 TYR B CA 1
ATOM 5806 C C . TYR B 1 346 ? 63.421 59.343 85.047 1.00 19.78 346 TYR B C 1
ATOM 5807 O O . TYR B 1 346 ? 63.126 58.176 84.769 1.00 18.32 346 TYR B O 1
ATOM 5816 N N . LEU B 1 347 ? 64.110 60.127 84.228 1.00 16.24 347 LEU B N 1
ATOM 5817 C CA . LEU B 1 347 ? 64.581 59.677 82.920 1.00 15.64 347 LEU B CA 1
ATOM 5818 C C . LEU B 1 347 ? 65.626 58.580 83.104 1.00 21.92 347 LEU B C 1
ATOM 5819 O O . LEU B 1 347 ? 65.576 57.546 82.434 1.00 20.16 347 LEU B O 1
ATOM 5824 N N . ILE B 1 348 ? 66.566 58.810 84.020 1.00 18.49 348 ILE B N 1
ATOM 5825 C CA . ILE B 1 348 ? 67.610 57.832 84.287 1.00 22.52 348 ILE B CA 1
ATOM 5826 C C . ILE B 1 348 ? 66.968 56.476 84.614 1.00 23.09 348 ILE B C 1
ATOM 5827 O O . ILE B 1 348 ? 67.399 55.433 84.114 1.00 18.57 348 ILE B O 1
ATOM 5832 N N . ASN B 1 349 ? 65.919 56.494 85.423 1.00 19.52 349 ASN B N 1
ATOM 5833 C CA . ASN B 1 349 ? 65.248 55.249 85.776 1.00 23.56 349 ASN B CA 1
ATOM 5834 C C . ASN B 1 349 ? 64.398 54.652 84.638 1.00 23.30 349 ASN B C 1
ATOM 5835 O O . ASN B 1 349 ? 64.394 53.439 84.437 1.00 17.36 349 ASN B O 1
ATOM 5840 N N . LEU B 1 350 ? 63.685 55.496 83.894 1.00 17.96 350 LEU B N 1
ATOM 5841 C CA . LEU B 1 350 ? 62.848 55.013 82.794 1.00 21.66 350 LEU B CA 1
ATOM 5842 C C . LEU B 1 350 ? 63.683 54.368 81.696 1.00 19.84 350 LEU B C 1
ATOM 5843 O O . LEU B 1 350 ? 63.328 53.318 81.152 1.00 18.84 350 LEU B O 1
ATOM 5848 N N . LEU B 1 351 ? 64.797 55.008 81.374 1.00 17.28 351 LEU B N 1
ATOM 5849 C CA . LEU B 1 351 ? 65.656 54.542 80.301 1.00 18.22 351 LEU B CA 1
ATOM 5850 C C . LEU B 1 351 ? 66.669 53.471 80.676 1.00 19.36 351 LEU B C 1
ATOM 5851 O O . LEU B 1 351 ? 67.414 53.005 79.808 1.00 19.72 351 LEU B O 1
ATOM 5856 N N . GLU B 1 352 ? 66.689 53.070 81.947 1.00 16.65 352 GLU B N 1
ATOM 5857 C CA . GLU B 1 352 ? 67.662 52.086 82.422 1.00 20.04 352 GLU B CA 1
ATOM 5858 C C . GLU B 1 352 ? 67.764 50.812 81.581 1.00 18.07 352 GLU B C 1
ATOM 5859 O O . GLU B 1 352 ? 68.861 50.365 81.273 1.00 18.74 352 GLU B O 1
ATOM 5865 N N . PRO B 1 353 ? 66.624 50.211 81.198 1.00 19.49 353 PRO B N 1
ATOM 5866 C CA . PRO B 1 353 ? 66.721 48.991 80.393 1.00 19.31 353 PRO B CA 1
ATOM 5867 C C . PRO B 1 353 ? 67.381 49.227 79.033 1.00 23.70 353 PRO B C 1
ATOM 5868 O O . PRO B 1 353 ? 67.971 48.311 78.452 1.00 21.45 353 PRO B O 1
ATOM 5872 N N . ILE B 1 354 ? 67.281 50.451 78.521 1.00 21.26 354 ILE B N 1
ATOM 5873 C CA . ILE B 1 354 ? 67.866 50.757 77.218 1.00 20.85 354 ILE B CA 1
ATOM 5874 C C . ILE B 1 354 ? 69.392 50.877 77.314 1.00 22.47 354 ILE B C 1
ATOM 5875 O O . ILE B 1 354 ? 70.117 50.326 76.478 1.00 19.54 354 ILE B O 1
ATOM 5880 N N . ARG B 1 355 ? 69.873 51.583 78.337 1.00 20.04 355 ARG B N 1
ATOM 5881 C CA . ARG B 1 355 ? 71.309 51.740 78.561 1.00 24.26 355 ARG B CA 1
ATOM 5882 C C . ARG B 1 355 ? 71.918 50.361 78.770 1.00 22.45 355 ARG B C 1
ATOM 5883 O O . ARG B 1 355 ? 72.961 50.037 78.208 1.00 22.87 355 ARG B O 1
ATOM 5891 N N . ARG B 1 356 ? 71.261 49.567 79.615 1.00 19.93 356 ARG B N 1
ATOM 5892 C CA . ARG B 1 356 ? 71.720 48.216 79.939 1.00 24.74 356 ARG B CA 1
ATOM 5893 C C . ARG B 1 356 ? 71.870 47.351 78.693 1.00 22.98 356 ARG B C 1
ATOM 5894 O O . ARG B 1 356 ? 72.882 46.668 78.522 1.00 20.16 356 ARG B O 1
ATOM 5902 N N . TYR B 1 357 ? 70.867 47.386 77.819 1.00 24.61 357 TYR B N 1
ATOM 5903 C CA . TYR B 1 357 ? 70.931 46.599 76.602 1.00 22.14 357 TYR B CA 1
ATOM 5904 C C . TYR B 1 357 ? 72.123 47.005 75.722 1.00 26.99 357 TYR B C 1
ATOM 5905 O O . TYR B 1 357 ? 72.862 46.147 75.239 1.00 22.07 357 TYR B O 1
ATOM 5914 N N . PHE B 1 358 ? 72.320 48.305 75.518 1.00 21.43 358 PHE B N 1
ATOM 5915 C CA . PHE B 1 358 ? 73.417 48.748 74.672 1.00 24.33 358 PHE B CA 1
ATOM 5916 C C . PHE B 1 358 ? 74.799 48.607 75.319 1.00 28.12 358 PHE B C 1
ATOM 5917 O O . PHE B 1 358 ? 75.816 48.834 74.669 1.00 25.73 358 PHE B O 1
ATOM 5925 N N . GLU B 1 359 ? 74.828 48.235 76.598 1.00 28.37 359 GLU B N 1
ATOM 5926 C CA . GLU B 1 359 ? 76.088 48.000 77.309 1.00 29.73 359 GLU B CA 1
ATOM 5927 C C . GLU B 1 359 ? 76.395 46.507 77.188 1.00 26.61 359 GLU B C 1
ATOM 5928 O O . GLU B 1 359 ? 77.540 46.106 77.013 1.00 28.95 359 GLU B O 1
ATOM 5934 N N . LYS B 1 360 ? 75.349 45.696 77.293 1.00 26.32 360 LYS B N 1
ATOM 5935 C CA . LYS B 1 360 ? 75.449 44.248 77.191 1.00 30.36 360 LYS B CA 1
ATOM 5936 C C . LYS B 1 360 ? 75.772 43.831 75.748 1.00 33.27 360 LYS B C 1
ATOM 5937 O O . LYS B 1 360 ? 76.522 42.886 75.522 1.00 31.53 360 LYS B O 1
ATOM 5943 N N . HIS B 1 361 ? 75.201 44.547 74.782 1.00 33.70 361 HIS B N 1
ATOM 5944 C CA . HIS B 1 361 ? 75.417 44.282 73.359 1.00 28.93 361 HIS B CA 1
ATOM 5945 C C . HIS B 1 361 ? 76.005 45.569 72.800 1.00 30.69 361 HIS B C 1
ATOM 5946 O O . HIS B 1 361 ? 75.278 46.445 72.328 1.00 29.45 361 HIS B O 1
ATOM 5953 N N . PRO B 1 362 ? 77.339 45.690 72.834 1.00 30.44 362 PRO B N 1
ATOM 5954 C CA . PRO B 1 362 ? 78.111 46.846 72.369 1.00 28.79 362 PRO B CA 1
ATOM 5955 C C . PRO B 1 362 ? 78.255 47.077 70.867 1.00 27.97 362 PRO B C 1
ATOM 5956 O O . PRO B 1 362 ? 78.693 48.145 70.453 1.00 30.38 362 PRO B O 1
ATOM 5960 N N . GLU B 1 363 ? 77.889 46.103 70.048 1.00 25.60 363 GLU B N 1
ATOM 5961 C CA . GLU B 1 363 ? 78.055 46.267 68.602 1.00 27.26 363 GLU B CA 1
ATOM 5962 C C . GLU B 1 363 ? 77.318 47.468 68.013 1.00 23.76 363 GLU B C 1
ATOM 5963 O O . GLU B 1 363 ? 77.895 48.246 67.260 1.00 23.52 363 GLU B O 1
ATOM 5969 N N . PRO B 1 364 ? 76.026 47.627 68.338 1.00 23.19 364 PRO B N 1
ATOM 5970 C CA . PRO B 1 364 ? 75.266 48.757 67.798 1.00 23.20 364 PRO B CA 1
ATOM 5971 C C . PRO B 1 364 ? 75.906 50.132 67.999 1.00 24.13 364 PRO B C 1
ATOM 5972 O O . PRO B 1 364 ? 76.010 50.915 67.049 1.00 22.57 364 PRO B O 1
ATOM 5976 N N . LEU B 1 365 ? 76.341 50.427 69.221 1.00 18.11 365 LEU B N 1
ATOM 5977 C CA . LEU B 1 365 ? 76.959 51.719 69.495 1.00 23.50 365 LEU B CA 1
ATOM 5978 C C . LEU B 1 365 ? 78.355 51.830 68.895 1.00 23.86 365 LEU B C 1
ATOM 5979 O O . LEU B 1 365 ? 78.807 52.929 68.579 1.00 26.83 365 LEU B O 1
ATOM 5984 N N . GLU B 1 366 ? 79.037 50.698 68.744 1.00 25.59 366 GLU B N 1
ATOM 5985 C CA . GLU B 1 366 ? 80.361 50.692 68.124 1.00 30.52 366 GLU B CA 1
ATOM 5986 C C . GLU B 1 366 ? 80.129 51.123 66.675 1.00 29.62 366 GLU B C 1
ATOM 5987 O O . GLU B 1 366 ? 80.876 51.926 66.121 1.00 25.89 366 GLU B O 1
ATOM 5993 N N . LEU B 1 367 ? 79.077 50.574 66.068 1.00 25.92 367 LEU B N 1
ATOM 5994 C CA . LEU B 1 367 ? 78.730 50.904 64.690 1.00 25.12 367 LEU B CA 1
ATOM 5995 C C . LEU B 1 367 ? 78.472 52.402 64.547 1.00 27.30 367 LEU B C 1
ATOM 5996 O O . LEU B 1 367 ? 79.020 53.054 63.654 1.00 27.74 367 LEU B O 1
ATOM 6001 N N . MET B 1 368 ? 77.642 52.947 65.434 1.00 23.93 368 MET B N 1
ATOM 6002 C CA . MET B 1 368 ? 77.318 54.369 65.390 1.00 25.93 368 MET B CA 1
ATOM 6003 C C . MET B 1 368 ? 78.546 55.264 65.554 1.00 29.80 368 MET B C 1
ATOM 6004 O O . MET B 1 368 ? 78.635 56.327 64.931 1.00 31.20 368 MET B O 1
ATOM 6009 N N . ARG B 1 369 ? 79.491 54.853 66.393 1.00 26.14 369 ARG B N 1
ATOM 6010 C CA . ARG B 1 369 ? 80.693 55.660 66.576 1.00 32.95 369 ARG B CA 1
ATOM 6011 C C . ARG B 1 369 ? 81.575 55.620 65.331 1.00 33.11 369 ARG B C 1
ATOM 6012 O O . ARG B 1 369 ? 82.289 56.577 65.042 1.00 35.06 369 ARG B O 1
ATOM 6020 N N . SER B 1 370 ? 81.510 54.521 64.585 1.00 31.28 370 SER B N 1
ATOM 6021 C CA . SER B 1 370 ? 82.314 54.386 63.376 1.00 34.73 370 SER B CA 1
ATOM 6022 C C . SER B 1 370 ? 81.723 55.172 62.207 1.00 36.53 370 SER B C 1
ATOM 6023 O O . SER B 1 370 ? 82.380 55.359 61.188 1.00 34.92 370 SER B O 1
ATOM 6026 N N . VAL B 1 371 ? 80.482 55.622 62.362 1.00 38.48 371 VAL B N 1
ATOM 6027 C CA . VAL B 1 371 ? 79.776 56.370 61.319 1.00 39.78 371 VAL B CA 1
ATOM 6028 C C . VAL B 1 371 ? 79.882 57.889 61.485 1.00 42.46 371 VAL B C 1
ATOM 6029 O O . VAL B 1 371 ? 79.878 58.595 60.449 1.00 41.61 371 VAL B O 1
#

Nearest PDB structures (foldseek):
  2cyc-assembly1_B  TM=1.003E+00  e=3.531E-69  Pyrococcus horikoshii OT3
  7fg6-assembly1_A-2  TM=9.414E-01  e=1.403E-37  Nanoarchaeum equitans Kin4-M
  5usf-assembly1_A  TM=8.764E-01  e=7.399E-25  Leishmania donovani BPK282A1
  3p0j-assembly4_D  TM=8.771E-01  e=1.547E-24  Leishmania major
  5ihx-assembly1_B-2  TM=5.991E-01  e=2.917E-07  Aspergillus nidulans FGSC A4

B-factor: mean 28.8, std 12.62, range [5.82, 94.03]

Foldseek 3Di:
DDLVLLLVLLVFPLWDQKQPSVQVSVCVVLVAAAEEEEEDEQAAFAFCQRQQRVLLSQQSNVVSVHQAEYEYEQVLNLLLCGPNSPSVLSVCLVVQAVLVLNLVSNVLSRHHSVRYHYHYLCVPVVDVLLVVQLVQLVVVADLVLLQVQLCLSVDHDDPPRDPSSSSSLSSVLSVCQVVLHQEYEYAVSNVSSLVSSQVCQQVGDRRRNDDPRDGGRHMYIHGYFQFFQDDFPDPDQPDPVSLVVRRVCRGQVNDDPLRTHGLQDALVSLLNSLVPGDADFLDDSDGSLLSCCQRPVVSDFQDWQWQADPVVLPGIDIGRHSVVVNVCRNVRSDGSVRSSNSSSVVSNVSSVVVNVVCVVVVPSVVSNVVD/DDLVLLLCLQCFPLWDQKQPSVQVSVCVVQVAAAEEEEEDEFAAFAFCQNAQRVLLSQQSNVVSVHQAEYEYEQVLNLLVCGPNSDSVLSVCLVPQPVLVLNCLSNVLSRHHSVRYHYHYLCVPVVDVLLVVQLVQLVVVDDLVLLQVQLCLVVDHRDPPRDCSSSSSLSSVLSVCQVVLHQEYEYAPSNVSSLVSNQVCQQVGDRRHNDDPRDGGGRMYIHGYFQFFQDDFPDPPQDDPVSLVVRSVCGGQVNDDPLRTHGLQDALVSLLNNLVPGDADQLDDSDGRLLSCCQRPVVSPLCDWAWQADDVVLPGIDIDRGSVVVSVCRNVRSDDSVRSSVSSSVVSNVSSVVVNVVCVVVVPSVVSSVVD

CATH classification: 3.40.50.620 (+1 more: 1.10.240.10)

InterPro domains:
  IPR002305 Aminoacyl-tRNA synthetase, class Ic [PF00579] (33-351)
  IPR002307 Tyrosine-tRNA ligase [cd00805] (34-350)
  IPR014729 Rossmann-like alpha/beta/alpha sandwich fold [G3DSA:3.40.50.620] (1-226)
  IPR023617 Tyrosine-tRNA ligase, archaeal/eukaryotic-type [PIRSF006588] (1-372)
  IPR023678 Tyrosine-tRNA ligase, type 4 [MF_02009] (5-359)
  IPR050489 Tyrosine--tRNA ligase [PTHR46264] (1-372)

Secondary structure (DSSP, 8-state):
--HHHHHHHHHSTTEEEEETHHHHHHHHHHT---BEEEEE---S--BHIIIIIHHHHHHHHHHTT-B-EEEE-HHHHHHTTGGGG-HHHHHHHIIIIIHHHHHHHHHHTT--GGGSEEEETHHHHTBHHHHHHHHHHHTTSBHHHHHHTGGGGT----TT-BTHHHHHHHHHHHHHHHTT-SEEEEEGGGHHHHHHHHHHGGG-SSS-EEETTEEE-PEEEEE--PBPSSPPSSSS--SHHHHHHHHHHHBGGGS-GGGS-BTT--HHHHHHHHHHS---TT--SS-HHHHHIIIIITSSSS--EEE---GGGT--EEESSHHHHHHHHHTTSS-HHHHHHHHHHHHHHHTHHHHHHHHH--HHHHHHHH-/--HHHHHHHHHSTTEEEEETHHHHHHHHHTT---BEEEEEE--SPPBHIIIIIHHHHHHHHHHTTPBPEEEEEHHHHHHTTGGGG-HHHHHHHIIIIIHHHHHHHHHHTT--GGGSEEEETHHHHTBHHHHHHHHHHHTTSBHHHHHTTGGGGT----TT-BTHHHHHHHHHHHHHHHTT-SEEEEEGGGHHHHHHHHHHGGG-SSS-EEETTEEE-PEEEEEPPPBPSSPPSSSS--SHHHHHHHHHHHBGGGS-GGGS-BTT--HHHHHHHHHHS---TT--SS-HHHHHIIIIITSSSS--EEE---GGGT--EEESSHHHHHHHHHTTSS-HHHHHHHHHHHHHHHTHHHHHHHHHS-HHHHHHHH-